Protein 4ZPM (pdb70)

Foldseek 3Di:
DAEWEAEAFDDWPAFTAQQCVVVVHDLVQADPPQKFKDAPRHGDPCQWDADSVRRTIIGHDGGDCCVRPFADPWGKMWMWGFTPPPTDIDIYIYTHDYDLPWAWEDPDQEAEAEDELPDDFFDKDDDDGTFTRTYDQSTWDDKAKDDDPFWGWDWADDDDPDIGIIIGGHDGDDVLVPFKDKMKMKTWGRHVVIHIYIHIYIYGYHWDLPWAKEWPDQEAEFEDELADDFFAFGDFTDIFASTDDQSTAKFKDWDPVADPVVCQQWDAHGRRGTITGRDGGDCVVDQKGKTKMKIWGRDPPIHIYIHIYIYGYDYDD/DAEWEAEAFDDWPAFTFAPCVVVVNDLVQADPPQKFKDFPNHGDPCQWDADSVRRTITGHDHGDQCVQPFADQWGKIWMWGFTPPPTDIDIYIYTHDWDLPWAWEFPDQEAEAEDELPDDFFDKDFDGGTWTRTYDQSTWDDKDKDDDPFWDWDWDDPVITIIIGGHDGDDVLVPFKDKMKMWTWGRDVVIHIYIHIYIYGYDFDLPWAKEWPDQEAEFEAEQADDWFAFRDFTDIFTSTDDQSTAKFKDWDPPDDPVVCQQWDAHGRRGTITGRDGGDCVVPQKDKTKMKIWGSDPPIHIYIHIYIYGYDYDD

Radius of gyration: 47.09 Å; Cα contacts (8 Å, |Δi|>4): 1514; chains: 2; bounding box: 49×166×87 Å

CATH classification: 2.60.40.60 (+2 more: 2.60.40.60, 2.60.40.60)

GO terms:
  GO:0036515 serotonergic neuron axon guidance (P, IMP)

InterPro domains:
  IPR002126 Cadherin-like [PF00028] (152-247)
  IPR002126 Cadherin-like [PF00028] (261-354)
  IPR002126 Cadherin-like [PF00028] (373-458)
  IPR002126 Cadherin-like [PF00028] (473-568)
  IPR002126 Cadherin-like [PF00028] (594-679)
  IPR002126 Cadherin-like [PR00205] (87-106)
  IPR002126 Cadherin-like [PR00205] (256-285)
  IPR002126 Cadherin-like [PR00205] (433-445)
  IPR002126 Cadherin-like [PR00205] (447-466)
  IPR002126 Cadherin-like [PR00205] (466-479)
  IPR002126 Cadherin-like [PR00205] (526-552)
  IPR002126 Cadherin-like [PR00205] (560-577)
  IPR002126 Cadherin-like [PS50268] (39-147)
  IPR002126 Cadherin-like [PS50268] (148-256)
  IPR002126 Cadherin-like [PS50268] (257-364)
  IPR002126 Cadherin-like [PS50268] (373-468)
  IPR002126 Cadherin-like [PS50268] (469-578)
  IPR002126 Cadherin-like [PS50268] (593-690)
  IPR002126 Cadherin-like [SM00112] (30-145)
  IPR002126 Cadherin-like [SM00112] (169-254)

Sequence (631 aa):
QLRYSVPEEQSPGALVGNVARALGLELRRLGPGCLRINHLGAPSPRYLELDLTNGALFVNERIDREALCEQRPRCLLSLEVLAHNPVAVSAIEVEILDINDNSPRFPRPDYQLQVSESVAPGARFHIESAQDPDVGANSVQTYELSPSEHFELDLKPLQENSKVLELVLRKGLDREQTALHYLVLTAVDGGIPARSGTAQIAVRVLDTNDNSPAFDQSTYRVQLREDAPPGTLVVKLNASDPDEGSNGELRYSLSSYTSDRERQLFSIDVTTGEVRVSGTLDYEESSSYQIYVQATDRGPVPMAGHCKVLVDIIDVNQLRYSVPEEQSPGALVGNVARALGLELRRLGPGCLRINHLGAPSPRYLELDLTNGALFVNERIDREALCEQRPRCLLSLEVLAHNPVAVSAIEVEILDINDNSPRFPRPDYQLQVSESVAPGARFHIESAQDPDVGANSVQTYELSPSEHFELDLKPLSKVLELVLRKGLDREQTALHYLVLTAVDGGIPARSGTAQIAVRVLDTNDNSPAFDQSTYRVQLREDAPPGTLVVKLNASDPDEGSNGELRYSLSSYTSDRERQLFSIDVTTGEVRVSGTLDYEESSSYQIYVQATDRGPVPMAGHCKVLVDIIDVN

Secondary structure (DSSP, 8-state):
-EEEEEETTPPTT-EEEEHHHHHT--GGG--TT-EEEEETTEE---SEEEETTTTEEEE-S---HHHHHTT-S--EEEEEEEETTTTEEEEEEEEEE-------B-S-SEEEEEEETTPPTT-EEE-PPPB-SS-GGGSEEEEEE---SSEEEEEEE-SSS-EEEEEEE-S---TTT-SEEEEEEEEEESSSS--EEEEEEEEEEE-------EES-SEEEEEEETTPPTT-EEEE--EE--S-GGGG--EEEE-TTS-HHHHHHEEE-TTT-EEEE-S---TTT-SEEEEEEEEE--SSS--EEEEEEEEEEEP--/-EEEEEETTPPTT-EEEEHHHHHT--GGG--TT-EEEEETTEE---SEEE-TTT-EEEE-S---HHHHHTT-S--EEEEEEEETTTTEEEEEEEEEE-------B-S-SEEEEEEETTPPTT-EEE-PPPB--S-GGGSEEEEEE---SSEEEEEEE--EEEEEEE-S---TTT-SEEEEEEEEEESSSS--EEEEEEEEEEE-------EES-SEEEEEEETTPPTT-EEEE--EE--S-GGGG--EEEE-TTS-HHHHHHEEE-TTT-EEEE-S---TTT-SEEEEEEEEE--SSS--EEEEEEEEEEEP--

Organism: Mus musculus (NCBI:txid10090)

Structure (mmCIF, N/CA/C/O backbone):
data_4ZPM
#
_entry.id   4ZPM
#
_cell.length_a   24.990
_cell.length_b   97.130
_cell.length_c   147.680
_cell.angle_alpha   90.00
_cell.angle_beta   94.18
_cell.angle_gamma   90.00
#
_symmetry.space_group_name_H-M   'P 1 21 1'
#
loop_
_entity.id
_entity.type
_entity.pdbx_description
1 polymer 'Protein Pcdhac2'
2 non-polymer alpha-D-mannopyranose
3 non-polymer 2-acetamido-2-deoxy-beta-D-glucopyranose
4 non-polymer 'CALCIUM ION'
5 water water
#
loop_
_atom_site.group_PDB
_atom_site.id
_atom_site.type_symbol
_atom_site.label_atom_id
_atom_site.label_alt_id
_atom_site.label_comp_id
_atom_site.label_asym_id
_atom_site.label_entity_id
_atom_site.label_seq_id
_atom_site.pdbx_PDB_ins_code
_atom_site.Cartn_x
_atom_site.Cartn_y
_atom_site.Cartn_z
_atom_site.occupancy
_atom_site.B_iso_or_equiv
_atom_site.auth_seq_id
_atom_site.auth_comp_id
_atom_site.auth_asym_id
_atom_site.auth_atom_id
_atom_site.pdbx_PDB_model_num
ATOM 1 N N . GLN A 1 1 ? 61.748 -19.978 73.459 1.00 108.83 1 GLN A N 1
ATOM 2 C CA . GLN A 1 1 ? 60.842 -20.943 72.849 1.00 101.17 1 GLN A CA 1
ATOM 3 C C . GLN A 1 1 ? 61.497 -21.612 71.644 1.00 98.90 1 GLN A C 1
ATOM 4 O O . GLN A 1 1 ? 62.654 -21.335 71.315 1.00 104.11 1 GLN A O 1
ATOM 10 N N . LEU A 1 2 ? 60.741 -22.470 70.968 1.00 83.34 2 LEU A N 1
ATOM 11 C CA . LEU A 1 2 ? 61.164 -22.963 69.668 1.00 72.66 2 LEU A CA 1
ATOM 12 C C . LEU A 1 2 ? 60.642 -22.000 68.617 1.00 68.64 2 LEU A C 1
ATOM 13 O O . LEU A 1 2 ? 59.475 -21.609 68.638 1.00 72.36 2 LEU A O 1
ATOM 18 N N . ARG A 1 3 ? 61.525 -21.612 67.704 1.00 63.55 3 ARG A N 1
ATOM 19 C CA . ARG A 1 3 ? 61.181 -20.647 66.664 1.00 61.96 3 ARG A CA 1
ATOM 20 C C . ARG A 1 3 ? 61.520 -21.041 65.230 1.00 56.50 3 ARG A C 1
ATOM 21 O O . ARG A 1 3 ? 62.611 -21.525 64.928 1.00 56.73 3 ARG A O 1
ATOM 29 N N . TYR A 1 4 ? 60.546 -20.809 64.355 1.00 50.20 4 TYR A N 1
ATOM 30 C CA . TYR A 1 4 ? 60.680 -21.038 62.924 1.00 47.35 4 TYR A CA 1
ATOM 31 C C . TYR A 1 4 ? 60.253 -19.801 62.140 1.00 46.46 4 TYR A C 1
ATOM 32 O O . TYR A 1 4 ? 59.421 -19.015 62.597 1.00 42.29 4 TYR A O 1
ATOM 41 N N . SER A 1 5 ? 60.829 -19.637 60.955 1.00 50.33 5 SER A N 1
ATOM 42 C CA . SER A 1 5 ? 60.425 -18.562 60.060 1.00 48.35 5 SER A CA 1
ATOM 43 C C . SER A 1 5 ? 59.866 -19.134 58.766 1.00 47.20 5 SER A C 1
ATOM 44 O O . SER A 1 5 ? 60.558 -19.840 58.034 1.00 51.70 5 SER A O 1
ATOM 47 N N . VAL A 1 6 ? 58.604 -18.822 58.498 1.00 46.31 6 VAL A N 1
ATOM 48 C CA . VAL A 1 6 ? 57.933 -19.281 57.290 1.00 50.66 6 VAL A CA 1
ATOM 49 C C . VAL A 1 6 ? 57.530 -18.099 56.419 1.00 49.85 6 VAL A C 1
ATOM 50 O O . VAL A 1 6 ? 56.842 -17.191 56.884 1.00 41.53 6 VAL A O 1
ATOM 54 N N . PRO A 1 7 ? 57.969 -18.102 55.153 1.00 53.87 7 PRO A N 1
ATOM 55 C CA . PRO A 1 7 ? 57.512 -17.072 54.218 1.00 48.32 7 PRO A CA 1
ATOM 56 C C . PRO A 1 7 ? 56.030 -17.247 53.908 1.00 46.95 7 PRO A C 1
ATOM 57 O O . PRO A 1 7 ? 55.553 -18.375 53.805 1.00 52.61 7 PRO A O 1
ATOM 61 N N . GLU A 1 8 ? 55.311 -16.139 53.771 1.00 47.90 8 GLU A N 1
ATOM 62 C CA . GLU A 1 8 ? 53.882 -16.185 53.488 1.00 41.56 8 GLU A CA 1
ATOM 63 C C . GLU A 1 8 ? 53.594 -16.767 52.102 1.00 42.50 8 GLU A C 1
ATOM 64 O O . GLU A 1 8 ? 54.486 -16.856 51.256 1.00 44.82 8 GLU A O 1
ATOM 70 N N . GLU A 1 9 ? 52.346 -17.177 51.896 1.00 38.43 9 GLU A N 1
ATOM 71 C CA . GLU A 1 9 ? 51.823 -17.545 50.578 1.00 51.13 9 GLU A CA 1
ATOM 72 C C . GLU A 1 9 ? 52.459 -18.786 49.947 1.00 42.56 9 GLU A C 1
ATOM 73 O O . GLU A 1 9 ? 52.345 -18.994 48.740 1.00 50.88 9 GLU A O 1
ATOM 79 N N . GLN A 1 10 ? 53.112 -19.618 50.748 1.00 44.36 10 GLN A N 1
ATOM 80 C CA . GLN A 1 10 ? 53.577 -20.908 50.243 1.00 50.75 10 GLN A CA 1
ATOM 81 C C . GLN A 1 10 ? 52.411 -21.866 50.070 1.00 45.29 10 GLN A C 1
ATOM 82 O O . GLN A 1 10 ? 51.478 -21.869 50.873 1.00 44.32 10 GLN A O 1
ATOM 88 N N . SER A 1 11 ? 52.465 -22.683 49.026 1.00 49.04 11 SER A N 1
ATOM 89 C CA . SER A 1 11 ? 51.421 -23.672 48.821 1.00 56.67 11 SER A CA 1
ATOM 90 C C . SER A 1 11 ? 51.525 -24.719 49.922 1.00 57.79 11 SER A C 1
ATOM 91 O O . SER A 1 11 ? 52.617 -24.975 50.434 1.00 56.40 11 SER A O 1
ATOM 94 N N . PRO A 1 12 ? 50.386 -25.318 50.298 1.00 62.53 12 PRO A N 1
ATOM 95 C CA . PRO A 1 12 ? 50.341 -26.360 51.331 1.00 58.11 12 PRO A CA 1
ATOM 96 C C . PRO A 1 12 ? 51.286 -27.524 51.040 1.00 57.51 12 PRO A C 1
ATOM 97 O O . PRO A 1 12 ? 51.487 -27.872 49.878 1.00 56.85 12 PRO A O 1
ATOM 101 N N . GLY A 1 13 ? 51.866 -28.101 52.088 1.00 57.17 13 GLY A N 1
ATOM 102 C CA . GLY A 1 13 ? 52.803 -29.204 51.944 1.00 61.53 13 GLY A CA 1
ATOM 103 C C . GLY A 1 13 ? 54.251 -28.789 52.123 1.00 62.16 13 GLY A C 1
ATOM 104 O O . GLY A 1 13 ? 55.142 -29.634 52.217 1.00 65.58 13 GLY A O 1
ATOM 105 N N . ALA A 1 14 ? 54.481 -27.481 52.164 1.00 57.30 14 ALA A N 1
ATOM 106 C CA . ALA A 1 14 ? 55.808 -26.921 52.394 1.00 55.72 14 ALA A CA 1
ATOM 107 C C . ALA A 1 14 ? 56.278 -27.177 53.823 1.00 55.63 14 ALA A C 1
ATOM 108 O O . ALA A 1 14 ? 55.503 -27.044 54.765 1.00 53.90 14 ALA A O 1
ATOM 110 N N . LEU A 1 15 ? 57.552 -27.524 53.985 1.00 59.47 15 LEU A N 1
ATOM 111 C CA . LEU A 1 15 ? 58.079 -27.914 55.290 1.00 60.23 15 LEU A CA 1
ATOM 112 C C . LEU A 1 15 ? 58.492 -26.703 56.114 1.00 60.58 15 LEU A C 1
ATOM 113 O O . LEU A 1 15 ? 59.216 -25.829 55.641 1.00 62.20 15 LEU A O 1
ATOM 118 N N . VAL A 1 16 ? 58.014 -26.664 57.354 1.00 59.46 16 VAL A N 1
ATOM 119 C CA . VAL A 1 16 ? 58.372 -25.613 58.297 1.00 53.26 16 VAL A CA 1
ATOM 120 C C . VAL A 1 16 ? 59.568 -26.038 59.138 1.00 57.46 16 VAL A C 1
ATOM 121 O O . VAL A 1 16 ? 60.579 -25.341 59.197 1.00 59.37 16 VAL A O 1
ATOM 125 N N . GLY A 1 17 ? 59.446 -27.190 59.788 1.00 57.10 17 GLY A N 1
ATOM 126 C CA . GLY A 1 17 ? 60.495 -27.685 60.658 1.00 64.47 17 GLY A CA 1
ATOM 127 C C . GLY A 1 17 ? 60.247 -29.110 61.106 1.00 67.58 17 GLY A C 1
ATOM 128 O O . GLY A 1 17 ? 59.164 -29.657 60.900 1.00 69.33 17 GLY A O 1
ATOM 129 N N . ASN A 1 18 ? 61.248 -29.712 61.737 1.00 69.86 18 ASN A N 1
ATOM 130 C CA . ASN A 1 18 ? 61.048 -31.000 62.379 1.00 69.90 18 ASN A CA 1
ATOM 131 C C . ASN A 1 18 ? 60.798 -30.754 63.858 1.00 68.66 18 ASN A C 1
ATOM 132 O O . ASN A 1 18 ? 61.731 -30.566 64.637 1.00 74.51 18 ASN A O 1
ATOM 137 N N . VAL A 1 19 ? 59.523 -30.754 64.232 1.00 63.45 19 VAL A N 1
ATOM 138 C CA . VAL A 1 19 ? 59.111 -30.455 65.598 1.00 57.20 19 VAL A CA 1
ATOM 139 C C . VAL A 1 19 ? 59.495 -31.542 66.599 1.00 51.75 19 VAL A C 1
ATOM 140 O O . VAL A 1 19 ? 59.968 -31.242 67.696 1.00 49.77 19 VAL A O 1
ATOM 144 N N . ALA A 1 20 ? 59.309 -32.800 66.209 1.00 48.49 20 ALA A N 1
ATOM 145 C CA . ALA A 1 20 ? 59.570 -33.923 67.102 1.00 46.80 20 ALA A CA 1
ATOM 146 C C . ALA A 1 20 ? 61.034 -33.983 67.521 1.00 46.89 20 ALA A C 1
ATOM 147 O O . ALA A 1 20 ? 61.344 -34.144 68.700 1.00 48.56 20 ALA A O 1
ATOM 149 N N . ARG A 1 21 ? 61.932 -33.838 66.553 1.00 47.34 21 ARG A N 1
ATOM 150 C CA . ARG A 1 21 ? 63.362 -33.862 66.837 1.00 52.69 21 ARG A CA 1
ATOM 151 C C . ARG A 1 21 ? 63.784 -32.644 67.650 1.00 52.22 21 ARG A C 1
ATOM 152 O O . ARG A 1 21 ? 64.585 -32.755 68.577 1.00 57.69 21 ARG A O 1
ATOM 156 N N . ALA A 1 22 ? 63.231 -31.486 67.307 1.00 48.19 22 ALA A N 1
ATOM 157 C CA . ALA A 1 22 ? 63.587 -30.238 67.973 1.00 46.46 22 ALA A CA 1
ATOM 158 C C . ALA A 1 22 ? 63.182 -30.252 69.447 1.00 40.73 22 ALA A C 1
ATOM 159 O O . ALA A 1 22 ? 63.917 -29.762 70.302 1.00 46.00 22 ALA A O 1
ATOM 161 N N . LEU A 1 23 ? 62.014 -30.816 69.740 1.00 39.44 23 LEU A N 1
ATOM 162 C CA . LEU A 1 23 ? 61.491 -30.822 71.102 1.00 38.14 23 LEU A CA 1
ATOM 163 C C . LEU A 1 23 ? 61.814 -32.125 71.826 1.00 39.17 23 LEU A C 1
ATOM 164 O O . LEU A 1 23 ? 61.469 -32.298 72.995 1.00 38.55 23 LEU A O 1
ATOM 169 N N . GLY A 1 24 ? 62.486 -33.033 71.126 1.00 41.55 24 GLY A N 1
ATOM 170 C CA . GLY A 1 24 ? 62.820 -34.331 71.683 1.00 45.37 24 GLY A CA 1
ATOM 171 C C . GLY A 1 24 ? 61.589 -35.121 72.080 1.00 45.64 24 GLY A C 1
ATOM 172 O O . GLY A 1 24 ? 61.537 -35.701 73.164 1.00 45.51 24 GLY A O 1
ATOM 173 N N . LEU A 1 25 ? 60.589 -35.130 71.204 1.00 38.65 25 LEU A N 1
ATOM 174 C CA . LEU A 1 25 ? 59.351 -35.852 71.468 1.00 45.62 25 LEU A CA 1
ATOM 175 C C . LEU A 1 25 ? 59.238 -37.117 70.624 1.00 45.30 25 LEU A C 1
ATOM 176 O O . LEU A 1 25 ? 59.268 -37.056 69.396 1.00 46.58 25 LEU A O 1
ATOM 181 N N . GLU A 1 26 ? 59.100 -38.260 71.288 1.00 46.57 26 GLU A N 1
ATOM 182 C CA . GLU A 1 26 ? 58.826 -39.513 70.595 1.00 47.88 26 GLU A CA 1
ATOM 183 C C . GLU A 1 26 ? 57.453 -39.435 69.934 1.00 46.79 26 GLU A C 1
ATOM 184 O O . GLU A 1 26 ? 56.505 -38.908 70.522 1.00 45.16 26 GLU A O 1
ATOM 190 N N . LEU A 1 27 ? 57.348 -39.966 68.719 1.00 47.61 27 LEU A N 1
ATOM 191 C CA . LEU A 1 27 ? 56.115 -39.876 67.941 1.00 49.33 27 LEU A CA 1
ATOM 192 C C . LEU A 1 27 ? 54.929 -40.528 68.648 1.00 50.04 27 LEU A C 1
ATOM 193 O O . LEU A 1 27 ? 53.784 -40.118 68.461 1.00 52.47 27 LEU A O 1
ATOM 198 N N . ARG A 1 28 ? 55.206 -41.540 69.462 1.00 53.43 28 ARG A N 1
ATOM 199 C CA . ARG A 1 28 ? 54.164 -42.217 70.225 1.00 56.55 28 ARG A CA 1
ATOM 200 C C . ARG A 1 28 ? 53.500 -41.268 71.221 1.00 54.95 28 ARG A C 1
ATOM 201 O O . ARG A 1 28 ? 52.352 -41.470 71.617 1.00 56.63 28 ARG A O 1
ATOM 209 N N . ARG A 1 29 ? 54.234 -40.239 71.631 1.00 49.98 29 ARG A N 1
ATOM 210 C CA . ARG A 1 29 ? 53.714 -39.246 72.563 1.00 47.90 29 ARG A CA 1
ATOM 211 C C . ARG A 1 29 ? 52.822 -38.222 71.864 1.00 50.18 29 ARG A C 1
ATOM 212 O O . ARG A 1 29 ? 52.123 -37.446 72.519 1.00 50.84 29 ARG A O 1
ATOM 220 N N . LEU A 1 30 ? 52.855 -38.217 70.535 1.00 50.57 30 LEU A N 1
ATOM 221 C CA . LEU A 1 30 ? 52.003 -37.326 69.756 1.00 51.84 30 LEU A CA 1
ATOM 222 C C . LEU A 1 30 ? 50.812 -38.082 69.179 1.00 62.89 30 LEU A C 1
ATOM 223 O O . LEU A 1 30 ? 50.920 -39.254 68.818 1.00 72.41 30 LEU A O 1
ATOM 228 N N . GLY A 1 31 ? 49.674 -37.403 69.095 1.00 62.16 31 GLY A N 1
ATOM 229 C CA . GLY A 1 31 ? 48.452 -38.017 68.611 1.00 61.02 31 GLY A CA 1
ATOM 230 C C . GLY A 1 31 ? 47.530 -36.978 68.012 1.00 58.87 31 GLY A C 1
ATOM 231 O O . GLY A 1 31 ? 47.886 -35.805 67.939 1.00 56.61 31 GLY A O 1
ATOM 232 N N . PRO A 1 32 ? 46.335 -37.402 67.579 1.00 59.31 32 PRO A N 1
ATOM 233 C CA . PRO A 1 32 ? 45.342 -36.473 67.027 1.00 63.97 32 PRO A CA 1
ATOM 234 C C . PRO A 1 32 ? 44.950 -35.383 68.024 1.00 65.38 32 PRO A C 1
ATOM 235 O O . PRO A 1 32 ? 44.629 -35.688 69.172 1.00 70.31 32 PRO A O 1
ATOM 239 N N . GLY A 1 33 ? 44.980 -34.129 67.584 1.00 62.10 33 GLY A N 1
ATOM 240 C CA . GLY A 1 33 ? 44.568 -33.016 68.421 1.00 62.74 33 GLY A CA 1
ATOM 241 C C . GLY A 1 33 ? 45.678 -32.444 69.283 1.00 61.43 33 GLY A C 1
ATOM 242 O O . GLY A 1 33 ? 45.419 -31.665 70.201 1.00 70.70 33 GLY A O 1
ATOM 243 N N . CYS A 1 34 ? 46.916 -32.826 68.990 1.00 51.47 34 CYS A N 1
ATOM 244 C CA . CYS A 1 34 ? 48.053 -32.422 69.811 1.00 48.27 34 CYS A CA 1
ATOM 245 C C . CYS A 1 34 ? 48.614 -31.045 69.441 1.00 46.92 34 CYS A C 1
ATOM 246 O O . CYS A 1 34 ? 49.512 -30.536 70.116 1.00 39.39 34 CYS A O 1
ATOM 249 N N . LEU A 1 35 ? 48.099 -30.451 68.368 1.00 51.17 35 LEU A N 1
ATOM 250 C CA . LEU A 1 35 ? 48.570 -29.139 67.928 1.00 46.84 35 LEU A CA 1
ATOM 251 C C . LEU A 1 35 ? 47.530 -28.030 68.091 1.00 51.15 35 LEU A C 1
ATOM 252 O O . LEU A 1 35 ? 46.437 -28.099 67.527 1.00 49.75 35 LEU A O 1
ATOM 257 N N . ARG A 1 36 ? 47.882 -27.014 68.874 1.00 54.45 36 ARG A N 1
ATOM 258 C CA . ARG A 1 36 ? 47.030 -25.843 69.072 1.00 53.80 36 ARG A CA 1
ATOM 259 C C . ARG A 1 36 ? 47.641 -24.627 68.377 1.00 51.52 36 ARG A C 1
ATOM 260 O O . ARG A 1 36 ? 48.855 -24.434 68.411 1.00 48.97 36 ARG A O 1
ATOM 262 N N . ILE A 1 37 ? 46.799 -23.818 67.739 1.00 54.73 37 ILE A N 1
ATOM 263 C CA . ILE A 1 37 ? 47.265 -22.646 66.998 1.00 54.46 37 ILE A CA 1
ATOM 264 C C . ILE A 1 37 ? 46.608 -21.347 67.469 1.00 58.08 37 ILE A C 1
ATOM 265 O O . ILE A 1 37 ? 45.382 -21.244 67.514 1.00 57.93 37 ILE A O 1
ATOM 270 N N . ASN A 1 38 ? 47.428 -20.357 67.816 1.00 62.08 38 ASN A N 1
ATOM 271 C CA . ASN A 1 38 ? 46.920 -19.083 68.316 1.00 68.41 38 ASN A CA 1
ATOM 272 C C . ASN A 1 38 ? 47.509 -17.871 67.594 1.00 68.51 38 ASN A C 1
ATOM 273 O O . ASN A 1 38 ? 48.692 -17.850 67.253 1.00 65.28 38 ASN A O 1
ATOM 278 N N . HIS A 1 39 ? 46.669 -16.868 67.356 1.00 72.32 39 HIS A N 1
ATOM 279 C CA . HIS A 1 39 ? 47.125 -15.573 66.861 1.00 71.54 39 HIS A CA 1
ATOM 280 C C . HIS A 1 39 ? 46.534 -14.442 67.699 1.00 76.53 39 HIS A C 1
ATOM 281 O O . HIS A 1 39 ? 45.321 -14.389 67.910 1.00 79.05 39 HIS A O 1
ATOM 288 N N . LEU A 1 40 ? 47.400 -13.550 68.175 1.00 78.55 40 LEU A N 1
ATOM 289 C CA . LEU A 1 40 ? 46.997 -12.414 69.006 1.00 84.35 40 LEU A CA 1
ATOM 290 C C . LEU A 1 40 ? 46.247 -12.858 70.262 1.00 89.74 40 LEU A C 1
ATOM 291 O O . LEU A 1 40 ? 45.361 -12.156 70.749 1.00 96.81 40 LEU A O 1
ATOM 293 N N . GLY A 1 41 ? 46.612 -14.026 70.782 1.00 87.69 41 GLY A N 1
ATOM 294 C CA . GLY A 1 41 ? 46.024 -14.545 72.004 1.00 91.46 41 GLY A CA 1
ATOM 295 C C . GLY A 1 41 ? 44.678 -15.215 71.804 1.00 91.07 41 GLY A C 1
ATOM 296 O O . GLY A 1 41 ? 44.007 -15.579 72.769 1.00 93.48 41 GLY A O 1
ATOM 297 N N . ALA A 1 42 ? 44.286 -15.382 70.545 1.00 88.88 42 ALA A N 1
ATOM 298 C CA . ALA A 1 42 ? 43.018 -16.022 70.212 1.00 89.98 42 ALA A CA 1
ATOM 299 C C . ALA A 1 42 ? 43.264 -17.181 69.253 1.00 85.29 42 ALA A C 1
ATOM 300 O O . ALA A 1 42 ? 44.231 -17.156 68.492 1.00 79.75 42 ALA A O 1
ATOM 302 N N . PRO A 1 43 ? 42.392 -18.204 69.281 1.00 87.42 43 PRO A N 1
ATOM 303 C CA . PRO A 1 43 ? 42.602 -19.343 68.383 1.00 84.23 43 PRO A CA 1
ATOM 304 C C . PRO A 1 43 ? 42.418 -18.958 66.916 1.00 84.10 43 PRO A C 1
ATOM 305 O O . PRO A 1 43 ? 41.650 -18.048 66.605 1.00 88.32 43 PRO A O 1
ATOM 309 N N . SER A 1 44 ? 43.124 -19.653 66.031 1.00 78.88 44 SER A N 1
ATOM 310 C CA . SER A 1 44 ? 43.136 -19.314 64.613 1.00 75.08 44 SER A CA 1
ATOM 311 C C . SER A 1 44 ? 43.013 -20.574 63.748 1.00 73.35 44 SER A C 1
ATOM 312 O O . SER A 1 44 ? 43.215 -21.685 64.244 1.00 72.45 44 SER A O 1
ATOM 315 N N . PRO A 1 45 ? 42.663 -20.408 62.458 1.00 70.99 45 PRO A N 1
ATOM 316 C CA . PRO A 1 45 ? 42.568 -21.541 61.527 1.00 70.70 45 PRO A CA 1
ATOM 317 C C . PRO A 1 45 ? 43.848 -22.369 61.436 1.00 65.48 45 PRO A C 1
ATOM 318 O O . PRO A 1 45 ? 44.910 -21.908 61.852 1.00 62.53 45 PRO A O 1
ATOM 322 N N . ARG A 1 46 ? 43.741 -23.579 60.895 1.00 64.73 46 ARG A N 1
ATOM 323 C CA . ARG A 1 46 ? 44.893 -24.468 60.783 1.00 59.11 46 ARG A CA 1
ATOM 324 C C . ARG A 1 46 ? 45.834 -24.044 59.663 1.00 53.26 46 ARG A C 1
ATOM 325 O O . ARG A 1 46 ? 45.917 -24.708 58.629 1.00 57.16 46 ARG A O 1
ATOM 333 N N . TYR A 1 47 ? 46.538 -22.936 59.875 1.00 46.67 47 TYR A N 1
ATOM 334 C CA . TYR A 1 47 ? 47.527 -22.462 58.915 1.00 44.34 47 TYR A CA 1
ATOM 335 C C . TYR A 1 47 ? 48.632 -23.497 58.793 1.00 42.53 47 TYR A C 1
ATOM 336 O O . TYR A 1 47 ? 49.213 -23.688 57.726 1.00 44.44 47 TYR A O 1
ATOM 345 N N . LEU A 1 48 ? 48.907 -24.165 59.907 1.00 42.27 48 LEU A N 1
ATOM 346 C CA . LEU A 1 48 ? 49.923 -25.203 59.962 1.00 42.24 48 LEU A CA 1
ATOM 347 C C . LEU A 1 48 ? 49.313 -26.506 60.450 1.00 48.77 48 LEU A C 1
ATOM 348 O O . LEU A 1 48 ? 48.283 -26.511 61.122 1.00 52.28 48 LEU A O 1
ATOM 353 N N . GLU A 1 49 ? 49.950 -27.614 60.098 1.00 55.11 49 GLU A N 1
ATOM 354 C CA . GLU A 1 49 ? 49.511 -28.925 60.544 1.00 58.66 49 GLU A CA 1
ATOM 355 C C . GLU A 1 49 ? 50.734 -29.757 60.893 1.00 57.86 49 GLU A C 1
ATOM 356 O O . GLU A 1 49 ? 51.825 -29.515 60.376 1.00 56.58 49 GLU A O 1
ATOM 362 N N . LEU A 1 50 ? 50.555 -30.728 61.780 1.00 59.39 50 LEU A N 1
ATOM 363 C CA . LEU A 1 50 ? 51.668 -31.561 62.212 1.00 60.13 50 LEU A CA 1
ATOM 364 C C . LEU A 1 50 ? 51.478 -32.994 61.729 1.00 59.71 50 LEU A C 1
ATOM 365 O O . LEU A 1 50 ? 50.418 -33.590 61.925 1.00 60.89 50 LEU A O 1
ATOM 370 N N . ASP A 1 51 ? 52.508 -33.543 61.093 1.00 57.97 51 ASP A N 1
ATOM 371 C CA . ASP A 1 51 ? 52.429 -34.896 60.558 1.00 62.06 51 ASP A CA 1
ATOM 372 C C . ASP A 1 51 ? 52.898 -35.907 61.597 1.00 59.30 51 ASP A C 1
ATOM 373 O O . ASP A 1 51 ? 54.068 -35.929 61.971 1.00 59.76 51 ASP A O 1
ATOM 378 N N . LEU A 1 52 ? 51.976 -36.749 62.048 1.00 57.91 52 LEU A N 1
ATOM 379 C CA . LEU A 1 52 ? 52.243 -37.691 63.132 1.00 58.50 52 LEU A CA 1
ATOM 380 C C . LEU A 1 52 ? 53.160 -38.843 62.729 1.00 59.94 52 LEU A C 1
ATOM 381 O O . LEU A 1 52 ? 53.677 -39.557 63.587 1.00 65.02 52 LEU A O 1
ATOM 386 N N . THR A 1 53 ? 53.358 -39.028 61.428 1.00 61.97 53 THR A N 1
ATOM 387 C CA . THR A 1 53 ? 54.162 -40.141 60.932 1.00 67.58 53 THR A CA 1
ATOM 388 C C . THR A 1 53 ? 55.664 -39.851 60.947 1.00 70.49 53 THR A C 1
ATOM 389 O O . THR A 1 53 ? 56.471 -40.760 61.138 1.00 80.35 53 THR A O 1
ATOM 393 N N . ASN A 1 54 ? 56.043 -38.595 60.739 1.00 66.86 54 ASN A N 1
ATOM 394 C CA . ASN A 1 54 ? 57.457 -38.232 60.749 1.00 68.34 54 ASN A CA 1
ATOM 395 C C . ASN A 1 54 ? 57.774 -37.040 61.654 1.00 63.75 54 ASN A C 1
ATOM 396 O O . ASN A 1 54 ? 58.921 -36.600 61.734 1.00 65.59 54 ASN A O 1
ATOM 401 N N . GLY A 1 55 ? 56.755 -36.529 62.336 1.00 60.23 55 GLY A N 1
ATOM 402 C CA . GLY A 1 55 ? 56.927 -35.423 63.261 1.00 58.82 55 GLY A CA 1
ATOM 403 C C . GLY A 1 55 ? 57.313 -34.121 62.586 1.00 63.25 55 GLY A C 1
ATOM 404 O O . GLY A 1 55 ? 58.070 -33.327 63.142 1.00 67.60 55 GLY A O 1
ATOM 405 N N . ALA A 1 56 ? 56.789 -33.900 61.385 1.00 63.49 56 ALA A N 1
ATOM 406 C CA . ALA A 1 56 ? 57.108 -32.700 60.617 1.00 65.48 56 ALA A CA 1
ATOM 407 C C . ALA A 1 56 ? 56.004 -31.651 60.701 1.00 61.69 56 ALA A C 1
ATOM 408 O O . ALA A 1 56 ? 54.818 -31.969 60.602 1.00 66.15 56 ALA A O 1
ATOM 410 N N . LEU A 1 57 ? 56.405 -30.398 60.888 1.00 52.75 57 LEU A N 1
ATOM 411 C CA . LEU A 1 57 ? 55.477 -29.276 60.841 1.00 51.99 57 LEU A CA 1
ATOM 412 C C . LEU A 1 57 ? 55.484 -28.692 59.434 1.00 50.24 57 LEU A C 1
ATOM 413 O O . LEU A 1 57 ? 56.542 -28.364 58.897 1.00 49.25 57 LEU A O 1
ATOM 418 N N . PHE A 1 58 ? 54.308 -28.581 58.826 1.00 48.85 58 PHE A N 1
ATOM 419 C CA . PHE A 1 58 ? 54.228 -28.107 57.450 1.00 51.92 58 PHE A CA 1
ATOM 420 C C . PHE A 1 58 ? 53.096 -27.102 57.252 1.00 48.61 58 PHE A C 1
ATOM 421 O O . PHE A 1 58 ? 52.242 -26.930 58.123 1.00 44.23 58 PHE A O 1
ATOM 429 N N . VAL A 1 59 ? 53.111 -26.430 56.104 1.00 47.27 59 VAL A N 1
ATOM 430 C CA . VAL A 1 59 ? 52.075 -25.468 55.749 1.00 45.32 59 VAL A CA 1
ATOM 431 C C . VAL A 1 59 ? 50.822 -26.198 55.285 1.00 52.06 59 VAL A C 1
ATOM 432 O O . VAL A 1 59 ? 50.879 -27.027 54.376 1.00 57.22 59 VAL A O 1
ATOM 436 N N . ASN A 1 60 ? 49.692 -25.904 55.919 1.00 53.43 60 ASN A N 1
ATOM 437 C CA . ASN A 1 60 ? 48.456 -26.618 55.622 1.00 54.72 60 ASN A CA 1
ATOM 438 C C . ASN A 1 60 ? 47.451 -25.771 54.844 1.00 55.39 60 ASN A C 1
ATOM 439 O O . ASN A 1 60 ? 46.603 -26.301 54.130 1.00 59.99 60 ASN A O 1
ATOM 444 N N . GLU A 1 61 ? 47.552 -24.453 54.990 1.00 55.16 61 GLU A N 1
ATOM 445 C CA . GLU A 1 61 ? 46.655 -23.519 54.311 1.00 55.53 61 GLU A CA 1
ATOM 446 C C . GLU A 1 61 ? 47.410 -22.288 53.827 1.00 55.45 61 GLU A C 1
ATOM 447 O O . GLU A 1 61 ? 48.529 -22.026 54.267 1.00 53.51 61 GLU A O 1
ATOM 453 N N . ARG A 1 62 ? 46.797 -21.535 52.919 1.00 55.88 62 ARG A N 1
ATOM 454 C CA . ARG A 1 62 ? 47.390 -20.288 52.458 1.00 54.81 62 ARG A CA 1
ATOM 455 C C . ARG A 1 62 ? 47.541 -19.316 53.623 1.00 51.36 62 ARG A C 1
ATOM 456 O O . ARG A 1 62 ? 46.573 -19.005 54.317 1.00 52.62 62 ARG A O 1
ATOM 464 N N . ILE A 1 63 ? 48.765 -18.845 53.831 1.00 45.36 63 ILE A N 1
ATOM 465 C CA . ILE A 1 63 ? 49.058 -17.894 54.894 1.00 40.33 63 ILE A CA 1
ATOM 466 C C . ILE A 1 63 ? 49.354 -16.516 54.296 1.00 41.33 63 ILE A C 1
ATOM 467 O O . ILE A 1 63 ? 50.424 -16.307 53.727 1.00 41.47 63 ILE A O 1
ATOM 472 N N . ASP A 1 64 ? 48.407 -15.588 54.417 1.00 41.88 64 ASP A N 1
ATOM 473 C CA . ASP A 1 64 ? 48.579 -14.224 53.902 1.00 42.22 64 ASP A CA 1
ATOM 474 C C . ASP A 1 64 ? 48.930 -13.252 55.023 1.00 44.29 64 ASP A C 1
ATOM 475 O O . ASP A 1 64 ? 48.074 -12.889 55.830 1.00 47.23 64 ASP A O 1
ATOM 480 N N . ARG A 1 65 ? 50.191 -12.828 55.062 1.00 45.44 65 ARG A N 1
ATOM 481 C CA . ARG A 1 65 ? 50.671 -11.942 56.119 1.00 48.24 65 ARG A CA 1
ATOM 482 C C . ARG A 1 65 ? 49.928 -10.608 56.141 1.00 40.35 65 ARG A C 1
ATOM 483 O O . ARG A 1 65 ? 49.699 -10.038 57.207 1.00 41.65 65 ARG A O 1
ATOM 491 N N . GLU A 1 66 ? 49.542 -10.121 54.966 1.00 41.22 66 GLU A N 1
ATOM 492 C CA . GLU A 1 66 ? 48.822 -8.856 54.874 1.00 53.82 66 GLU A CA 1
ATOM 493 C C . GLU A 1 66 ? 47.475 -8.919 55.591 1.00 53.55 66 GLU A C 1
ATOM 494 O O . GLU A 1 66 ? 47.101 -7.989 56.304 1.00 47.34 66 GLU A O 1
ATOM 500 N N . ALA A 1 67 ? 46.753 -10.019 55.411 1.00 51.68 67 ALA A N 1
ATOM 501 C CA . ALA A 1 67 ? 45.468 -10.197 56.076 1.00 51.11 67 ALA A CA 1
ATOM 502 C C . ALA A 1 67 ? 45.650 -10.409 57.575 1.00 54.77 67 ALA A C 1
ATOM 503 O O . ALA A 1 67 ? 44.865 -9.915 58.384 1.00 59.98 67 ALA A O 1
ATOM 505 N N . LEU A 1 68 ? 46.691 -11.152 57.931 1.00 54.73 68 LEU A N 1
ATOM 506 C CA . LEU A 1 68 ? 46.976 -11.496 59.320 1.00 55.25 68 LEU A CA 1
ATOM 507 C C . LEU A 1 68 ? 47.488 -10.322 60.152 1.00 58.99 68 LEU A C 1
ATOM 508 O O . LEU A 1 68 ? 46.923 -10.003 61.197 1.00 63.14 68 LEU A O 1
ATOM 513 N N . CYS A 1 69 ? 48.558 -9.686 59.687 1.00 56.39 69 CYS A N 1
ATOM 514 C CA . CYS A 1 69 ? 49.278 -8.712 60.502 1.00 54.71 69 CYS A CA 1
ATOM 515 C C . CYS A 1 69 ? 49.200 -7.277 59.976 1.00 60.85 69 CYS A C 1
ATOM 516 O O . CYS A 1 69 ? 49.690 -6.353 60.626 1.00 63.82 69 CYS A O 1
ATOM 519 N N . GLU A 1 70 ? 48.593 -7.101 58.805 1.00 60.72 70 GLU A N 1
ATOM 520 C CA . GLU A 1 70 ? 48.487 -5.796 58.152 1.00 64.37 70 GLU A CA 1
ATOM 521 C C . GLU A 1 70 ? 49.837 -5.095 58.056 1.00 63.07 70 GLU A C 1
ATOM 522 O O . GLU A 1 70 ? 50.749 -5.578 57.389 1.00 57.52 70 GLU A O 1
ATOM 528 N N . GLN A 1 71 ? 49.958 -3.958 58.734 1.00 68.33 71 GLN A N 1
ATOM 529 C CA . GLN A 1 71 ? 51.166 -3.144 58.657 1.00 67.91 71 GLN A CA 1
ATOM 530 C C . GLN A 1 71 ? 52.121 -3.354 59.826 1.00 65.25 71 GLN A C 1
ATOM 531 O O . GLN A 1 71 ? 53.193 -2.748 59.865 1.00 65.09 71 GLN A O 1
ATOM 537 N N . ARG A 1 72 ? 51.740 -4.195 60.781 1.00 64.84 72 ARG A N 1
ATOM 538 C CA . ARG A 1 72 ? 52.636 -4.502 61.890 1.00 72.99 72 ARG A CA 1
ATOM 539 C C . ARG A 1 72 ? 53.908 -5.180 61.388 1.00 69.64 72 ARG A C 1
ATOM 540 O O . ARG A 1 72 ? 53.850 -6.075 60.547 1.00 69.33 72 ARG A O 1
ATOM 548 N N . PRO A 1 73 ? 55.064 -4.743 61.910 1.00 71.16 73 PRO A N 1
ATOM 549 C CA . PRO A 1 73 ? 56.395 -5.204 61.495 1.00 70.45 73 PRO A CA 1
ATOM 550 C C . PRO A 1 73 ? 56.648 -6.691 61.744 1.00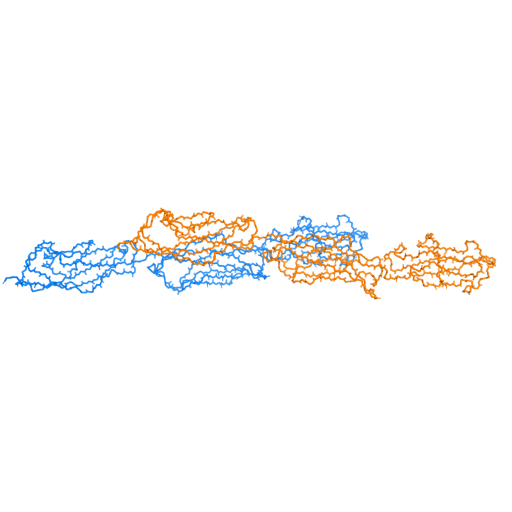 65.69 73 PRO A C 1
ATOM 551 O O . PRO A 1 73 ? 57.366 -7.313 60.960 1.00 64.86 73 PRO A O 1
ATOM 555 N N . ARG A 1 74 ? 56.082 -7.254 62.806 1.00 62.81 74 ARG A N 1
ATOM 556 C CA . ARG A 1 74 ? 56.291 -8.671 63.093 1.00 60.49 74 ARG A CA 1
ATOM 557 C C . ARG A 1 74 ? 54.992 -9.469 63.003 1.00 60.36 74 ARG A C 1
ATOM 558 O O . ARG A 1 74 ? 53.946 -9.028 63.478 1.00 64.24 74 ARG A O 1
ATOM 560 N N . CYS A 1 75 ? 55.068 -10.637 62.372 1.00 56.19 75 CYS A N 1
ATOM 561 C CA . CYS A 1 75 ? 53.916 -11.525 62.239 1.00 55.79 75 CYS A CA 1
ATOM 562 C C . CYS A 1 75 ? 54.216 -12.898 62.834 1.00 54.75 75 CYS A C 1
ATOM 563 O O . CYS A 1 75 ? 55.009 -13.660 62.283 1.00 53.82 75 CYS A O 1
ATOM 566 N N . LEU A 1 76 ? 53.580 -13.211 63.958 1.00 56.75 76 LEU A N 1
ATOM 567 C CA . LEU A 1 76 ? 53.927 -14.410 64.712 1.00 57.09 76 LEU A CA 1
ATOM 568 C C . LEU A 1 76 ? 52.726 -15.305 65.003 1.00 51.50 76 LEU A C 1
ATOM 569 O O . LEU A 1 76 ? 51.683 -14.840 65.459 1.00 51.36 76 LEU A O 1
ATOM 574 N N . LEU A 1 77 ? 52.881 -16.596 64.730 1.00 50.75 77 LEU A N 1
ATOM 575 C CA . LEU A 1 77 ? 51.884 -17.581 65.124 1.00 47.72 77 LEU A CA 1
ATOM 576 C C . LEU A 1 77 ? 52.362 -18.296 66.379 1.00 45.47 77 LEU A C 1
ATOM 577 O O . LEU A 1 77 ? 53.521 -18.702 66.461 1.00 44.34 77 LEU A O 1
ATOM 582 N N . SER A 1 78 ? 51.478 -18.427 67.363 1.00 44.68 78 SER A N 1
ATOM 583 C CA . SER A 1 78 ? 51.814 -19.137 68.592 1.00 47.12 78 SER A CA 1
ATOM 584 C C . SER A 1 78 ? 51.239 -20.547 68.585 1.00 49.10 78 SER A C 1
ATOM 585 O O . SER A 1 78 ? 50.025 -20.737 68.506 1.00 53.86 78 SER A O 1
ATOM 588 N N . LEU A 1 79 ? 52.127 -21.530 68.670 1.00 45.17 79 LEU A N 1
ATOM 589 C CA . LEU A 1 79 ? 51.734 -22.930 68.643 1.00 44.86 79 LEU A CA 1
ATOM 590 C C . LEU A 1 79 ? 51.953 -23.605 69.986 1.00 46.13 79 LEU A C 1
ATOM 591 O O . LEU A 1 79 ? 52.910 -23.302 70.695 1.00 49.20 79 LEU A O 1
ATOM 596 N N . GLU A 1 80 ? 51.051 -24.513 70.338 1.00 47.83 80 GLU A N 1
ATOM 597 C CA . GLU A 1 80 ? 51.276 -25.396 71.475 1.00 47.43 80 GLU A CA 1
ATOM 598 C C . GLU A 1 80 ? 51.279 -26.844 71.006 1.00 41.12 80 GLU A C 1
ATOM 599 O O . GLU A 1 80 ? 50.322 -27.312 70.388 1.00 37.97 80 GLU A O 1
ATOM 605 N N . VAL A 1 81 ? 52.369 -27.546 71.295 1.00 43.71 81 VAL A N 1
ATOM 606 C CA . VAL A 1 81 ? 52.464 -28.969 71.000 1.00 46.40 81 VAL A CA 1
ATOM 607 C C . VAL A 1 81 ? 52.232 -29.761 72.274 1.00 47.35 81 VAL A C 1
ATOM 608 O O . VAL A 1 81 ? 52.926 -29.573 73.274 1.00 42.48 81 VAL A O 1
ATOM 612 N N . LEU A 1 82 ? 51.243 -30.645 72.226 1.00 51.64 82 LEU A N 1
ATOM 613 C CA . LEU A 1 82 ? 50.816 -31.386 73.399 1.00 52.04 82 LEU A CA 1
ATOM 614 C C . LEU A 1 82 ? 51.240 -32.840 73.318 1.00 49.96 82 LEU A C 1
ATOM 615 O O . LEU A 1 82 ? 50.831 -33.567 72.415 1.00 50.30 82 LEU A O 1
ATOM 620 N N . ALA A 1 83 ? 52.067 -33.258 74.267 1.00 50.29 83 ALA A N 1
ATOM 621 C CA . ALA A 1 83 ? 52.511 -34.639 74.325 1.00 51.49 83 ALA A CA 1
ATOM 622 C C . ALA A 1 83 ? 51.892 -35.319 75.534 1.00 55.49 83 ALA A C 1
ATOM 623 O O . ALA A 1 83 ? 51.483 -34.656 76.486 1.00 56.77 83 ALA A O 1
ATOM 625 N N . HIS A 1 84 ? 51.811 -36.642 75.490 1.00 58.99 84 HIS A N 1
ATOM 626 C CA . HIS A 1 84 ? 51.312 -37.405 76.623 1.00 60.46 84 HIS A CA 1
ATOM 627 C C . HIS A 1 84 ? 52.314 -38.496 76.971 1.00 55.91 84 HIS A C 1
ATOM 628 O O . HIS A 1 84 ? 53.250 -38.743 76.211 1.00 54.46 84 HIS A O 1
ATOM 635 N N . ASN A 1 85 ? 52.117 -39.130 78.123 1.00 56.62 85 ASN A N 1
ATOM 636 C CA . ASN A 1 85 ? 53.005 -40.187 78.607 1.00 55.60 85 ASN A CA 1
ATOM 637 C C . ASN A 1 85 ? 54.488 -39.806 78.628 1.00 50.73 85 ASN A C 1
ATOM 638 O O . ASN A 1 85 ? 55.285 -40.396 77.899 1.00 56.48 85 ASN A O 1
ATOM 643 N N . PRO A 1 86 ? 54.871 -38.821 79.459 1.00 46.16 86 PRO A N 1
ATOM 644 C CA . PRO A 1 86 ? 54.023 -38.021 80.344 1.00 47.31 86 PRO A CA 1
ATOM 645 C C . PRO A 1 86 ? 53.514 -36.762 79.654 1.00 49.02 86 PRO A C 1
ATOM 646 O O . PRO A 1 86 ? 53.981 -36.413 78.568 1.00 45.64 86 PRO A O 1
ATOM 650 N N . VAL A 1 87 ? 52.567 -36.086 80.291 1.00 50.16 87 VAL A N 1
ATOM 651 C CA . VAL A 1 87 ? 52.014 -34.854 79.752 1.00 48.86 87 VAL A CA 1
ATOM 652 C C . VAL A 1 87 ? 53.055 -33.738 79.703 1.00 51.83 87 VAL A C 1
ATOM 653 O O . VAL A 1 87 ? 53.723 -33.451 80.698 1.00 52.25 87 VAL A O 1
ATOM 657 N N . ALA A 1 88 ? 53.188 -33.116 78.536 1.00 48.08 88 ALA A N 1
ATOM 658 C CA . ALA A 1 88 ? 54.086 -31.984 78.369 1.00 47.21 88 ALA A CA 1
ATOM 659 C C . ALA A 1 88 ? 53.508 -30.997 77.364 1.00 48.90 88 ALA A C 1
ATOM 660 O O . ALA A 1 88 ? 52.859 -31.389 76.394 1.00 46.78 88 ALA A O 1
ATOM 662 N N . VAL A 1 89 ? 53.743 -29.712 77.598 1.00 52.68 89 VAL A N 1
ATOM 663 C CA . VAL A 1 89 ? 53.273 -28.685 76.678 1.00 46.53 89 VAL A CA 1
ATOM 664 C C . VAL A 1 89 ? 54.467 -27.874 76.207 1.00 45.07 89 VAL A C 1
ATOM 665 O O . VAL A 1 89 ? 55.147 -27.222 77.001 1.00 47.20 89 VAL A O 1
ATOM 669 N N . SER A 1 90 ? 54.711 -27.913 74.904 1.00 46.98 90 SER A N 1
ATOM 670 C CA . SER A 1 90 ? 55.819 -27.185 74.312 1.00 49.69 90 SER A CA 1
ATOM 671 C C . SER A 1 90 ? 55.308 -26.057 73.428 1.00 50.03 90 SER A C 1
ATOM 672 O O . SER A 1 90 ? 54.484 -26.275 72.541 1.00 48.00 90 SER A O 1
ATOM 675 N N . ALA A 1 91 ? 55.795 -24.848 73.678 1.00 52.62 91 ALA A N 1
ATOM 676 C CA . ALA A 1 91 ? 55.381 -23.698 72.891 1.00 52.45 91 ALA A CA 1
ATOM 677 C C . ALA A 1 91 ? 56.308 -23.494 71.702 1.00 56.19 91 ALA A C 1
ATOM 678 O O . ALA A 1 91 ? 57.531 -23.517 71.839 1.00 61.11 91 ALA A O 1
ATOM 680 N N . ILE A 1 92 ? 55.713 -23.319 70.528 1.00 55.55 92 ILE A N 1
ATOM 681 C CA . ILE A 1 92 ? 56.466 -23.006 69.324 1.00 57.33 92 ILE A CA 1
ATOM 682 C C . ILE A 1 92 ? 56.025 -21.648 68.802 1.00 62.38 92 ILE A C 1
ATOM 683 O O . ILE A 1 92 ? 54.841 -21.310 68.846 1.00 63.71 92 ILE A O 1
ATOM 688 N N . GLU A 1 93 ? 56.974 -20.871 68.299 1.00 62.69 93 GLU A N 1
ATOM 689 C CA . GLU A 1 93 ? 56.642 -19.614 67.652 1.00 59.13 93 GLU A CA 1
ATOM 690 C C . GLU A 1 93 ? 57.042 -19.655 66.189 1.00 51.58 93 GLU A C 1
ATOM 691 O O . GLU A 1 93 ? 58.178 -19.982 65.848 1.00 52.28 93 GLU A O 1
ATOM 697 N N . VAL A 1 94 ? 56.094 -19.319 65.327 1.00 45.82 94 VAL A N 1
ATOM 698 C CA . VAL A 1 94 ? 56.325 -19.355 63.895 1.00 46.62 94 VAL A CA 1
ATOM 699 C C . VAL A 1 94 ? 56.170 -17.951 63.333 1.00 48.79 94 VAL A C 1
ATOM 700 O O . VAL A 1 94 ? 55.087 -17.365 63.372 1.00 48.19 94 VAL A O 1
ATOM 704 N N . GLU A 1 95 ? 57.269 -17.408 62.825 1.00 47.29 95 GLU A N 1
ATOM 705 C CA . GLU A 1 95 ? 57.249 -16.074 62.253 1.00 53.95 95 GLU A CA 1
ATOM 706 C C . GLU A 1 95 ? 56.890 -16.150 60.781 1.00 49.15 95 GLU A C 1
ATOM 707 O O . GLU A 1 95 ? 57.462 -16.941 60.028 1.00 43.80 95 GLU A O 1
ATOM 713 N N . ILE A 1 96 ? 55.930 -15.327 60.378 1.00 44.41 96 ILE A N 1
ATOM 714 C CA . ILE A 1 96 ? 55.533 -15.264 58.984 1.00 44.38 96 ILE A CA 1
ATOM 715 C C . ILE A 1 96 ? 56.295 -14.147 58.286 1.00 44.91 96 ILE A C 1
ATOM 716 O O . ILE A 1 96 ? 56.039 -12.965 58.515 1.00 48.52 96 ILE A O 1
ATOM 721 N N . LEU A 1 97 ? 57.242 -14.536 57.439 1.00 43.36 97 LEU A N 1
ATOM 722 C CA . LEU A 1 97 ? 58.063 -13.581 56.712 1.00 44.63 97 LEU A CA 1
ATOM 723 C C . LEU A 1 97 ? 57.252 -12.927 55.605 1.00 44.32 97 LEU A C 1
ATOM 724 O O . LEU A 1 97 ? 56.388 -13.558 54.995 1.00 46.27 97 LEU A O 1
ATOM 729 N N . ASP A 1 98 ? 57.523 -11.653 55.356 1.00 43.85 98 ASP A N 1
ATOM 730 C CA . ASP A 1 98 ? 56.827 -10.935 54.301 1.00 45.15 98 ASP A CA 1
ATOM 731 C C . ASP A 1 98 ? 57.529 -11.109 52.965 1.00 47.93 98 ASP A C 1
ATOM 732 O O . ASP A 1 98 ? 58.754 -11.038 52.886 1.00 55.37 98 ASP A O 1
ATOM 737 N N . ILE A 1 99 ? 56.749 -11.350 51.918 1.00 41.90 99 ILE A N 1
ATOM 738 C CA . ILE A 1 99 ? 57.278 -11.346 50.562 1.00 40.47 99 ILE A CA 1
ATOM 739 C C . ILE A 1 99 ? 56.706 -10.157 49.799 1.00 45.66 99 ILE A C 1
ATOM 740 O O . ILE A 1 99 ? 55.700 -9.569 50.206 1.00 38.48 99 ILE A O 1
ATOM 745 N N . ASN A 1 100 ? 57.357 -9.800 48.698 1.00 45.61 100 ASN A N 1
ATOM 746 C CA . ASN A 1 100 ? 56.934 -8.656 47.905 1.00 43.48 100 ASN A CA 1
ATOM 747 C C . ASN A 1 100 ? 55.849 -9.019 46.898 1.00 44.98 100 ASN A C 1
ATOM 748 O O . ASN A 1 100 ? 56.074 -8.970 45.689 1.00 48.78 100 ASN A O 1
ATOM 753 N N . ASP A 1 101 ? 54.673 -9.386 47.398 1.00 42.81 101 ASP A N 1
ATOM 754 C CA . ASP A 1 101 ? 53.586 -9.830 46.528 1.00 44.52 101 ASP A CA 1
ATOM 755 C C . ASP A 1 101 ? 52.528 -8.749 46.339 1.00 40.74 101 ASP A C 1
ATOM 756 O O . ASP A 1 101 ? 51.419 -9.024 45.886 1.00 42.05 101 ASP A O 1
ATOM 761 N N . ASN A 1 102 ? 52.879 -7.517 46.686 1.00 41.06 102 ASN A N 1
ATOM 762 C CA . ASN A 1 102 ? 51.998 -6.378 46.456 1.00 42.80 102 ASN A CA 1
ATOM 763 C C . ASN A 1 102 ? 52.746 -5.211 45.831 1.00 38.75 102 ASN A C 1
ATOM 764 O O . ASN A 1 102 ? 53.916 -4.984 46.133 1.00 37.12 102 ASN A O 1
ATOM 769 N N . SER A 1 103 ? 52.069 -4.481 44.952 1.00 37.94 103 SER A N 1
ATOM 770 C CA . SER A 1 103 ? 52.662 -3.317 44.306 1.00 35.26 103 SER A CA 1
ATOM 771 C C . SER A 1 103 ? 52.177 -2.022 44.951 1.00 39.20 103 SER A C 1
ATOM 772 O O . SER A 1 103 ? 51.066 -1.969 45.482 1.00 39.67 103 SER A O 1
ATOM 775 N N . PRO A 1 104 ? 53.018 -0.975 44.919 1.00 38.28 104 PRO A N 1
ATOM 776 C CA . PRO A 1 104 ? 52.618 0.365 45.360 1.00 38.27 104 PRO A CA 1
ATOM 777 C C . PRO A 1 104 ? 51.411 0.883 44.587 1.00 42.65 104 PRO A C 1
ATOM 778 O O . PRO A 1 104 ? 51.361 0.734 43.369 1.00 51.82 104 PRO A O 1
ATOM 782 N N . ARG A 1 105 ? 50.444 1.463 45.291 1.00 38.11 105 ARG A N 1
ATOM 783 C CA . ARG A 1 105 ? 49.220 1.937 44.654 1.00 41.76 105 ARG A CA 1
ATOM 784 C C . ARG A 1 105 ? 48.797 3.313 45.167 1.00 42.20 105 ARG A C 1
ATOM 785 O O . ARG A 1 105 ? 48.649 3.517 46.372 1.00 40.61 105 ARG A O 1
ATOM 787 N N . PHE A 1 106 ? 48.599 4.248 44.242 1.00 42.61 106 PHE A N 1
ATOM 788 C CA . PHE A 1 106 ? 48.066 5.568 44.575 1.00 39.86 106 PHE A CA 1
ATOM 789 C C . PHE A 1 106 ? 46.550 5.485 44.715 1.00 43.06 106 PHE A C 1
ATOM 790 O O . PHE A 1 106 ? 45.913 4.660 44.058 1.00 43.22 106 PHE A O 1
ATOM 798 N N . PRO A 1 107 ? 45.967 6.325 45.589 1.00 42.89 107 PRO A N 1
ATOM 799 C CA . PRO A 1 107 ? 44.512 6.336 45.788 1.00 46.69 107 PRO A CA 1
ATOM 800 C C . PRO A 1 107 ? 43.742 6.614 44.498 1.00 53.45 107 PRO A C 1
ATOM 801 O O . PRO A 1 107 ? 42.696 6.002 44.269 1.00 65.46 107 PRO A O 1
ATOM 805 N N . ARG A 1 108 ? 44.256 7.517 43.670 1.00 43.97 108 ARG A N 1
ATOM 806 C CA . ARG A 1 108 ? 43.660 7.782 42.363 1.00 48.75 108 ARG A CA 1
ATOM 807 C C . ARG A 1 108 ? 44.674 7.614 41.234 1.00 44.19 108 ARG A C 1
ATOM 808 O O . ARG A 1 108 ? 45.874 7.790 41.439 1.00 42.23 108 ARG A O 1
ATOM 816 N N . PRO A 1 109 ? 44.194 7.240 40.042 1.00 42.48 109 PRO A N 1
ATOM 817 C CA . PRO A 1 109 ? 45.043 7.211 38.848 1.00 48.05 109 PRO A CA 1
ATOM 818 C C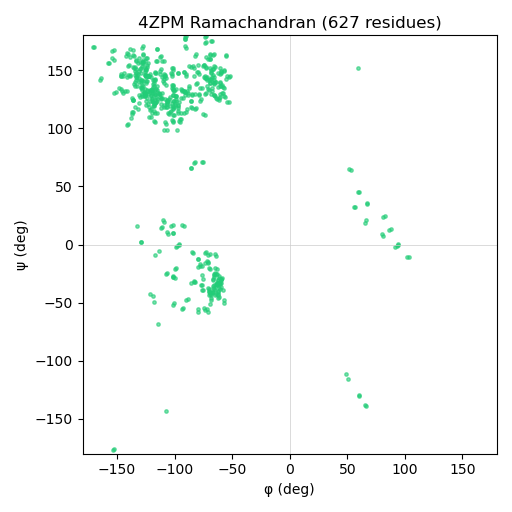 . PRO A 1 109 ? 45.320 8.609 38.270 1.00 45.25 109 PRO A C 1
ATOM 819 O O . PRO A 1 109 ? 46.418 8.841 37.766 1.00 44.81 109 PRO A O 1
ATOM 823 N N . ASP A 1 110 ? 44.354 9.523 38.346 1.00 45.31 110 ASP A N 1
ATOM 824 C CA . ASP A 1 110 ? 44.527 10.849 37.756 1.00 47.28 110 ASP A CA 1
ATOM 825 C C . ASP A 1 110 ? 44.428 11.981 38.779 1.00 43.87 110 ASP A C 1
ATOM 826 O O . ASP A 1 110 ? 43.441 12.095 39.508 1.00 45.03 110 ASP A O 1
ATOM 831 N N . TYR A 1 111 ? 45.463 12.817 38.813 1.00 39.65 111 TYR A N 1
ATOM 832 C CA . TYR A 1 111 ? 45.491 14.006 39.656 1.00 41.34 111 TYR A CA 1
ATOM 833 C C . TYR A 1 111 ? 45.619 15.257 38.791 1.00 44.58 111 TYR A C 1
ATOM 834 O O . TYR A 1 111 ? 46.329 15.256 37.784 1.00 41.83 111 TYR A O 1
ATOM 843 N N . GLN A 1 112 ? 44.928 16.321 39.182 1.00 47.22 112 GLN A N 1
ATOM 844 C CA . GLN A 1 112 ? 45.024 17.580 38.456 1.00 50.34 112 GLN A CA 1
ATOM 845 C C . GLN A 1 112 ? 45.543 18.693 39.371 1.00 49.67 112 GLN A C 1
ATOM 846 O O . GLN A 1 112 ? 45.061 18.862 40.491 1.00 50.40 112 GLN A O 1
ATOM 852 N N . LEU A 1 113 ? 46.525 19.449 38.886 1.00 44.38 113 LEU A N 1
ATOM 853 C CA . LEU A 1 113 ? 47.117 20.543 39.654 1.00 38.63 113 LEU A CA 1
ATOM 854 C C . LEU A 1 113 ? 46.999 21.851 38.882 1.00 41.38 113 LEU A C 1
ATOM 855 O O . LEU A 1 113 ? 47.364 21.923 37.710 1.00 43.38 113 LEU A O 1
ATOM 860 N N . GLN A 1 114 ? 46.487 22.883 39.542 1.00 41.63 114 GLN A N 1
ATOM 861 C CA . GLN A 1 114 ? 46.389 24.205 38.936 1.00 42.76 114 GLN A CA 1
ATOM 862 C C . GLN A 1 114 ? 47.468 25.131 39.485 1.00 44.53 114 GLN A C 1
ATOM 863 O O . GLN A 1 114 ? 47.532 25.368 40.687 1.00 49.67 114 GLN A O 1
ATOM 869 N N . VAL A 1 115 ? 48.338 25.625 38.611 1.00 37.02 115 VAL A N 1
ATOM 870 C CA . VAL A 1 115 ? 49.401 26.529 39.036 1.00 37.24 115 VAL A CA 1
ATOM 871 C C . VAL A 1 115 ? 49.391 27.814 38.210 1.00 43.56 115 VAL A C 1
ATOM 872 O O . VAL A 1 115 ? 49.402 27.773 36.978 1.00 44.06 115 VAL A O 1
ATOM 876 N N . SER A 1 116 ? 49.366 28.955 38.888 1.00 39.96 116 SER A N 1
ATOM 877 C CA . SER A 1 116 ? 49.369 30.228 38.187 1.00 43.06 116 SER A CA 1
ATOM 878 C C . SER A 1 116 ? 50.710 30.451 37.505 1.00 41.01 116 SER A C 1
ATOM 879 O O . SER A 1 116 ? 51.754 30.027 37.996 1.00 44.83 116 SER A O 1
ATOM 882 N N . GLU A 1 117 ? 50.667 31.129 36.367 1.00 38.79 117 GLU A N 1
ATOM 883 C CA . GLU A 1 117 ? 51.857 31.431 35.587 1.00 37.05 117 GLU A CA 1
ATOM 884 C C . GLU A 1 117 ? 52.806 32.380 36.323 1.00 37.24 117 GLU A C 1
ATOM 885 O O . GLU A 1 117 ? 54.008 32.393 36.067 1.00 37.31 117 GLU A O 1
ATOM 891 N N . SER A 1 118 ? 52.251 33.182 37.227 1.00 41.48 118 SER A N 1
ATOM 892 C CA . SER A 1 118 ? 53.034 34.156 37.983 1.00 45.67 118 SER A CA 1
ATOM 893 C C . SER A 1 118 ? 53.825 33.514 39.119 1.00 42.85 118 SER A C 1
ATOM 894 O O . SER A 1 118 ? 54.765 34.114 39.639 1.00 45.96 118 SER A O 1
ATOM 897 N N . VAL A 1 119 ? 53.427 32.308 39.516 1.00 35.56 119 VAL A N 1
ATOM 898 C CA . VAL A 1 119 ? 54.082 31.614 40.623 1.00 37.18 119 VAL A CA 1
ATOM 899 C C . VAL A 1 119 ? 55.575 31.447 40.361 1.00 39.82 119 VAL A C 1
ATOM 900 O O . VAL A 1 119 ? 55.984 30.942 39.316 1.00 44.01 119 VAL A O 1
ATOM 904 N N . ALA A 1 120 ? 56.383 31.874 41.325 1.00 39.70 120 ALA A N 1
ATOM 905 C CA . ALA A 1 120 ? 57.828 31.913 41.158 1.00 42.24 120 ALA A CA 1
ATOM 906 C C . ALA A 1 120 ? 58.448 30.569 41.513 1.00 43.83 120 ALA A C 1
ATOM 907 O O . ALA A 1 120 ? 57.887 29.824 42.314 1.00 47.55 120 ALA A O 1
ATOM 909 N N . PRO A 1 121 ? 59.611 30.258 40.916 1.00 44.90 121 PRO A N 1
ATOM 910 C CA . PRO A 1 121 ? 60.317 28.999 41.173 1.00 46.86 121 PRO A CA 1
ATOM 911 C C . PRO A 1 121 ? 60.649 28.794 42.647 1.00 49.90 121 PRO A C 1
ATOM 912 O O . PRO A 1 121 ? 60.854 29.762 43.380 1.00 50.99 121 PRO A O 1
ATOM 916 N N . GLY A 1 122 ? 60.706 27.534 43.067 1.00 50.41 122 GLY A N 1
ATOM 917 C CA . GLY A 1 122 ? 60.968 27.201 44.453 1.00 50.92 122 GLY A CA 1
ATOM 918 C C . GLY A 1 122 ? 59.688 27.030 45.243 1.00 49.92 122 GLY A C 1
ATOM 919 O O . GLY A 1 122 ? 59.719 26.716 46.433 1.00 51.48 122 GLY A O 1
ATOM 920 N N . ALA A 1 123 ? 58.556 27.236 44.579 1.00 47.20 123 ALA A N 1
ATOM 921 C CA . ALA A 1 123 ? 57.261 26.992 45.201 1.00 39.43 123 ALA A CA 1
ATOM 922 C C . ALA A 1 123 ? 57.047 25.487 45.328 1.00 33.19 123 ALA A C 1
ATOM 923 O O . ALA A 1 123 ? 57.582 24.717 44.533 1.00 33.70 123 ALA A O 1
ATOM 925 N N . ARG A 1 124 ? 56.260 25.069 46.317 1.00 31.68 124 ARG A N 1
ATOM 926 C CA . ARG A 1 124 ? 56.101 23.642 46.606 1.00 30.84 124 ARG A CA 1
ATOM 927 C C . ARG A 1 124 ? 54.642 23.219 46.648 1.00 28.69 124 ARG A C 1
ATOM 928 O O . ARG A 1 124 ? 53.782 23.944 47.148 1.00 28.28 124 ARG A O 1
ATOM 936 N N . PHE A 1 125 ? 54.373 22.032 46.115 1.00 29.90 125 PHE A N 1
ATOM 937 C CA . PHE A 1 125 ? 53.008 21.543 45.989 1.00 25.19 125 PHE A CA 1
ATOM 938 C C . PHE A 1 125 ? 52.809 20.177 46.618 1.00 30.05 125 PHE A C 1
ATOM 939 O O . PHE A 1 125 ? 53.610 19.261 46.427 1.00 33.64 125 PHE A O 1
ATOM 947 N N . HIS A 1 126 ? 51.729 20.053 47.375 1.00 33.44 126 HIS A N 1
ATOM 948 C CA . HIS A 1 126 ? 51.361 18.783 47.975 1.00 37.61 126 HIS A CA 1
ATOM 949 C C . HIS A 1 126 ? 50.981 17.740 46.937 1.00 37.11 126 HIS A C 1
ATOM 950 O O . HIS A 1 126 ? 50.155 17.989 46.060 1.00 33.77 126 HIS A O 1
ATOM 957 N N . ILE A 1 127 ? 51.605 16.572 47.038 1.00 37.46 127 ILE A N 1
ATOM 958 C CA . ILE A 1 127 ? 51.220 15.435 46.220 1.00 42.59 127 ILE A CA 1
ATOM 959 C C . ILE A 1 127 ? 51.019 14.213 47.116 1.00 39.23 127 ILE A C 1
ATOM 960 O O . ILE A 1 127 ? 51.822 13.942 48.010 1.00 34.30 127 ILE A O 1
ATOM 965 N N . GLU A 1 128 ? 49.936 13.485 46.875 1.00 41.23 128 GLU A N 1
ATOM 966 C CA . GLU A 1 128 ? 49.553 12.375 47.741 1.00 46.30 128 GLU A CA 1
ATOM 967 C C . GLU A 1 128 ? 50.491 11.182 47.578 1.00 39.58 128 GLU A C 1
ATOM 968 O O . GLU A 1 128 ? 50.852 10.819 46.458 1.00 40.30 128 GLU A O 1
ATOM 974 N N . SER A 1 129 ? 50.887 10.582 48.697 1.00 38.79 129 SER A N 1
ATOM 975 C CA . SER A 1 129 ? 51.799 9.439 48.671 1.00 43.69 129 SER A CA 1
ATOM 976 C C . SER A 1 129 ? 51.103 8.155 48.231 1.00 41.22 129 SER A C 1
ATOM 977 O O . SER A 1 129 ? 49.893 8.008 48.387 1.00 41.33 129 SER A O 1
ATOM 980 N N . ALA A 1 130 ? 51.877 7.234 47.666 1.00 42.43 130 ALA A N 1
ATOM 981 C CA . ALA A 1 130 ? 51.359 5.919 47.308 1.00 43.81 130 ALA A CA 1
ATOM 982 C C . ALA A 1 130 ? 51.362 5.010 48.531 1.00 39.62 130 ALA A C 1
ATOM 983 O O . ALA A 1 130 ? 52.052 5.283 49.510 1.00 39.06 130 ALA A O 1
ATOM 985 N N . GLN A 1 131 ? 50.597 3.926 48.470 1.00 40.47 131 GLN A N 1
ATOM 986 C CA . GLN A 1 131 ? 50.543 2.978 49.577 1.00 41.00 131 GLN A CA 1
ATOM 987 C C . GLN A 1 131 ? 50.941 1.578 49.120 1.00 35.73 131 GLN A C 1
ATOM 988 O O . GLN A 1 131 ? 50.643 1.180 47.998 1.00 36.42 131 GLN A O 1
ATOM 994 N N . ASP A 1 132 ? 51.614 0.841 49.998 1.00 35.36 132 ASP A N 1
ATOM 995 C CA . ASP A 1 132 ? 52.022 -0.538 49.722 1.00 37.61 132 ASP A CA 1
ATOM 996 C C . ASP A 1 132 ? 51.775 -1.410 50.946 1.00 37.71 132 ASP A C 1
ATOM 997 O O . ASP A 1 132 ? 52.434 -1.246 51.973 1.00 32.55 132 ASP A O 1
ATOM 1002 N N . PRO A 1 133 ? 50.814 -2.340 50.841 1.00 36.72 133 PRO A N 1
ATOM 1003 C CA . PRO A 1 133 ? 50.408 -3.158 51.991 1.00 40.20 133 PRO A CA 1
ATOM 1004 C C . PRO A 1 133 ? 51.519 -4.075 52.517 1.00 43.70 133 PRO A C 1
ATOM 1005 O O . PRO A 1 133 ? 51.346 -4.659 53.587 1.00 50.20 133 PRO A O 1
ATOM 1009 N N . ASP A 1 134 ? 52.631 -4.198 51.795 1.00 36.36 134 ASP A N 1
ATOM 1010 C CA . ASP A 1 134 ? 53.771 -4.957 52.303 1.00 39.01 134 ASP A CA 1
ATOM 1011 C C . ASP A 1 134 ? 54.471 -4.159 53.398 1.00 41.83 134 ASP A C 1
ATOM 1012 O O . ASP A 1 134 ? 54.066 -3.044 53.712 1.00 34.37 134 ASP A O 1
ATOM 1017 N N . VAL A 1 135 ? 55.516 -4.739 53.980 1.00 42.80 135 VAL A N 1
ATOM 1018 C CA . VAL A 1 135 ? 56.215 -4.122 55.104 1.00 41.99 135 VAL A CA 1
ATOM 1019 C C . VAL A 1 135 ? 57.721 -4.115 54.868 1.00 41.23 135 VAL A C 1
ATOM 1020 O O . VAL A 1 135 ? 58.228 -4.851 54.021 1.00 36.02 135 VAL A O 1
ATOM 1024 N N . GLY A 1 136 ? 58.426 -3.249 55.589 1.00 39.67 136 GLY A N 1
ATOM 1025 C CA . GLY A 1 136 ? 59.872 -3.193 55.496 1.00 42.02 136 GLY A CA 1
ATOM 1026 C C . GLY A 1 136 ? 60.328 -2.748 54.123 1.00 45.46 136 GLY A C 1
ATOM 1027 O O . GLY A 1 136 ? 59.749 -1.834 53.533 1.00 43.82 136 GLY A O 1
ATOM 1028 N N . ALA A 1 137 ? 61.363 -3.406 53.610 1.00 47.68 137 ALA A N 1
ATOM 1029 C CA . ALA A 1 137 ? 61.913 -3.079 52.299 1.00 44.86 137 ALA A CA 1
ATOM 1030 C C . ALA A 1 137 ? 60.889 -3.281 51.182 1.00 43.49 137 ALA A C 1
ATOM 1031 O O . ALA A 1 137 ? 60.947 -2.615 50.152 1.00 37.89 137 ALA A O 1
ATOM 1033 N N . ASN A 1 138 ? 59.956 -4.203 51.389 1.00 43.42 138 ASN A N 1
ATOM 1034 C CA . ASN A 1 138 ? 58.951 -4.508 50.379 1.00 38.83 138 ASN A CA 1
ATOM 1035 C C . ASN A 1 138 ? 57.910 -3.399 50.197 1.00 38.03 138 ASN A C 1
ATOM 1036 O O . ASN A 1 138 ? 57.102 -3.447 49.269 1.00 35.09 138 ASN A O 1
ATOM 1041 N N . SER A 1 139 ? 57.925 -2.409 51.085 1.00 38.82 139 SER A N 1
ATOM 1042 C CA . SER A 1 139 ? 56.996 -1.286 50.984 1.00 39.15 139 SER A CA 1
ATOM 1043 C C . SER A 1 139 ? 57.601 -0.155 50.154 1.00 34.99 139 SER A C 1
ATOM 1044 O O . SER A 1 139 ? 58.739 -0.257 49.697 1.00 35.35 139 SER A O 1
ATOM 1047 N N . VAL A 1 140 ? 56.844 0.922 49.968 1.00 35.17 140 VAL A N 1
ATOM 1048 C CA . VAL A 1 140 ? 57.301 2.047 49.150 1.00 35.86 140 VAL A CA 1
ATOM 1049 C C . VAL A 1 140 ? 58.576 2.688 49.688 1.00 34.09 140 VAL A C 1
ATOM 1050 O O . VAL A 1 140 ? 58.652 3.055 50.860 1.00 36.56 140 VAL A O 1
ATOM 1054 N N . GLN A 1 141 ? 59.575 2.814 48.819 1.00 33.37 141 GLN A N 1
ATOM 1055 C CA . GLN A 1 141 ? 60.871 3.355 49.209 1.00 40.04 141 GLN A CA 1
ATOM 1056 C C . GLN A 1 141 ? 61.256 4.596 48.414 1.00 43.50 141 GLN A C 1
ATOM 1057 O O . GLN A 1 141 ? 61.778 5.558 48.977 1.00 48.79 141 GLN A O 1
ATOM 1063 N N . THR A 1 142 ? 61.024 4.570 47.105 1.00 38.91 142 THR A N 1
ATOM 1064 C CA . THR A 1 142 ? 61.417 5.696 46.264 1.00 41.18 142 THR A CA 1
ATOM 1065 C C . THR A 1 142 ? 60.302 6.160 45.334 1.00 40.98 142 THR A C 1
ATOM 1066 O O . THR A 1 142 ? 59.389 5.407 45.001 1.00 44.33 142 THR A O 1
ATOM 1070 N N . TYR A 1 143 ? 60.392 7.420 44.930 1.00 37.08 143 TYR A N 1
ATOM 1071 C CA . TYR A 1 143 ? 59.499 7.990 43.935 1.00 32.41 143 TYR A CA 1
ATOM 1072 C C . TYR A 1 143 ? 60.333 8.577 42.807 1.00 34.08 143 TYR A C 1
ATOM 1073 O O . TYR A 1 143 ? 61.437 9.066 43.039 1.00 37.49 143 TYR A O 1
ATOM 1082 N N . GLU A 1 144 ? 59.836 8.496 41.582 1.00 38.93 144 GLU A N 1
ATOM 1083 C CA . GLU A 1 144 ? 60.488 9.188 40.480 1.00 48.28 144 GLU A CA 1
ATOM 1084 C C . GLU A 1 144 ? 59.446 9.919 39.638 1.00 49.01 144 GLU A C 1
ATOM 1085 O O . GLU A 1 144 ? 58.300 9.479 39.535 1.00 47.02 144 GLU A O 1
ATOM 1091 N N . LEU A 1 145 ? 59.846 11.033 39.035 1.00 50.20 145 LEU A N 1
ATOM 1092 C CA . LEU A 1 145 ? 58.924 11.832 38.238 1.00 49.54 145 LEU A CA 1
ATOM 1093 C C . LEU A 1 145 ? 59.319 11.794 36.770 1.00 53.17 145 LEU A C 1
ATOM 1094 O O . LEU A 1 145 ? 60.503 11.715 36.440 1.00 59.30 145 LEU A O 1
ATOM 1099 N N . SER A 1 146 ? 58.320 11.845 35.893 1.00 51.69 146 SER A N 1
ATOM 1100 C CA . SER A 1 146 ? 58.568 11.893 34.459 1.00 58.45 146 SER A CA 1
ATOM 1101 C C . SER A 1 146 ? 59.388 13.131 34.128 1.00 62.58 146 SER A C 1
ATOM 1102 O O . SER A 1 146 ? 59.280 14.148 34.815 1.00 65.33 146 SER A O 1
ATOM 1105 N N . PRO A 1 147 ? 60.218 13.046 33.077 1.00 64.35 147 PRO A N 1
ATOM 1106 C CA . PRO A 1 147 ? 61.121 14.144 32.717 1.00 66.09 147 PRO A CA 1
ATOM 1107 C C . PRO A 1 147 ? 60.403 15.476 32.531 1.00 60.58 147 PRO A C 1
ATOM 1108 O O . PRO A 1 147 ? 59.475 15.585 31.729 1.00 63.09 147 PRO A O 1
ATOM 1112 N N . SER A 1 148 ? 60.831 16.474 33.295 1.00 55.70 148 SER A N 1
ATOM 1113 C CA . SER A 1 148 ? 60.248 17.805 33.233 1.00 56.67 148 SER A CA 1
ATOM 1114 C C . SER A 1 148 ? 61.318 18.840 33.533 1.00 60.89 148 SER A C 1
ATOM 1115 O O . SER A 1 148 ? 62.101 18.679 34.471 1.00 66.62 148 SER A O 1
ATOM 1118 N N . GLU A 1 149 ? 61.357 19.899 32.734 1.00 57.02 149 GLU A N 1
ATOM 1119 C CA . GLU A 1 149 ? 62.288 20.990 32.976 1.00 58.82 149 GLU A CA 1
ATOM 1120 C C . GLU A 1 149 ? 61.776 21.884 34.092 1.00 56.64 149 GLU A C 1
ATOM 1121 O O . GLU A 1 149 ? 62.517 22.707 34.623 1.00 66.59 149 GLU A O 1
ATOM 1127 N N . HIS A 1 150 ? 60.488 21.766 34.397 1.00 48.94 150 HIS A N 1
ATOM 1128 C CA . HIS A 1 150 ? 59.841 22.692 35.321 1.00 49.72 150 HIS A CA 1
ATOM 1129 C C . HIS A 1 150 ? 59.640 22.148 36.730 1.00 53.64 150 HIS A C 1
ATOM 1130 O O . HIS A 1 150 ? 59.584 22.916 37.691 1.00 56.76 150 HIS A O 1
ATOM 1137 N N . PHE A 1 151 ? 59.520 20.831 36.854 1.00 53.65 151 PHE A N 1
ATOM 1138 C CA . PHE A 1 151 ? 59.187 20.224 38.136 1.00 47.08 151 PHE A CA 1
ATOM 1139 C C . PHE A 1 151 ? 60.198 19.160 38.552 1.00 48.31 151 PHE A C 1
ATOM 1140 O O . PHE A 1 151 ? 60.765 18.462 37.713 1.00 51.80 151 PHE A O 1
ATOM 1148 N N . GLU A 1 152 ? 60.427 19.060 39.856 1.00 44.38 152 GLU A N 1
ATOM 1149 C CA . GLU A 1 152 ? 61.256 18.007 40.422 1.00 43.53 152 GLU A CA 1
ATOM 1150 C C . GLU A 1 152 ? 60.615 17.559 41.724 1.00 41.44 152 GLU A C 1
ATOM 1151 O O . GLU A 1 152 ? 59.749 18.248 42.264 1.00 41.39 152 GLU A O 1
ATOM 1157 N N . LEU A 1 153 ? 61.040 16.406 42.222 1.00 37.05 153 LEU A N 1
ATOM 1158 C CA . LEU A 1 153 ? 60.502 15.858 43.457 1.00 38.64 153 LEU A CA 1
ATOM 1159 C C . LEU A 1 153 ? 61.456 16.097 44.611 1.00 29.61 153 LEU A C 1
ATOM 1160 O O . LEU A 1 153 ? 62.662 16.210 44.412 1.00 32.11 153 LEU A O 1
ATOM 1165 N N . ASP A 1 154 ? 60.908 16.187 45.817 1.00 31.65 154 ASP A N 1
ATOM 1166 C CA . ASP A 1 154 ? 61.727 16.160 47.020 1.00 38.32 154 ASP A CA 1
ATOM 1167 C C . ASP A 1 154 ? 61.229 15.046 47.925 1.00 39.61 154 ASP A C 1
ATOM 1168 O O . ASP A 1 154 ? 60.076 15.047 48.349 1.00 42.33 154 ASP A O 1
ATOM 1173 N N . LEU A 1 155 ? 62.110 14.095 48.215 1.00 42.21 155 LEU A N 1
ATOM 1174 C CA . LEU A 1 155 ? 61.760 12.956 49.052 1.00 38.12 155 LEU A CA 1
ATOM 1175 C C . LEU A 1 155 ? 62.611 12.945 50.314 1.00 38.61 155 LEU A C 1
ATOM 1176 O O . LEU A 1 155 ? 63.835 12.891 50.247 1.00 43.56 155 LEU A O 1
ATOM 1181 N N . LYS A 1 156 ? 61.951 13.011 51.463 1.00 39.01 156 LYS A N 1
ATOM 1182 C CA . LYS A 1 156 ? 62.636 13.089 52.748 1.00 39.89 156 LYS A CA 1
ATOM 1183 C C . LYS A 1 156 ? 62.136 12.035 53.725 1.00 39.49 156 LYS A C 1
ATOM 1184 O O . LYS A 1 156 ? 60.931 11.824 53.843 1.00 37.85 156 LYS A O 1
ATOM 1190 N N . PRO A 1 157 ? 63.058 11.355 54.422 1.00 47.95 157 PRO A N 1
ATOM 1191 C CA . PRO A 1 157 ? 62.584 10.409 55.435 1.00 49.04 157 PRO A CA 1
ATOM 1192 C C . PRO A 1 157 ? 61.882 11.176 56.552 1.00 54.44 157 PRO A C 1
ATOM 1193 O O . PRO A 1 157 ? 62.354 12.242 56.956 1.00 57.89 157 PRO A O 1
ATOM 1197 N N . LEU A 1 158 ? 60.770 10.642 57.041 1.00 55.76 158 LEU A N 1
ATOM 1198 C CA . LEU A 1 158 ? 59.970 11.331 58.048 1.00 58.94 158 LEU A CA 1
ATOM 1199 C C . LEU A 1 158 ? 59.965 10.571 59.368 1.00 67.89 158 LEU A C 1
ATOM 1200 O O . LEU A 1 158 ? 60.534 11.025 60.359 1.00 75.10 158 LEU A O 1
ATOM 1205 N N . GLN A 1 159 ? 59.324 9.411 59.374 1.00 72.19 159 GLN A N 1
ATOM 1206 C CA . GLN A 1 159 ? 59.259 8.588 60.570 1.00 87.59 159 GLN A CA 1
ATOM 1207 C C . GLN A 1 159 ? 60.159 7.375 60.403 1.00 94.53 159 GLN A C 1
ATOM 1208 O O . GLN A 1 159 ? 61.235 7.466 59.811 1.00 101.81 159 GLN A O 1
ATOM 1214 N N . GLU A 1 160 ? 59.714 6.240 60.925 1.00 96.18 160 GLU A N 1
ATOM 1215 C CA . GLU A 1 160 ? 60.439 4.996 60.745 1.00 97.12 160 GLU A CA 1
ATOM 1216 C C . GLU A 1 160 ? 60.363 4.525 59.294 1.00 93.07 160 GLU A C 1
ATOM 1217 O O . GLU A 1 160 ? 61.388 4.240 58.679 1.00 93.22 160 GLU A O 1
ATOM 1219 N N . ASN A 1 161 ? 59.153 4.466 58.743 1.00 94.19 161 ASN A N 1
ATOM 1220 C CA . ASN A 1 161 ? 58.943 3.816 57.449 1.00 92.34 161 ASN A CA 1
ATOM 1221 C C . ASN A 1 161 ? 58.099 4.606 56.441 1.00 93.32 161 ASN A C 1
ATOM 1222 O O . ASN A 1 161 ? 57.622 4.048 55.450 1.00 95.10 161 ASN A O 1
ATOM 1224 N N . SER A 1 162 ? 57.919 5.899 56.691 1.00 88.70 162 SER A N 1
ATOM 1225 C CA . SER A 1 162 ? 57.176 6.771 55.778 1.00 81.85 162 SER A CA 1
ATOM 1226 C C . SER A 1 162 ? 57.959 8.044 55.452 1.00 70.19 162 SER A C 1
ATOM 1227 O O . SER A 1 162 ? 58.830 8.469 56.213 1.00 69.31 162 SER A O 1
ATOM 1230 N N . LYS A 1 163 ? 57.634 8.654 54.319 1.00 60.35 163 LYS A N 1
ATOM 1231 C CA . LYS A 1 163 ? 58.438 9.735 53.769 1.00 56.17 163 LYS A CA 1
ATOM 1232 C C . LYS A 1 163 ? 57.572 10.906 53.343 1.00 53.75 163 LYS A C 1
ATOM 1233 O O . LYS A 1 163 ? 56.375 10.755 53.108 1.00 55.42 163 LYS A O 1
ATOM 1239 N N . VAL A 1 164 ? 58.176 12.082 53.255 1.00 51.03 164 VAL A N 1
ATOM 1240 C CA . VAL A 1 164 ? 57.434 13.242 52.809 1.00 44.59 164 VAL A CA 1
ATOM 1241 C C . VAL A 1 164 ? 57.785 13.503 51.357 1.00 37.52 164 VAL A C 1
ATOM 1242 O O . VAL A 1 164 ? 58.952 13.567 50.978 1.00 31.97 164 VAL A O 1
ATOM 1246 N N . LEU A 1 165 ? 56.746 13.629 50.546 1.00 34.98 165 LEU A N 1
ATOM 1247 C CA . LEU A 1 165 ? 56.902 13.807 49.119 1.00 37.84 165 LEU A CA 1
ATOM 1248 C C . LEU A 1 165 ? 56.407 15.200 48.767 1.00 35.15 165 LEU A C 1
ATOM 1249 O O . LEU A 1 165 ? 55.312 15.588 49.164 1.00 34.39 165 LEU A O 1
ATOM 1254 N N . GLU A 1 166 ? 57.218 15.961 48.044 1.00 36.01 166 GLU A N 1
ATOM 1255 C CA . GLU A 1 166 ? 56.833 17.318 47.682 1.00 36.09 166 GLU A CA 1
ATOM 1256 C C . GLU A 1 166 ? 57.134 17.588 46.214 1.00 35.08 166 GLU A C 1
ATOM 1257 O O . GLU A 1 166 ? 58.185 17.195 45.709 1.00 32.31 166 GLU A O 1
ATOM 1263 N N . LEU A 1 167 ? 56.212 18.257 45.530 1.00 36.95 167 LEU A N 1
ATOM 1264 C CA . LEU A 1 167 ? 56.448 18.658 44.152 1.00 34.74 167 LEU A CA 1
ATOM 1265 C C . LEU A 1 167 ? 57.030 20.062 44.149 1.00 34.35 167 LEU A C 1
ATOM 1266 O O . LEU A 1 167 ? 56.453 20.974 44.736 1.00 42.54 167 LEU A O 1
ATOM 1271 N N . VAL A 1 168 ? 58.170 20.237 43.492 1.00 33.38 168 VAL A N 1
ATOM 1272 C CA . VAL A 1 168 ? 58.875 21.510 43.538 1.00 37.41 168 VAL A CA 1
ATOM 1273 C C . VAL A 1 168 ? 58.959 22.149 42.156 1.00 41.39 168 VAL A C 1
ATOM 1274 O O . VAL A 1 168 ? 59.357 21.498 41.185 1.00 34.89 168 VAL A O 1
ATOM 1278 N N . LEU A 1 169 ? 58.576 23.421 42.074 1.00 40.73 169 LEU A N 1
ATOM 1279 C CA . LEU A 1 169 ? 58.710 24.175 40.834 1.00 38.64 169 LEU A CA 1
ATOM 1280 C C . LEU A 1 169 ? 60.127 24.696 40.718 1.00 40.36 169 LEU A C 1
ATOM 1281 O O . LEU A 1 169 ? 60.579 25.495 41.535 1.00 49.13 169 LEU A O 1
ATOM 1286 N N . ARG A 1 170 ? 60.830 24.240 39.697 1.00 39.26 170 ARG A N 1
ATOM 1287 C CA . ARG A 1 170 ? 62.228 24.584 39.530 1.00 44.65 170 ARG A CA 1
ATOM 1288 C C . ARG A 1 170 ? 62.462 25.672 38.493 1.00 51.72 170 ARG A C 1
ATOM 1289 O O . ARG A 1 170 ? 63.446 26.406 38.568 1.00 56.82 170 ARG A O 1
ATOM 1297 N N . LYS A 1 171 ? 61.557 25.767 37.524 1.00 50.18 171 LYS A N 1
ATOM 1298 C CA . LYS A 1 171 ? 61.707 26.714 36.428 1.00 54.37 171 LYS A CA 1
ATOM 1299 C C . LYS A 1 171 ? 60.354 27.349 36.144 1.00 47.44 171 LYS A C 1
ATOM 1300 O O . LYS A 1 171 ? 59.317 26.700 36.284 1.00 43.26 171 LYS A O 1
ATOM 1306 N N . GLY A 1 172 ? 60.368 28.622 35.764 1.00 49.40 172 GLY A N 1
ATOM 1307 C CA . GLY A 1 172 ? 59.140 29.383 35.612 1.00 48.27 172 GLY A CA 1
ATOM 1308 C C . GLY A 1 172 ? 58.190 28.810 34.577 1.00 45.81 172 GLY A C 1
ATOM 1309 O O . GLY A 1 172 ? 58.615 28.235 33.573 1.00 46.20 172 GLY A O 1
ATOM 1310 N N . LEU A 1 173 ? 56.894 28.957 34.829 1.00 44.56 173 LEU A N 1
ATOM 1311 C CA . LEU A 1 173 ? 55.872 28.478 33.904 1.00 46.62 173 LEU A CA 1
ATOM 1312 C C . LEU A 1 173 ? 55.480 29.583 32.929 1.00 50.13 173 LEU A C 1
ATOM 1313 O O . LEU A 1 173 ? 55.531 30.766 33.264 1.00 57.19 173 LEU A O 1
ATOM 1318 N N . ASP A 1 174 ? 55.111 29.193 31.715 1.00 47.23 174 ASP A N 1
ATOM 1319 C CA . ASP A 1 174 ? 54.662 30.145 30.707 1.00 40.62 174 ASP A CA 1
ATOM 1320 C C . ASP A 1 174 ? 53.507 29.548 29.914 1.00 39.81 174 ASP A C 1
ATOM 1321 O O . ASP A 1 174 ? 53.718 28.718 29.033 1.00 44.35 174 ASP A O 1
ATOM 1326 N N . ARG A 1 175 ? 52.290 29.984 30.227 1.00 43.72 175 ARG A N 1
ATOM 1327 C CA . ARG A 1 175 ? 51.089 29.433 29.606 1.00 44.16 175 ARG A CA 1
ATOM 1328 C C . ARG A 1 175 ? 51.076 29.647 28.092 1.00 50.65 175 ARG A C 1
ATOM 1329 O O . ARG A 1 175 ? 50.550 28.819 27.342 1.00 50.84 175 ARG A O 1
ATOM 1337 N N . GLU A 1 176 ? 51.651 30.761 27.648 1.00 48.55 176 GLU A N 1
ATOM 1338 C CA . GLU A 1 176 ? 51.722 31.068 26.224 1.00 52.56 176 GLU A CA 1
ATOM 1339 C C . GLU A 1 176 ? 52.626 30.080 25.500 1.00 56.80 176 GLU A C 1
ATOM 1340 O O . GLU A 1 176 ? 52.426 29.787 24.323 1.00 56.63 176 GLU A O 1
ATOM 1346 N N . GLN A 1 177 ? 53.623 29.574 26.218 1.00 61.87 177 GLN A N 1
ATOM 1347 C CA . GLN A 1 177 ? 54.480 28.508 25.714 1.00 62.85 177 GLN A CA 1
ATOM 1348 C C . GLN A 1 177 ? 53.785 27.154 25.847 1.00 55.73 177 GLN A C 1
ATOM 1349 O O . GLN A 1 177 ? 53.621 26.431 24.866 1.00 55.35 177 GLN A O 1
ATOM 1355 N N . THR A 1 178 ? 53.374 26.823 27.067 1.00 52.44 178 THR A N 1
ATOM 1356 C CA . THR A 1 178 ? 52.658 25.580 27.338 1.00 51.66 178 THR A CA 1
ATOM 1357 C C . THR A 1 178 ? 51.611 25.783 28.420 1.00 46.60 178 THR A C 1
ATOM 1358 O O . THR A 1 178 ? 51.909 26.316 29.488 1.00 47.90 178 THR A O 1
ATOM 1362 N N . ALA A 1 179 ? 50.391 25.329 28.153 1.00 44.64 179 ALA A N 1
ATOM 1363 C CA . ALA A 1 179 ? 49.283 25.553 29.070 1.00 43.57 179 ALA A CA 1
ATOM 1364 C C . ALA A 1 179 ? 49.021 24.326 29.936 1.00 45.35 179 ALA A C 1
ATOM 1365 O O . ALA A 1 179 ? 48.429 24.427 31.011 1.00 49.22 179 ALA A O 1
ATOM 1367 N N . LEU A 1 180 ? 49.474 23.168 29.470 1.00 45.10 180 LEU A N 1
ATOM 1368 C CA . LEU A 1 180 ? 49.267 21.929 30.204 1.00 42.03 180 LEU A CA 1
ATOM 1369 C C . LEU A 1 180 ? 50.525 21.070 30.232 1.00 47.80 180 LEU A C 1
ATOM 1370 O O . LEU A 1 180 ? 51.079 20.725 29.188 1.00 51.87 180 LEU A O 1
ATOM 1375 N N . HIS A 1 181 ? 50.964 20.721 31.435 1.00 45.96 181 HIS A N 1
ATOM 1376 C CA . HIS A 1 181 ? 52.123 19.857 31.599 1.00 47.17 181 HIS A CA 1
ATOM 1377 C C . HIS A 1 181 ? 51.646 18.486 32.050 1.00 45.72 181 HIS A C 1
ATOM 1378 O O . HIS A 1 181 ? 50.950 18.361 33.059 1.00 40.84 181 HIS A O 1
ATOM 1385 N N . TYR A 1 182 ? 52.027 17.461 31.300 1.00 44.46 182 TYR A N 1
ATOM 1386 C CA . TYR A 1 182 ? 51.644 16.099 31.630 1.00 47.06 182 TYR A CA 1
ATOM 1387 C C . TYR A 1 182 ? 52.773 15.415 32.391 1.00 43.17 182 TYR A C 1
ATOM 1388 O O . TYR A 1 182 ? 53.880 15.259 31.874 1.00 41.33 182 TYR A O 1
ATOM 1397 N N . LEU A 1 183 ? 52.486 15.002 33.619 1.00 37.39 183 LEU A N 1
ATOM 1398 C CA . LEU A 1 183 ? 53.493 14.365 34.453 1.00 40.16 183 LEU A CA 1
ATOM 1399 C C . LEU A 1 183 ? 53.033 12.996 34.940 1.00 40.53 183 LEU A C 1
ATOM 1400 O O . LEU A 1 183 ? 51.876 12.817 35.320 1.00 37.13 183 LEU A O 1
ATOM 1405 N N . VAL A 1 184 ? 53.952 12.036 34.935 1.00 42.45 184 VAL A N 1
ATOM 1406 C CA . VAL A 1 184 ? 53.685 10.717 35.493 1.00 40.16 184 VAL A CA 1
ATOM 1407 C C . VAL A 1 184 ? 54.527 10.500 36.744 1.00 36.01 184 VAL A C 1
ATOM 1408 O O . VAL A 1 184 ? 55.745 10.657 36.716 1.00 38.22 184 VAL A O 1
ATOM 1412 N N . LEU A 1 185 ? 53.870 10.148 37.843 1.00 35.99 185 LEU A N 1
ATOM 1413 C CA . LEU A 1 185 ? 54.561 9.934 39.107 1.00 36.17 185 LEU A CA 1
ATOM 1414 C C . LEU A 1 185 ? 54.657 8.436 39.380 1.00 36.49 185 LEU A C 1
ATOM 1415 O O . LEU A 1 185 ? 53.647 7.733 39.380 1.00 36.11 185 LEU A O 1
ATOM 1420 N N . THR A 1 186 ? 55.871 7.947 39.604 1.00 40.33 186 THR A N 1
ATOM 1421 C CA . THR A 1 186 ? 56.085 6.514 39.798 1.00 41.21 186 THR A CA 1
ATOM 1422 C C . THR A 1 186 ? 56.616 6.183 41.189 1.00 36.78 186 THR A C 1
ATOM 1423 O O . THR A 1 186 ? 57.672 6.669 41.595 1.00 35.20 186 THR A O 1
ATOM 1427 N N . ALA A 1 187 ? 55.884 5.334 41.904 1.00 28.62 187 ALA A N 1
ATOM 1428 C CA . ALA A 1 187 ? 56.300 4.867 43.221 1.00 28.07 187 ALA A CA 1
ATOM 1429 C C . ALA A 1 187 ? 56.897 3.462 43.131 1.00 35.44 187 ALA A C 1
ATOM 1430 O O . ALA A 1 187 ? 56.336 2.582 42.477 1.00 34.65 187 ALA A O 1
ATOM 1432 N N . VAL A 1 188 ? 58.041 3.266 43.782 1.00 29.64 188 VAL A N 1
ATOM 1433 C CA . VAL A 1 188 ? 58.790 2.014 43.691 1.00 34.70 188 VAL A CA 1
ATOM 1434 C C . VAL A 1 188 ? 59.116 1.435 45.070 1.00 40.14 188 VAL A C 1
ATOM 1435 O O . VAL A 1 188 ? 59.510 2.173 45.972 1.00 41.91 188 VAL A O 1
ATOM 1439 N N . ASP A 1 189 ? 58.948 0.122 45.242 1.00 43.14 189 ASP A N 1
ATOM 1440 C CA . ASP A 1 189 ? 59.332 -0.516 46.503 1.00 37.28 189 ASP A CA 1
ATOM 1441 C C . ASP A 1 189 ? 60.773 -1.011 46.431 1.00 36.68 189 ASP A C 1
ATOM 1442 O O . ASP A 1 189 ? 61.424 -0.895 45.393 1.00 43.54 189 ASP A O 1
ATOM 1447 N N . GLY A 1 190 ? 61.268 -1.561 47.534 1.00 38.74 190 GLY A N 1
ATOM 1448 C CA . GLY A 1 190 ? 62.652 -1.995 47.614 1.00 41.70 190 GLY A CA 1
ATOM 1449 C C . GLY A 1 190 ? 62.840 -3.492 47.449 1.00 51.24 190 GLY A C 1
ATOM 1450 O O . GLY A 1 190 ? 63.926 -4.022 47.690 1.00 56.48 190 GLY A O 1
ATOM 1451 N N . GLY A 1 191 ? 61.777 -4.180 47.049 1.00 51.21 191 GLY A N 1
ATOM 1452 C CA . GLY A 1 191 ? 61.862 -5.599 46.762 1.00 53.48 191 GLY A CA 1
ATOM 1453 C C . GLY A 1 191 ? 62.683 -5.857 45.513 1.00 56.07 191 GLY A C 1
ATOM 1454 O O . GLY A 1 191 ? 62.874 -4.959 44.696 1.00 57.78 191 GLY A O 1
ATOM 1455 N N . ILE A 1 192 ? 63.188 -7.077 45.374 1.00 58.15 192 ILE A N 1
ATOM 1456 C CA . ILE A 1 192 ? 63.918 -7.465 44.175 1.00 60.57 192 ILE A CA 1
ATOM 1457 C C . ILE A 1 192 ? 63.236 -8.653 43.505 1.00 63.86 192 ILE A C 1
ATOM 1458 O O . ILE A 1 192 ? 63.157 -9.731 44.091 1.00 69.44 192 ILE A O 1
ATOM 1460 N N . PRO A 1 193 ? 62.731 -8.460 42.274 1.00 64.67 193 PRO A N 1
ATOM 1461 C CA . PRO A 1 193 ? 62.740 -7.199 41.518 1.00 61.16 193 PRO A CA 1
ATOM 1462 C C . PRO A 1 193 ? 61.722 -6.189 42.043 1.00 58.10 193 PRO A C 1
ATOM 1463 O O . PRO A 1 193 ? 60.719 -6.575 42.642 1.00 57.27 193 PRO A O 1
ATOM 1467 N N . ALA A 1 194 ? 61.988 -4.908 41.812 1.00 58.51 194 ALA A N 1
ATOM 1468 C CA . ALA A 1 194 ? 61.144 -3.842 42.334 1.00 51.97 194 ALA A CA 1
ATOM 1469 C C . ALA A 1 194 ? 59.791 -3.785 41.640 1.00 47.48 194 ALA A C 1
ATOM 1470 O O . ALA A 1 194 ? 59.693 -3.985 40.430 1.00 48.19 194 ALA A O 1
ATOM 1472 N N . ARG A 1 195 ? 58.750 -3.506 42.418 1.00 44.43 195 ARG A N 1
ATOM 1473 C CA . ARG A 1 195 ? 57.404 -3.377 41.880 1.00 41.55 195 ARG A CA 1
ATOM 1474 C C . ARG A 1 195 ? 56.979 -1.913 41.910 1.00 41.32 195 ARG A C 1
ATOM 1475 O O . ARG A 1 195 ? 57.353 -1.164 42.816 1.00 38.12 195 ARG A O 1
ATOM 1483 N N . SER A 1 196 ? 56.200 -1.509 40.914 1.00 43.50 196 SER A N 1
ATOM 1484 C CA . SER A 1 196 ? 55.892 -0.100 40.723 1.00 42.22 196 SER A CA 1
ATOM 1485 C C . SER A 1 196 ? 54.401 0.193 40.696 1.00 42.64 196 SER A C 1
ATOM 1486 O O . SER A 1 196 ? 53.577 -0.694 40.459 1.00 40.05 196 SER A O 1
ATOM 1489 N N . GLY A 1 197 ? 54.076 1.460 40.931 1.00 38.40 197 GLY A N 1
ATOM 1490 C CA . GLY A 1 197 ? 52.729 1.971 40.780 1.00 34.49 197 GLY A CA 1
ATOM 1491 C C . GLY A 1 197 ? 52.830 3.396 40.273 1.00 40.13 197 GLY A C 1
ATOM 1492 O O . GLY A 1 197 ? 53.759 4.121 40.624 1.00 40.16 197 GLY A O 1
ATOM 1493 N N . THR A 1 198 ? 51.884 3.801 39.438 1.00 43.63 198 THR A N 1
ATOM 1494 C CA . THR A 1 198 ? 51.951 5.117 38.826 1.00 48.96 198 THR A CA 1
ATOM 1495 C C . THR A 1 198 ? 50.680 5.927 39.011 1.00 48.43 198 THR A C 1
ATOM 1496 O O . THR A 1 198 ? 49.599 5.383 39.228 1.00 50.17 198 THR A O 1
ATOM 1500 N N . ALA A 1 199 ? 50.828 7.240 38.908 1.00 42.41 199 ALA A N 1
ATOM 1501 C CA . ALA A 1 199 ? 49.692 8.141 38.918 1.00 42.72 199 ALA A CA 1
ATOM 1502 C C . ALA A 1 199 ? 49.955 9.257 37.924 1.00 44.09 199 ALA A C 1
ATOM 1503 O O . ALA A 1 199 ? 51.089 9.710 37.768 1.00 45.03 199 ALA A O 1
ATOM 1505 N N . GLN A 1 200 ? 48.903 9.708 37.256 1.00 45.11 200 GLN A N 1
ATOM 1506 C CA . GLN A 1 200 ? 49.047 10.764 36.270 1.00 44.18 200 GLN A CA 1
ATOM 1507 C C . GLN A 1 200 ? 48.779 12.109 36.932 1.00 37.60 200 GLN A C 1
ATOM 1508 O O . GLN A 1 200 ? 47.798 12.258 37.661 1.00 35.91 200 GLN A O 1
ATOM 1514 N N . ILE A 1 201 ? 49.661 13.077 36.701 1.00 34.91 201 ILE A N 1
ATOM 1515 C CA . ILE A 1 201 ? 49.427 14.439 37.175 1.00 36.12 201 ILE A CA 1
ATOM 1516 C C . ILE A 1 201 ? 49.352 15.428 36.016 1.00 39.25 201 ILE A C 1
ATOM 1517 O O . ILE A 1 201 ? 50.286 15.551 35.224 1.00 43.16 201 ILE A O 1
ATOM 1522 N N . ALA A 1 202 ? 48.235 16.136 35.924 1.00 36.05 202 ALA A N 1
ATOM 1523 C CA . ALA A 1 202 ? 48.075 17.160 34.905 1.00 35.61 202 ALA A CA 1
ATOM 1524 C C . ALA A 1 202 ? 48.244 18.538 35.530 1.00 34.60 202 ALA A C 1
ATOM 1525 O O . ALA A 1 202 ? 47.450 18.947 36.375 1.00 35.73 202 ALA A O 1
ATOM 1527 N N . VAL A 1 203 ? 49.289 19.246 35.120 1.00 32.60 203 VAL A N 1
ATOM 1528 C CA . VAL A 1 203 ? 49.563 20.567 35.665 1.00 32.76 203 VAL A CA 1
ATOM 1529 C C . VAL A 1 203 ? 49.075 21.639 34.701 1.00 36.09 203 VAL A C 1
ATOM 1530 O O . VAL A 1 203 ? 49.620 21.805 33.608 1.00 39.50 203 VAL A O 1
ATOM 1534 N N . ARG A 1 204 ? 48.041 22.360 35.114 1.00 36.37 204 ARG A N 1
ATOM 1535 C CA . ARG A 1 204 ? 47.443 23.389 34.276 1.00 39.40 204 ARG A CA 1
ATOM 1536 C C . ARG A 1 204 ? 47.960 24.767 34.664 1.00 37.18 204 ARG A C 1
ATOM 1537 O O . ARG A 1 204 ? 47.878 25.167 35.825 1.00 34.10 204 ARG A O 1
ATOM 1545 N N . VAL A 1 205 ? 48.506 25.481 33.687 1.00 36.25 205 VAL A N 1
ATOM 1546 C CA . VAL A 1 205 ? 49.085 26.795 33.928 1.00 34.90 205 VAL A CA 1
ATOM 1547 C C . VAL A 1 205 ? 48.029 27.873 33.692 1.00 39.41 205 VAL A C 1
ATOM 1548 O O . VAL A 1 205 ? 47.568 28.064 32.570 1.00 43.77 205 VAL A O 1
ATOM 1552 N N . LEU A 1 206 ? 47.639 28.567 34.755 1.00 38.37 206 LEU A N 1
ATOM 1553 C CA . LEU A 1 206 ? 46.615 29.599 34.654 1.00 40.50 206 LEU A CA 1
ATOM 1554 C C . LEU A 1 206 ? 47.216 30.873 34.079 1.00 37.31 206 LEU A C 1
ATOM 1555 O O . LEU A 1 206 ? 48.378 31.182 34.331 1.00 38.95 206 LEU A O 1
ATOM 1560 N N . ASP A 1 207 ? 46.420 31.612 33.314 1.00 47.03 207 ASP A N 1
ATOM 1561 C CA . ASP A 1 207 ? 46.912 32.803 32.628 1.00 47.41 207 ASP A CA 1
ATOM 1562 C C . ASP A 1 207 ? 47.046 33.998 33.564 1.00 44.11 207 ASP A C 1
ATOM 1563 O O . ASP A 1 207 ? 46.158 34.272 34.370 1.00 42.37 207 ASP A O 1
ATOM 1568 N N . THR A 1 208 ? 48.168 34.699 33.458 1.00 45.86 208 THR A N 1
ATOM 1569 C CA . THR A 1 208 ? 48.299 36.020 34.059 1.00 47.10 208 THR A CA 1
ATOM 1570 C C . THR A 1 208 ? 48.480 37.035 32.937 1.00 49.74 208 THR A C 1
ATOM 1571 O O . THR A 1 208 ? 48.889 36.681 31.831 1.00 49.36 208 THR A O 1
ATOM 1575 N N . ASN A 1 209 ? 48.171 38.294 33.216 1.00 50.39 209 ASN A N 1
ATOM 1576 C CA . ASN A 1 209 ? 48.335 39.341 32.221 1.00 47.67 209 ASN A CA 1
ATOM 1577 C C . ASN A 1 209 ? 49.781 39.821 32.187 1.00 49.79 209 ASN A C 1
ATOM 1578 O O . ASN A 1 209 ? 50.083 40.937 32.610 1.00 58.44 209 ASN A O 1
ATOM 1583 N N . ASP A 1 210 ? 50.673 38.975 31.679 1.00 42.29 210 ASP A N 1
ATOM 1584 C CA . ASP A 1 210 ? 52.102 39.265 31.717 1.00 41.81 210 ASP A CA 1
ATOM 1585 C C . ASP A 1 210 ? 52.657 39.663 30.353 1.00 42.63 210 ASP A C 1
ATOM 1586 O O . ASP A 1 210 ? 53.868 39.788 30.181 1.00 48.04 210 ASP A O 1
ATOM 1591 N N . ASN A 1 211 ? 51.763 39.875 29.393 1.00 41.37 211 ASN A N 1
ATOM 1592 C CA . ASN A 1 211 ? 52.152 40.357 28.073 1.00 47.37 211 ASN A CA 1
ATOM 1593 C C . ASN A 1 211 ? 51.417 41.646 27.729 1.00 46.70 211 ASN A C 1
ATOM 1594 O O . ASN A 1 211 ? 50.199 41.741 27.890 1.00 43.60 211 ASN A O 1
ATOM 1599 N N . SER A 1 212 ? 52.162 42.639 27.258 1.00 46.47 212 SER A N 1
ATOM 1600 C CA . SER A 1 212 ? 51.562 43.891 26.824 1.00 47.88 212 SER A CA 1
ATOM 1601 C C . SER A 1 212 ? 51.369 43.869 25.312 1.00 48.18 212 SER A C 1
ATOM 1602 O O . SER A 1 212 ? 52.157 43.249 24.597 1.00 50.51 212 SER A O 1
ATOM 1605 N N . PRO A 1 213 ? 50.308 44.533 24.823 1.00 46.73 213 PRO A N 1
ATOM 1606 C CA . PRO A 1 213 ? 50.006 44.632 23.390 1.00 44.95 213 PRO A CA 1
ATOM 1607 C C . PRO A 1 213 ? 51.205 45.118 22.587 1.00 47.06 213 PRO A C 1
ATOM 1608 O O . PRO A 1 213 ? 51.985 45.925 23.087 1.00 51.41 213 PRO A O 1
ATOM 1612 N N . ALA A 1 214 ? 51.359 44.620 21.365 1.00 48.11 214 ALA A N 1
ATOM 1613 C CA . ALA A 1 214 ? 52.491 45.013 20.534 1.00 51.61 214 ALA A CA 1
ATOM 1614 C C . ALA A 1 214 ? 52.100 45.169 19.069 1.00 51.68 214 ALA A C 1
ATOM 1615 O O . ALA A 1 214 ? 51.427 44.311 18.497 1.00 52.16 214 ALA A O 1
ATOM 1617 N N . PHE A 1 215 ? 52.521 46.278 18.470 1.00 54.75 215 PHE A N 1
ATOM 1618 C CA . PHE A 1 215 ? 52.298 46.516 17.051 1.00 57.05 215 PHE A CA 1
ATOM 1619 C C . PHE A 1 215 ? 53.384 45.827 16.236 1.00 61.78 215 PHE A C 1
ATOM 1620 O O . PHE A 1 215 ? 54.491 45.612 16.728 1.00 65.04 215 PHE A O 1
ATOM 1628 N N . ASP A 1 216 ? 53.064 45.476 14.994 1.00 64.49 216 ASP A N 1
ATOM 1629 C CA . ASP A 1 216 ? 54.030 44.820 14.121 1.00 68.42 216 ASP A CA 1
ATOM 1630 C C . ASP A 1 216 ? 55.238 45.718 13.866 1.00 71.24 216 ASP A C 1
ATOM 1631 O O . ASP A 1 216 ? 56.362 45.238 13.728 1.00 74.28 216 ASP A O 1
ATOM 1633 N N . GLN A 1 217 ? 54.998 47.023 13.800 1.00 70.55 217 GLN A N 1
ATOM 1634 C CA . GLN A 1 217 ? 56.079 47.986 13.626 1.00 71.84 217 GLN A CA 1
ATOM 1635 C C . GLN A 1 217 ? 55.973 49.119 14.643 1.00 69.18 217 GLN A C 1
ATOM 1636 O O . GLN A 1 217 ? 54.877 49.474 15.076 1.00 67.63 217 GLN A O 1
ATOM 1642 N N . SER A 1 218 ? 57.116 49.674 15.030 1.00 70.16 218 SER A N 1
ATOM 1643 C CA . SER A 1 218 ? 57.150 50.813 15.942 1.00 72.83 218 SER A CA 1
ATOM 1644 C C . SER A 1 218 ? 56.635 52.090 15.290 1.00 75.92 218 SER A C 1
ATOM 1645 O O . SER A 1 218 ? 55.929 52.876 15.920 1.00 76.84 218 SER A O 1
ATOM 1648 N N . THR A 1 219 ? 57.003 52.301 14.030 1.00 76.30 219 THR A N 1
ATOM 1649 C CA . THR A 1 219 ? 56.622 53.519 13.326 1.00 74.77 219 THR A CA 1
ATOM 1650 C C . THR A 1 219 ? 56.032 53.207 11.952 1.00 67.31 219 THR A C 1
ATOM 1651 O O . THR A 1 219 ? 56.503 52.317 11.243 1.00 62.24 219 THR A O 1
ATOM 1655 N N . TYR A 1 220 ? 54.982 53.940 11.594 1.00 66.47 220 TYR A N 1
ATOM 1656 C CA . TYR A 1 220 ? 54.337 53.801 10.297 1.00 68.56 220 TYR A CA 1
ATOM 1657 C C . TYR A 1 220 ? 54.421 55.113 9.524 1.00 66.34 220 TYR A C 1
ATOM 1658 O O . TYR A 1 220 ? 54.189 56.185 10.083 1.00 65.26 220 TYR A O 1
ATOM 1667 N N . ARG A 1 221 ? 54.755 55.031 8.241 1.00 60.35 221 ARG A N 1
ATOM 1668 C CA . ARG A 1 221 ? 54.833 56.225 7.413 1.00 59.43 221 ARG A CA 1
ATOM 1669 C C . ARG A 1 221 ? 53.779 56.131 6.318 1.00 59.57 221 ARG A C 1
ATOM 1670 O O . ARG A 1 221 ? 53.711 55.138 5.598 1.00 59.58 221 ARG A O 1
ATOM 1678 N N . VAL A 1 222 ? 52.954 57.167 6.199 1.00 56.22 222 VAL A N 1
ATOM 1679 C CA . VAL A 1 222 ? 51.851 57.168 5.242 1.00 56.67 222 VAL A CA 1
ATOM 1680 C C . VAL A 1 222 ? 51.767 58.485 4.472 1.00 60.50 222 VAL A C 1
ATOM 1681 O O . VAL A 1 222 ? 51.891 59.557 5.058 1.00 59.59 222 VAL A O 1
ATOM 1685 N N . GLN A 1 223 ? 51.553 58.403 3.163 1.00 67.92 223 GLN A N 1
ATOM 1686 C CA . GLN A 1 223 ? 51.320 59.595 2.356 1.00 69.95 223 GLN A CA 1
ATOM 1687 C C . GLN A 1 223 ? 49.828 59.825 2.140 1.00 69.17 223 GLN A C 1
ATOM 1688 O O . GLN A 1 223 ? 49.122 58.971 1.599 1.00 72.01 223 GLN A O 1
ATOM 1694 N N . LEU A 1 224 ? 49.349 60.977 2.592 1.00 66.72 224 LEU A N 1
ATOM 1695 C CA . LEU A 1 224 ? 47.939 61.306 2.494 1.00 63.47 224 LEU A CA 1
ATOM 1696 C C . LEU A 1 224 ? 47.759 62.577 1.677 1.00 61.39 224 LEU A C 1
ATOM 1697 O O . LEU A 1 224 ? 48.399 63.590 1.946 1.00 63.19 224 LEU A O 1
ATOM 1702 N N . ARG A 1 225 ? 46.890 62.520 0.675 1.00 61.48 225 ARG A N 1
ATOM 1703 C CA . ARG A 1 225 ? 46.606 63.693 -0.136 1.00 64.39 225 ARG A CA 1
ATOM 1704 C C . ARG A 1 225 ? 45.767 64.655 0.689 1.00 65.75 225 ARG A C 1
ATOM 1705 O O . ARG A 1 225 ? 44.926 64.225 1.475 1.00 67.47 225 ARG A O 1
ATOM 1713 N N . GLU A 1 226 ? 45.996 65.952 0.523 1.00 68.49 226 GLU A N 1
ATOM 1714 C CA . GLU A 1 226 ? 45.277 66.939 1.319 1.00 69.87 226 GLU A CA 1
ATOM 1715 C C . GLU A 1 226 ? 43.787 66.938 0.985 1.00 71.61 226 GLU A C 1
ATOM 1716 O O . GLU A 1 226 ? 42.958 67.280 1.829 1.00 75.41 226 GLU A O 1
ATOM 1722 N N . ASP A 1 227 ? 43.447 66.528 -0.235 1.00 68.73 227 ASP A N 1
ATOM 1723 C CA . ASP A 1 227 ? 42.055 66.524 -0.674 1.00 70.83 227 ASP A CA 1
ATOM 1724 C C . ASP A 1 227 ? 41.372 65.182 -0.411 1.00 69.64 227 ASP A C 1
ATOM 1725 O O . ASP A 1 227 ? 40.321 64.889 -0.982 1.00 70.48 227 ASP A O 1
ATOM 1730 N N . ALA A 1 228 ? 41.982 64.366 0.444 1.00 66.38 228 ALA A N 1
ATOM 1731 C CA . ALA A 1 228 ? 41.393 63.092 0.838 1.00 65.19 228 ALA A CA 1
ATOM 1732 C C . ALA A 1 228 ? 40.095 63.350 1.596 1.00 69.61 228 ALA A C 1
ATOM 1733 O O . ALA A 1 228 ? 40.084 64.107 2.568 1.00 71.47 228 ALA A O 1
ATOM 1735 N N . PRO A 1 229 ? 38.993 62.727 1.150 1.00 69.61 229 PRO A N 1
ATOM 1736 C CA . PRO A 1 229 ? 37.690 62.933 1.790 1.00 73.45 229 PRO A CA 1
ATOM 1737 C C . PRO A 1 229 ? 37.670 62.408 3.219 1.00 74.83 229 PRO A C 1
ATOM 1738 O O . PRO A 1 229 ? 38.434 61.500 3.537 1.00 74.84 229 PRO A O 1
ATOM 1742 N N . PRO A 1 230 ? 36.817 62.984 4.078 1.00 74.97 230 PRO A N 1
ATOM 1743 C CA . PRO A 1 230 ? 36.661 62.453 5.435 1.00 69.46 230 PRO A CA 1
ATOM 1744 C C . PRO A 1 230 ? 36.175 61.006 5.404 1.00 69.59 230 PRO A C 1
ATOM 1745 O O . PRO A 1 230 ? 35.312 60.667 4.593 1.00 68.82 230 PRO A O 1
ATOM 1749 N N . GLY A 1 231 ? 36.728 60.169 6.277 1.00 67.21 231 GLY A N 1
ATOM 1750 C CA . GLY A 1 231 ? 36.400 58.756 6.290 1.00 67.12 231 GLY A CA 1
ATOM 1751 C C . GLY A 1 231 ? 37.378 57.937 5.467 1.00 69.07 231 GLY A C 1
ATOM 1752 O O . GLY A 1 231 ? 37.244 56.717 5.366 1.00 69.92 231 GLY A O 1
ATOM 1753 N N . THR A 1 232 ? 38.360 58.612 4.873 1.00 69.85 232 THR A N 1
ATOM 1754 C CA . THR A 1 232 ? 39.396 57.945 4.086 1.00 68.51 232 THR A CA 1
ATOM 1755 C C . THR A 1 232 ? 40.340 57.156 4.985 1.00 67.09 232 THR A C 1
ATOM 1756 O O . THR A 1 232 ? 40.802 57.664 6.008 1.00 66.67 232 THR A O 1
ATOM 1760 N N . LEU A 1 233 ? 40.636 55.921 4.596 1.00 65.61 233 LEU A N 1
ATOM 1761 C CA . LEU A 1 233 ? 41.489 55.060 5.403 1.00 60.22 233 LEU A CA 1
ATOM 1762 C C . LEU A 1 233 ? 42.946 55.499 5.313 1.00 60.08 233 LEU A C 1
ATOM 1763 O O . LEU A 1 233 ? 43.581 55.384 4.265 1.00 63.70 233 LEU A O 1
ATOM 1768 N N . VAL A 1 234 ? 43.463 56.012 6.423 1.00 56.68 234 VAL A N 1
ATOM 1769 C CA . VAL A 1 234 ? 44.858 56.421 6.510 1.00 56.04 234 VAL A CA 1
ATOM 1770 C C . VAL A 1 234 ? 45.772 55.208 6.612 1.00 58.09 234 VAL A C 1
ATOM 1771 O O . VAL A 1 234 ? 46.697 55.049 5.815 1.00 62.52 234 VAL A O 1
ATOM 1775 N N . VAL A 1 235 ? 45.501 54.354 7.597 1.00 54.66 235 VAL A N 1
ATOM 1776 C CA . VAL A 1 235 ? 46.303 53.158 7.826 1.00 53.73 235 VAL A CA 1
ATOM 1777 C C . VAL A 1 235 ? 45.579 52.159 8.736 1.00 53.49 235 VAL A C 1
ATOM 1778 O O . VAL A 1 235 ? 44.858 52.543 9.657 1.00 51.75 235 VAL A O 1
ATOM 1782 N N . LYS A 1 236 ? 45.758 50.874 8.448 1.00 54.92 236 LYS A N 1
ATOM 1783 C CA . LYS A 1 236 ? 45.240 49.811 9.297 1.00 57.13 236 LYS A CA 1
ATOM 1784 C C . LYS A 1 236 ? 46.326 49.308 10.238 1.00 56.76 236 LYS A C 1
ATOM 1785 O O . LYS A 1 236 ? 47.312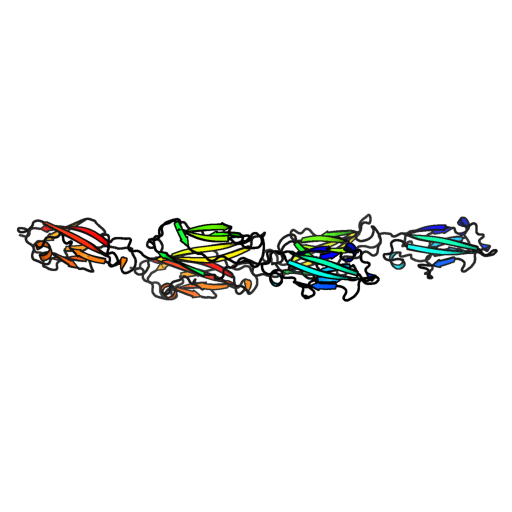 48.719 9.799 1.00 59.67 236 LYS A O 1
ATOM 1791 N N . LEU A 1 237 ? 46.143 49.539 11.533 1.00 54.97 237 LEU A N 1
ATOM 1792 C CA . LEU A 1 237 ? 47.135 49.127 12.519 1.00 52.52 237 LEU A CA 1
ATOM 1793 C C . LEU A 1 237 ? 46.785 47.762 13.091 1.00 49.84 237 LEU A C 1
ATOM 1794 O O . LEU A 1 237 ? 45.638 47.508 13.452 1.00 44.60 237 LEU A O 1
ATOM 1799 N N . ASN A 1 238 ? 47.781 46.886 13.170 1.00 56.10 238 ASN A N 1
ATOM 1800 C CA . ASN A 1 238 ? 47.584 45.553 13.722 1.00 64.04 238 ASN A CA 1
ATOM 1801 C C . ASN A 1 238 ? 48.390 45.345 14.999 1.00 58.92 238 ASN A C 1
ATOM 1802 O O . ASN A 1 238 ? 49.621 45.323 14.968 1.00 59.65 238 ASN A O 1
ATOM 1807 N N . ALA A 1 239 ? 47.689 45.202 16.121 1.00 54.60 239 ALA A N 1
ATOM 1808 C CA . ALA A 1 239 ? 48.327 44.876 17.392 1.00 51.87 239 ALA A CA 1
ATOM 1809 C C . ALA A 1 239 ? 47.912 43.479 17.848 1.00 54.00 239 ALA A C 1
ATOM 1810 O O . ALA A 1 239 ? 46.803 43.029 17.556 1.00 54.01 239 ALA A O 1
ATOM 1812 N N . SER A 1 240 ? 48.801 42.796 18.562 1.00 53.72 240 SER A N 1
ATOM 1813 C CA . SER A 1 240 ? 48.525 41.440 19.029 1.00 53.90 240 SER A CA 1
ATOM 1814 C C . SER A 1 240 ? 48.901 41.237 20.497 1.00 53.04 240 SER A C 1
ATOM 1815 O O . SER A 1 240 ? 49.866 41.822 20.988 1.00 41.71 240 SER A O 1
ATOM 1818 N N . ASP A 1 241 ? 48.128 40.404 21.190 1.00 50.28 241 ASP A N 1
ATOM 1819 C CA . ASP A 1 241 ? 48.399 40.070 22.585 1.00 48.74 241 ASP A CA 1
ATOM 1820 C C . ASP A 1 241 ? 48.215 38.570 22.824 1.00 44.49 241 ASP A C 1
ATOM 1821 O O . ASP A 1 241 ? 47.099 38.056 22.738 1.00 41.22 241 ASP A O 1
ATOM 1826 N N . PRO A 1 242 ? 49.314 37.864 23.136 1.00 43.09 242 PRO A N 1
ATOM 1827 C CA . PRO A 1 242 ? 49.310 36.399 23.247 1.00 43.59 242 PRO A CA 1
ATOM 1828 C C . PRO A 1 242 ? 48.615 35.853 24.498 1.00 48.75 242 PRO A C 1
ATOM 1829 O O . PRO A 1 242 ? 48.450 34.636 24.604 1.00 52.53 242 PRO A O 1
ATOM 1833 N N . ASP A 1 243 ? 48.222 36.720 25.427 1.00 40.25 243 ASP A N 1
ATOM 1834 C CA . ASP A 1 243 ? 47.556 36.265 26.646 1.00 39.61 243 ASP A CA 1
ATOM 1835 C C . ASP A 1 243 ? 46.164 35.712 26.352 1.00 43.02 243 ASP A C 1
ATOM 1836 O O . ASP A 1 243 ? 45.688 35.780 25.223 1.00 45.89 243 ASP A O 1
ATOM 1841 N N . GLU A 1 244 ? 45.513 35.175 27.379 1.00 44.96 244 GLU A N 1
ATOM 1842 C CA . GLU A 1 244 ? 44.266 34.439 27.194 1.00 48.18 244 GLU A CA 1
ATOM 1843 C C . GLU A 1 244 ? 43.027 35.250 27.552 1.00 48.86 244 GLU A C 1
ATOM 1844 O O . GLU A 1 244 ? 42.998 35.947 28.566 1.00 48.57 244 GLU A O 1
ATOM 1850 N N . GLY A 1 245 ? 42.004 35.146 26.708 1.00 48.28 245 GLY A N 1
ATOM 1851 C CA . GLY A 1 245 ? 40.726 35.781 26.965 1.00 49.29 245 GLY A CA 1
ATOM 1852 C C . GLY A 1 245 ? 40.808 37.288 27.086 1.00 48.46 245 GLY A C 1
ATOM 1853 O O . GLY A 1 245 ? 41.383 37.964 26.233 1.00 45.96 245 GLY A O 1
ATOM 1854 N N . SER A 1 246 ? 40.231 37.806 28.164 1.00 50.98 246 SER A N 1
ATOM 1855 C CA . SER A 1 246 ? 40.172 39.241 28.410 1.00 46.80 246 SER A CA 1
ATOM 1856 C C . SER A 1 246 ? 41.561 39.867 28.479 1.00 40.85 246 SER A C 1
ATOM 1857 O O . SER A 1 246 ? 41.734 41.040 28.156 1.00 42.57 246 SER A O 1
ATOM 1860 N N . ASN A 1 247 ? 42.545 39.082 28.906 1.00 42.09 247 ASN A N 1
ATOM 1861 C CA . ASN A 1 247 ? 43.923 39.557 29.016 1.00 40.11 247 ASN A CA 1
ATOM 1862 C C . ASN A 1 247 ? 44.599 39.791 27.667 1.00 40.42 247 ASN A C 1
ATOM 1863 O O . ASN A 1 247 ? 45.613 40.488 27.587 1.00 38.48 247 ASN A O 1
ATOM 1868 N N . GLY A 1 248 ? 44.061 39.181 26.616 1.00 39.06 248 GLY A N 1
ATOM 1869 C CA . GLY A 1 248 ? 44.615 39.347 25.284 1.00 39.18 248 GLY A CA 1
ATOM 1870 C C . GLY A 1 248 ? 43.704 40.128 24.352 1.00 46.68 248 GLY A C 1
ATOM 1871 O O . GLY A 1 248 ? 43.918 40.156 23.140 1.00 46.06 248 GLY A O 1
ATOM 1872 N N . GLU A 1 249 ? 42.700 40.786 24.921 1.00 46.52 249 GLU A N 1
ATOM 1873 C CA . GLU A 1 249 ? 41.721 41.512 24.123 1.00 55.61 249 GLU A CA 1
ATOM 1874 C C . GLU A 1 249 ? 42.078 42.989 24.091 1.00 54.95 249 GLU A C 1
ATOM 1875 O O . GLU A 1 249 ? 42.292 43.614 25.133 1.00 56.60 249 GLU A O 1
ATOM 1881 N N . LEU A 1 250 ? 42.143 43.538 22.883 1.00 54.69 250 LEU A N 1
ATOM 1882 C CA . LEU A 1 250 ? 42.691 44.873 22.672 1.00 52.62 250 LEU A CA 1
ATOM 1883 C C . LEU A 1 250 ? 41.643 45.920 22.309 1.00 48.99 250 LEU A C 1
ATOM 1884 O O . LEU A 1 250 ? 40.664 45.629 21.628 1.00 47.50 250 LEU A O 1
ATOM 1889 N N . ARG A 1 251 ? 41.860 47.137 22.793 1.00 51.85 251 ARG A N 1
ATOM 1890 C CA . ARG A 1 251 ? 41.109 48.304 22.357 1.00 49.80 251 ARG A CA 1
ATOM 1891 C C . ARG A 1 251 ? 42.089 49.378 21.899 1.00 49.59 251 ARG A C 1
ATOM 1892 O O . ARG A 1 251 ? 43.035 49.707 22.611 1.00 48.33 251 ARG A O 1
ATOM 1900 N N . TYR A 1 252 ? 41.867 49.911 20.703 1.00 49.15 252 TYR A N 1
ATOM 1901 C CA . TYR A 1 252 ? 42.754 50.922 20.139 1.00 49.06 252 TYR A CA 1
ATOM 1902 C C . TYR A 1 252 ? 42.286 52.320 20.526 1.00 49.15 252 TYR A C 1
ATOM 1903 O O . TYR A 1 252 ? 41.088 52.574 20.613 1.00 49.66 252 TYR A O 1
ATOM 1912 N N . SER A 1 253 ? 43.235 53.225 20.744 1.00 47.05 253 SER A N 1
ATOM 1913 C CA . SER A 1 253 ? 42.910 54.603 21.086 1.00 53.44 253 SER A CA 1
ATOM 1914 C C . SER A 1 253 ? 44.069 55.534 20.758 1.00 56.79 253 SER A C 1
ATOM 1915 O O . SER A 1 253 ? 45.221 55.104 20.689 1.00 58.54 253 SER A O 1
ATOM 1918 N N . LEU A 1 254 ? 43.759 56.810 20.557 1.00 59.51 254 LEU A N 1
ATOM 1919 C CA . LEU A 1 254 ? 44.787 57.817 20.348 1.00 60.41 254 LEU A CA 1
ATOM 1920 C C . LEU A 1 254 ? 45.363 58.253 21.688 1.00 64.05 254 LEU A C 1
ATOM 1921 O O . LEU A 1 254 ? 44.623 58.440 22.652 1.00 56.85 254 LEU A O 1
ATOM 1926 N N . SER A 1 255 ? 46.683 58.404 21.746 1.00 67.27 255 SER A N 1
ATOM 1927 C CA . SER A 1 255 ? 47.356 58.819 22.972 1.00 74.32 255 SER A CA 1
ATOM 1928 C C . SER A 1 255 ? 46.908 60.214 23.396 1.00 79.45 255 SER A C 1
ATOM 1929 O O . SER A 1 255 ? 46.596 61.055 22.554 1.00 81.81 255 SER A O 1
ATOM 1932 N N . SER A 1 256 ? 46.875 60.451 24.703 1.00 82.33 256 SER A N 1
ATOM 1933 C CA . SER A 1 256 ? 46.458 61.741 25.244 1.00 85.01 256 SER A CA 1
ATOM 1934 C C . SER A 1 256 ? 47.417 62.868 24.865 1.00 92.51 256 SER A C 1
ATOM 1935 O O . SER A 1 256 ? 47.050 64.044 24.898 1.00 96.82 256 SER A O 1
ATOM 1938 N N . TYR A 1 257 ? 48.643 62.504 24.499 1.00 93.23 257 TYR A N 1
ATOM 1939 C CA . TYR A 1 257 ? 49.661 63.486 24.140 1.00 95.42 257 TYR A CA 1
ATOM 1940 C C . TYR A 1 257 ? 49.356 64.146 22.798 1.00 92.14 257 TYR A C 1
ATOM 1941 O O . TYR A 1 257 ? 49.941 65.172 22.456 1.00 92.73 257 TYR A O 1
ATOM 1943 N N . THR A 1 258 ? 48.444 63.545 22.041 1.00 89.41 258 THR A N 1
ATOM 1944 C CA . THR A 1 258 ? 48.039 64.081 20.747 1.00 90.60 258 THR A CA 1
ATOM 1945 C C . THR A 1 258 ? 47.334 65.420 20.932 1.00 91.18 258 THR A C 1
ATOM 1946 O O . THR A 1 258 ? 46.569 65.599 21.880 1.00 90.85 258 THR A O 1
ATOM 1950 N N . SER A 1 259 ? 47.595 66.360 20.029 1.00 92.76 259 SER A N 1
ATOM 1951 C CA . SER A 1 259 ? 47.031 67.699 20.151 1.00 95.69 259 SER A CA 1
ATOM 1952 C C . SER A 1 259 ? 45.530 67.686 19.878 1.00 95.73 259 SER A C 1
ATOM 1953 O O . SER A 1 259 ? 45.010 66.759 19.255 1.00 91.41 259 SER A O 1
ATOM 1956 N N . ASP A 1 260 ? 44.844 68.719 20.356 1.00 101.17 260 ASP A N 1
ATOM 1957 C CA . ASP A 1 260 ? 43.401 68.846 20.184 1.00 101.18 260 ASP A CA 1
ATOM 1958 C C . ASP A 1 260 ? 43.016 68.915 18.710 1.00 100.82 260 ASP A C 1
ATOM 1959 O O . ASP A 1 260 ? 41.993 68.368 18.298 1.00 99.38 260 ASP A O 1
ATOM 1961 N N . ARG A 1 261 ? 43.846 69.592 17.924 1.00 99.88 261 ARG A N 1
ATOM 1962 C CA . ARG A 1 261 ? 43.597 69.756 16.497 1.00 93.17 261 ARG A CA 1
ATOM 1963 C C . ARG A 1 261 ? 43.629 68.421 15.754 1.00 89.96 261 ARG A C 1
ATOM 1964 O O . ARG A 1 261 ? 42.787 68.164 14.894 1.00 89.15 261 ARG A O 1
ATOM 1967 N N . GLU A 1 262 ? 44.598 67.575 16.091 1.00 87.16 262 GLU A N 1
ATOM 1968 C CA . GLU A 1 262 ? 44.749 66.283 15.428 1.00 81.50 262 GLU A CA 1
ATOM 1969 C C . GLU A 1 262 ? 43.576 65.352 15.711 1.00 80.50 262 GLU A C 1
ATOM 1970 O O . GLU A 1 262 ? 43.176 64.570 14.849 1.00 76.16 262 GLU A O 1
ATOM 1976 N N . ARG A 1 263 ? 43.031 65.435 16.921 1.00 85.57 263 ARG A N 1
ATOM 1977 C CA . ARG A 1 263 ? 41.857 64.648 17.282 1.00 87.22 263 ARG A CA 1
ATOM 1978 C C . ARG A 1 263 ? 40.666 65.050 16.416 1.00 90.58 263 ARG A C 1
ATOM 1979 O O . ARG A 1 263 ? 39.824 64.221 16.074 1.00 88.89 263 ARG A O 1
ATOM 1981 N N . GLN A 1 264 ? 40.603 66.332 16.070 1.00 95.04 264 GLN A N 1
ATOM 1982 C CA . GLN A 1 264 ? 39.580 66.834 15.160 1.00 94.25 264 GLN A CA 1
ATOM 1983 C C . GLN A 1 264 ? 39.814 66.324 13.738 1.00 88.41 264 GLN A C 1
ATOM 1984 O O . GLN A 1 264 ? 38.870 65.974 13.031 1.00 88.12 264 GLN A O 1
ATOM 1986 N N . LEU A 1 265 ? 41.076 66.300 13.323 1.00 83.59 265 LEU A N 1
ATOM 1987 C CA . LEU A 1 265 ? 41.441 65.870 11.977 1.00 80.06 265 LEU A CA 1
ATOM 1988 C C . LEU A 1 265 ? 41.400 64.351 11.795 1.00 80.55 265 LEU A C 1
ATOM 1989 O O . LEU A 1 265 ? 40.980 63.859 10.748 1.00 81.49 265 LEU A O 1
ATOM 1991 N N . PHE A 1 266 ? 41.848 63.613 12.808 1.00 78.36 266 PHE A N 1
ATOM 1992 C CA . PHE A 1 266 ? 41.991 62.163 12.691 1.00 71.52 266 PHE A CA 1
ATOM 1993 C C . PHE A 1 266 ? 41.238 61.387 13.772 1.00 74.37 266 PHE A C 1
ATOM 1994 O O . PHE A 1 266 ? 41.128 61.837 14.913 1.00 75.14 266 PHE A O 1
ATOM 2002 N N . SER A 1 267 ? 40.722 60.218 13.398 1.00 76.17 267 SER A N 1
ATOM 2003 C CA . SER A 1 267 ? 40.051 59.326 14.341 1.00 77.28 267 SER A CA 1
ATOM 2004 C C . SER A 1 267 ? 40.501 57.878 14.148 1.00 73.29 267 SER A C 1
ATOM 2005 O O . SER A 1 267 ? 40.879 57.482 13.047 1.00 72.83 267 SER A O 1
ATOM 2008 N N . ILE A 1 268 ? 40.461 57.093 15.221 1.00 71.78 268 ILE A N 1
ATOM 2009 C CA . ILE A 1 268 ? 40.823 55.680 15.143 1.00 66.70 268 ILE A CA 1
ATOM 2010 C C . ILE A 1 268 ? 39.687 54.808 15.675 1.00 64.23 268 ILE A C 1
ATOM 2011 O O . ILE A 1 268 ? 38.982 55.182 16.614 1.00 66.90 268 ILE A O 1
ATOM 2016 N N . ASP A 1 269 ? 39.501 53.653 15.048 1.00 59.78 269 ASP A N 1
ATOM 2017 C CA . ASP A 1 269 ? 38.473 52.710 15.462 1.00 63.68 269 ASP A CA 1
ATOM 2018 C C . ASP A 1 269 ? 38.969 51.862 16.632 1.00 59.96 269 ASP A C 1
ATOM 2019 O O . ASP A 1 269 ? 40.059 51.290 16.587 1.00 57.72 269 ASP A O 1
ATOM 2024 N N . VAL A 1 270 ? 38.149 51.794 17.679 1.00 57.63 270 VAL A N 1
ATOM 2025 C CA . VAL A 1 270 ? 38.531 51.161 18.937 1.00 57.37 270 VAL A CA 1
ATOM 2026 C C . VAL A 1 270 ? 38.826 49.668 18.787 1.00 55.28 270 VAL A C 1
ATOM 2027 O O . VAL A 1 270 ? 39.775 49.158 19.379 1.00 55.52 270 VAL A O 1
ATOM 2031 N N . THR A 1 271 ? 38.018 48.972 17.994 1.00 55.85 271 THR A N 1
ATOM 2032 C CA . THR A 1 271 ? 38.190 47.533 17.827 1.00 56.13 271 THR A CA 1
ATOM 2033 C C . THR A 1 271 ? 39.134 47.162 16.678 1.00 58.46 271 THR A C 1
ATOM 2034 O O . THR A 1 271 ? 40.033 46.339 16.855 1.00 58.52 271 THR A O 1
ATOM 2038 N N . THR A 1 272 ? 38.936 47.765 15.507 1.00 58.02 272 THR A N 1
ATOM 2039 C CA . THR A 1 272 ? 39.711 47.390 14.322 1.00 59.18 272 THR A CA 1
ATOM 2040 C C . THR A 1 272 ? 41.079 48.071 14.231 1.00 56.80 272 THR A C 1
ATOM 2041 O O . THR A 1 272 ? 42.022 47.505 13.676 1.00 50.66 272 THR A O 1
ATOM 2045 N N . GLY A 1 273 ? 41.185 49.288 14.752 1.00 60.45 273 GLY A N 1
ATOM 2046 C CA . GLY A 1 273 ? 42.444 50.009 14.709 1.00 44.61 273 GLY A CA 1
ATOM 2047 C C . GLY A 1 273 ? 42.670 50.712 13.385 1.00 49.49 273 GLY A C 1
ATOM 2048 O O . GLY A 1 273 ? 43.806 50.975 12.993 1.00 48.11 273 GLY A O 1
ATOM 2049 N N . GLU A 1 274 ? 41.581 51.012 12.687 1.00 51.83 274 GLU A N 1
ATOM 2050 C CA . GLU A 1 274 ? 41.668 51.743 11.431 1.00 52.68 274 GLU A CA 1
ATOM 2051 C C . GLU A 1 274 ? 41.719 53.239 11.692 1.00 47.57 274 GLU A C 1
ATOM 2052 O O . GLU A 1 274 ? 40.781 53.815 12.239 1.00 48.64 274 GLU A O 1
ATOM 2058 N N . VAL A 1 275 ? 42.824 53.863 11.303 1.00 48.63 275 VAL A N 1
ATOM 2059 C CA . VAL A 1 275 ? 42.953 55.309 11.397 1.00 50.03 275 VAL A CA 1
ATOM 2060 C C . VAL A 1 275 ? 42.352 55.937 10.150 1.00 52.43 275 VAL A C 1
ATOM 2061 O O . VAL A 1 275 ? 42.741 55.604 9.032 1.00 52.41 275 VAL A O 1
ATOM 2065 N N . ARG A 1 276 ? 41.388 56.830 10.342 1.00 53.43 276 ARG A N 1
ATOM 2066 C CA . ARG A 1 276 ? 40.719 57.467 9.217 1.00 56.34 276 ARG A CA 1
ATOM 2067 C C . ARG A 1 276 ? 40.738 58.983 9.333 1.00 53.58 276 ARG A C 1
ATOM 2068 O O . ARG A 1 276 ? 40.985 59.534 10.406 1.00 54.01 276 ARG A O 1
ATOM 2076 N N . VAL A 1 277 ? 40.474 59.647 8.214 1.00 59.12 277 VAL A N 1
ATOM 2077 C CA . VAL A 1 277 ? 40.399 61.100 8.174 1.00 61.23 277 VAL A CA 1
ATOM 2078 C C . VAL A 1 277 ? 39.051 61.570 8.713 1.00 65.15 277 VAL A C 1
ATOM 2079 O O . VAL A 1 277 ? 38.002 61.088 8.285 1.00 59.65 277 VAL A O 1
ATOM 2083 N N . SER A 1 278 ? 39.081 62.509 9.652 1.00 69.26 278 SER A N 1
ATOM 2084 C CA . SER A 1 278 ? 37.854 63.051 10.223 1.00 76.52 278 SER A CA 1
ATOM 2085 C C . SER A 1 278 ? 37.503 64.399 9.601 1.00 84.56 278 SER A C 1
ATOM 2086 O O . SER A 1 278 ? 36.376 64.609 9.156 1.00 91.72 278 SER A O 1
ATOM 2089 N N . GLY A 1 279 ? 38.472 65.307 9.571 1.00 84.41 279 GLY A N 1
ATOM 2090 C CA . GLY A 1 279 ? 38.242 66.647 9.061 1.00 84.52 279 GLY A CA 1
ATOM 2091 C C . GLY A 1 279 ? 39.055 66.931 7.812 1.00 82.36 279 GLY A C 1
ATOM 2092 O O . GLY A 1 279 ? 39.960 66.173 7.468 1.00 78.61 279 GLY A O 1
ATOM 2093 N N . THR A 1 280 ? 38.735 68.027 7.130 1.00 83.92 280 THR A N 1
ATOM 2094 C CA . THR A 1 280 ? 39.418 68.375 5.889 1.00 80.76 280 THR A CA 1
ATOM 2095 C C . THR A 1 280 ? 40.879 68.725 6.152 1.00 73.61 280 THR A C 1
ATOM 2096 O O . THR A 1 280 ? 41.213 69.289 7.194 1.00 70.08 280 THR A O 1
ATOM 2100 N N . LEU A 1 281 ? 41.744 68.388 5.200 1.00 76.08 281 LEU A N 1
ATOM 2101 C CA . LEU A 1 281 ? 43.179 68.581 5.369 1.00 80.05 281 LEU A CA 1
ATOM 2102 C C . LEU A 1 281 ? 43.703 69.728 4.512 1.00 81.39 281 LEU A C 1
ATOM 2103 O O . LEU A 1 281 ? 43.244 69.942 3.390 1.00 82.55 281 LEU A O 1
ATOM 2108 N N . ASP A 1 282 ? 44.665 70.465 5.054 1.00 81.30 282 ASP A N 1
ATOM 2109 C CA . ASP A 1 282 ? 45.258 71.593 4.349 1.00 79.98 282 ASP A CA 1
ATOM 2110 C C . ASP A 1 282 ? 46.780 71.559 4.459 1.00 77.29 282 ASP A C 1
ATOM 2111 O O . ASP A 1 282 ? 47.330 71.631 5.558 1.00 78.81 282 ASP A O 1
ATOM 2116 N N . TYR A 1 283 ? 47.453 71.442 3.318 1.00 75.45 283 TYR A N 1
ATOM 2117 C CA . TYR A 1 283 ? 48.912 71.407 3.286 1.00 77.45 283 TYR A CA 1
ATOM 2118 C C . TYR A 1 283 ? 49.501 72.716 3.809 1.00 82.72 283 TYR A C 1
ATOM 2119 O O . TYR A 1 283 ? 50.569 72.725 4.424 1.00 86.49 283 TYR A O 1
ATOM 2128 N N . GLU A 1 284 ? 48.794 73.816 3.567 1.00 80.67 284 GLU A N 1
ATOM 2129 C CA . GLU A 1 284 ? 49.194 75.122 4.080 1.00 85.82 284 GLU A CA 1
ATOM 2130 C C . GLU A 1 284 ? 49.084 75.168 5.603 1.00 91.15 284 GLU A C 1
ATOM 2131 O O . GLU A 1 284 ? 49.915 75.777 6.278 1.00 95.58 284 GLU A O 1
ATOM 2133 N N . GLU A 1 285 ? 48.047 74.526 6.134 1.00 88.91 285 GLU A N 1
ATOM 2134 C CA . GLU A 1 285 ? 47.831 74.466 7.576 1.00 92.59 285 GLU A CA 1
ATOM 2135 C C . GLU A 1 285 ? 48.899 73.625 8.267 1.00 94.60 285 GLU A C 1
ATOM 2136 O O . GLU A 1 285 ? 49.449 74.030 9.291 1.00 98.51 285 GLU A O 1
ATOM 2138 N N . SER A 1 286 ? 49.189 72.455 7.704 1.00 91.43 286 SER A N 1
ATOM 2139 C CA . SER A 1 286 ? 50.198 71.563 8.268 1.00 87.51 286 SER A CA 1
ATOM 2140 C C . SER A 1 286 ? 50.867 70.708 7.193 1.00 82.93 286 SER A C 1
ATOM 2141 O O . SER A 1 286 ? 50.197 70.088 6.367 1.00 78.28 286 SER A O 1
ATOM 2144 N N . SER A 1 287 ? 52.197 70.684 7.217 1.00 84.76 287 SER A N 1
ATOM 2145 C CA . SER A 1 287 ? 52.981 69.864 6.300 1.00 84.13 287 SER A CA 1
ATOM 2146 C C . SER A 1 287 ? 52.954 68.390 6.687 1.00 83.37 287 SER A C 1
ATOM 2147 O O . SER A 1 287 ? 53.071 67.509 5.834 1.00 81.09 287 SER A O 1
ATOM 2150 N N . SER A 1 288 ? 52.809 68.132 7.982 1.00 83.14 288 SER A N 1
ATOM 2151 C CA . SER A 1 288 ? 52.899 66.778 8.508 1.00 81.50 288 SER A CA 1
ATOM 2152 C C . SER A 1 288 ? 52.120 66.635 9.806 1.00 81.46 288 SER A C 1
ATOM 2153 O O . SER A 1 288 ? 51.821 67.624 10.475 1.00 85.30 288 SER A O 1
ATOM 2156 N N . TYR A 1 289 ? 51.793 65.396 10.155 1.00 76.96 289 TYR A N 1
ATOM 2157 C CA . TYR A 1 289 ? 51.153 65.109 11.430 1.00 74.11 289 TYR A CA 1
ATOM 2158 C C . TYR A 1 289 ? 51.848 63.950 12.128 1.00 73.78 289 TYR A C 1
ATOM 2159 O O . TYR A 1 289 ? 52.346 63.029 11.481 1.00 72.35 289 TYR A O 1
ATOM 2168 N N . GLN A 1 290 ? 51.880 64.011 13.455 1.00 76.68 290 GLN A N 1
ATOM 2169 C CA . GLN A 1 290 ? 52.421 62.932 14.269 1.00 75.71 290 GLN A CA 1
ATOM 2170 C C . GLN A 1 290 ? 51.337 62.367 15.175 1.00 73.80 290 GLN A C 1
ATOM 2171 O O . GLN A 1 290 ? 50.949 62.996 16.159 1.00 76.06 290 GLN A O 1
ATOM 2177 N N . ILE A 1 291 ? 50.852 61.177 14.845 1.00 69.74 291 ILE A N 1
ATOM 2178 C CA . ILE A 1 291 ? 49.771 60.568 15.605 1.00 65.00 291 ILE A CA 1
ATOM 2179 C C . ILE A 1 291 ? 50.278 59.424 16.469 1.00 64.32 291 ILE A C 1
ATOM 2180 O O . ILE A 1 291 ? 50.869 58.465 15.970 1.00 62.61 291 ILE A O 1
ATOM 2185 N N . TYR A 1 292 ? 50.029 59.527 17.770 1.00 64.14 292 TYR A N 1
ATOM 2186 C CA . TYR A 1 292 ? 50.486 58.514 18.709 1.00 61.95 292 TYR A CA 1
ATOM 2187 C C . TYR A 1 292 ? 49.338 57.578 19.043 1.00 56.58 292 TYR A C 1
ATOM 2188 O O . TYR A 1 292 ? 48.296 58.006 19.538 1.00 56.77 292 TYR A O 1
ATOM 2197 N N . VAL A 1 293 ? 49.541 56.294 18.778 1.00 54.53 293 VAL A N 1
ATOM 2198 C CA . VAL A 1 293 ? 48.492 55.304 18.961 1.00 53.05 293 VAL A CA 1
ATOM 2199 C C . VAL A 1 293 ? 48.902 54.270 20.000 1.00 54.24 293 VAL A C 1
ATOM 2200 O O . VAL A 1 293 ? 50.040 53.800 20.005 1.00 56.12 293 VAL A O 1
ATOM 2204 N N . GLN A 1 294 ? 47.974 53.923 20.884 1.00 54.01 294 GLN A N 1
ATOM 2205 C CA . GLN A 1 294 ? 48.232 52.885 21.869 1.00 57.26 294 GLN A CA 1
ATOM 2206 C C . GLN A 1 294 ? 47.165 51.793 21.833 1.00 50.95 294 GLN A C 1
ATOM 2207 O O . GLN A 1 294 ? 46.010 52.044 21.483 1.00 49.72 294 GLN A O 1
ATOM 2213 N N . ALA A 1 295 ? 47.570 50.576 22.178 1.00 45.97 295 ALA A N 1
ATOM 2214 C CA . ALA A 1 295 ? 46.643 49.457 22.277 1.00 50.52 295 ALA A CA 1
ATOM 2215 C C . ALA A 1 295 ? 46.670 48.928 23.702 1.00 51.25 295 ALA A C 1
ATOM 2216 O O . ALA A 1 295 ? 47.743 48.715 24.263 1.00 55.26 295 ALA A O 1
ATOM 2218 N N . THR A 1 296 ? 45.496 48.710 24.286 1.00 48.01 296 THR A N 1
ATOM 2219 C CA . THR A 1 296 ? 45.410 48.403 25.709 1.00 46.99 296 THR A CA 1
ATOM 2220 C C . THR A 1 296 ? 44.693 47.076 25.974 1.00 51.40 296 THR A C 1
ATOM 2221 O O . THR A 1 296 ? 43.764 46.709 25.255 1.00 54.49 296 THR A O 1
ATOM 2225 N N . ASP A 1 297 ? 45.141 46.367 27.009 1.00 48.04 297 ASP A N 1
ATOM 2226 C CA . ASP A 1 297 ? 44.505 45.134 27.466 1.00 48.96 297 ASP A CA 1
ATOM 2227 C C . ASP A 1 297 ? 43.149 45.384 28.101 1.00 50.11 297 ASP A C 1
ATOM 2228 O O . ASP A 1 297 ? 42.822 46.512 28.463 1.00 54.14 297 ASP A O 1
ATOM 2233 N N . ARG A 1 298 ? 42.367 44.316 28.236 1.00 50.18 298 ARG A N 1
ATOM 2234 C CA . ARG A 1 298 ? 41.161 44.342 29.051 1.00 53.71 298 ARG A CA 1
ATOM 2235 C C . ARG A 1 298 ? 41.361 43.513 30.319 1.00 54.21 298 ARG A C 1
ATOM 2236 O O . ARG A 1 298 ? 40.395 43.101 30.961 1.00 58.88 298 ARG A O 1
ATOM 2240 N N . GLY A 1 299 ? 42.619 43.270 30.673 1.00 50.36 299 GLY A N 1
ATOM 2241 C CA . GLY A 1 299 ? 42.941 42.538 31.884 1.00 50.20 299 GLY A CA 1
ATOM 2242 C C . GLY A 1 299 ? 42.712 43.359 33.141 1.00 54.20 299 GLY A C 1
ATOM 2243 O O . GLY A 1 299 ? 42.408 44.550 33.060 1.00 56.32 299 GLY A O 1
ATOM 2244 N N . PRO A 1 300 ? 42.857 42.723 34.315 1.00 52.64 300 PRO A N 1
ATOM 2245 C CA . PRO A 1 300 ? 42.667 43.359 35.623 1.00 53.16 300 PRO A CA 1
ATOM 2246 C C . PRO A 1 300 ? 43.581 44.564 35.782 1.00 53.43 300 PRO A C 1
ATOM 2247 O O . PRO A 1 300 ? 43.138 45.637 36.186 1.00 56.95 300 PRO A O 1
ATOM 2251 N N . VAL A 1 301 ? 44.852 44.373 35.451 1.00 50.08 301 VAL A N 1
ATOM 2252 C CA . VAL A 1 301 ? 45.786 45.477 35.312 1.00 50.16 301 VAL A CA 1
ATOM 2253 C C . VAL A 1 301 ? 46.072 45.682 33.833 1.00 49.05 301 VAL A C 1
ATOM 2254 O O . VAL A 1 301 ? 46.892 44.970 33.254 1.00 47.54 301 VAL A O 1
ATOM 2258 N N . PRO A 1 302 ? 45.385 46.652 33.211 1.00 52.10 302 PRO A N 1
ATOM 2259 C CA . PRO A 1 302 ? 45.517 46.844 31.766 1.00 49.76 302 PRO A CA 1
ATOM 2260 C C . PRO A 1 302 ? 46.953 47.151 31.365 1.00 51.86 302 PRO A C 1
ATOM 2261 O O . PRO A 1 302 ? 47.630 47.938 32.026 1.00 56.80 302 PRO A O 1
ATOM 2265 N N . MET A 1 303 ? 47.410 46.524 30.290 1.00 48.64 303 MET A N 1
ATOM 2266 C CA . MET A 1 303 ? 48.764 46.729 29.806 1.00 47.50 303 MET A CA 1
ATOM 2267 C C . MET A 1 303 ? 48.666 47.341 28.425 1.00 43.65 303 MET A C 1
ATOM 2268 O O . MET A 1 303 ? 47.711 47.077 27.696 1.00 42.58 303 MET A O 1
ATOM 2273 N N . ALA A 1 304 ? 49.639 48.169 28.065 1.00 44.99 304 ALA A N 1
ATOM 2274 C CA . ALA A 1 304 ? 49.537 48.927 26.828 1.00 54.30 304 ALA A CA 1
ATOM 2275 C C . ALA A 1 304 ? 50.765 48.775 25.944 1.00 50.52 304 ALA A C 1
ATOM 2276 O O . ALA A 1 304 ? 51.865 48.502 26.422 1.00 50.07 304 ALA A O 1
ATOM 2278 N N . GLY A 1 305 ? 50.556 48.954 24.646 1.00 44.91 305 GLY A N 1
ATOM 2279 C CA . GLY A 1 305 ? 51.633 48.984 23.678 1.00 45.73 305 GLY A CA 1
ATOM 2280 C C . GLY A 1 305 ? 51.483 50.262 22.882 1.00 63.62 305 GLY A C 1
ATOM 2281 O O . GLY A 1 305 ? 50.390 50.822 22.813 1.00 58.86 305 GLY A O 1
ATOM 2282 N N . HIS A 1 306 ? 52.569 50.736 22.284 1.00 65.61 306 HIS A N 1
ATOM 2283 C CA . HIS A 1 306 ? 52.533 52.031 21.621 1.00 63.21 306 HIS A CA 1
ATOM 2284 C C . HIS A 1 306 ? 53.225 52.020 20.266 1.00 61.65 306 HIS A C 1
ATOM 2285 O O . HIS A 1 306 ? 54.132 51.225 20.022 1.00 58.91 306 HIS A O 1
ATOM 2292 N N . CYS A 1 307 ? 52.777 52.909 19.386 1.00 65.76 307 CYS A N 1
ATOM 2293 C CA . CYS A 1 307 ? 53.429 53.122 18.101 1.00 69.22 307 CYS A CA 1
ATOM 2294 C C . CYS A 1 307 ? 53.139 54.535 17.605 1.00 70.75 307 CYS A C 1
ATOM 2295 O O . CYS A 1 307 ? 52.253 55.217 18.122 1.00 70.18 307 CYS A O 1
ATOM 2298 N N . LYS A 1 308 ? 53.890 54.969 16.599 1.00 71.07 308 LYS A N 1
ATOM 2299 C CA . LYS A 1 308 ? 53.750 56.319 16.069 1.00 67.64 308 LYS A CA 1
ATOM 2300 C C . LYS A 1 308 ? 53.375 56.275 14.594 1.00 63.28 308 LYS A C 1
ATOM 2301 O O . LYS A 1 308 ? 53.973 55.532 13.815 1.00 61.26 308 LYS A O 1
ATOM 2303 N N . VAL A 1 309 ? 52.375 57.063 14.218 1.00 60.93 309 VAL A N 1
ATOM 2304 C CA . VAL A 1 309 ? 51.998 57.180 12.818 1.00 62.34 309 VAL A CA 1
ATOM 2305 C C . VAL A 1 309 ? 52.441 58.529 12.272 1.00 65.04 309 VAL A C 1
ATOM 2306 O O . VAL A 1 309 ? 52.039 59.576 12.776 1.00 66.86 309 VAL A O 1
ATOM 2310 N N . LEU A 1 310 ? 53.278 58.496 11.241 1.00 66.32 310 LEU A N 1
ATOM 2311 C CA . LEU A 1 310 ? 53.773 59.717 10.621 1.00 70.84 310 LEU A CA 1
ATOM 2312 C C . LEU A 1 310 ? 53.064 59.950 9.293 1.00 67.44 310 LEU A C 1
ATOM 2313 O O . LEU A 1 310 ? 53.257 59.202 8.334 1.00 62.59 310 LEU A O 1
ATOM 2318 N N . VAL A 1 311 ? 52.247 60.996 9.243 1.00 68.60 311 VAL A N 1
ATOM 2319 C CA . VAL A 1 311 ? 51.439 61.283 8.066 1.00 68.88 311 VAL A CA 1
ATOM 2320 C C . VAL A 1 311 ? 52.041 62.399 7.220 1.00 74.97 311 VAL A C 1
ATOM 2321 O O . VAL A 1 311 ? 52.181 63.534 7.677 1.00 77.55 311 VAL A O 1
ATOM 2325 N N . ASP A 1 312 ? 52.398 62.063 5.985 1.00 77.40 312 ASP A N 1
ATOM 2326 C CA . ASP A 1 312 ? 52.930 63.042 5.048 1.00 79.46 312 ASP A CA 1
ATOM 2327 C C . ASP A 1 312 ? 51.829 63.595 4.154 1.00 75.49 312 ASP A C 1
ATOM 2328 O O . ASP A 1 312 ? 51.358 62.911 3.248 1.00 74.41 312 ASP A O 1
ATOM 2333 N N . ILE A 1 313 ? 51.413 64.829 4.415 1.00 73.49 313 ILE A N 1
ATOM 2334 C CA . ILE A 1 313 ? 50.393 65.461 3.592 1.00 70.41 313 ILE A CA 1
ATOM 2335 C C . ILE A 1 313 ? 50.988 65.848 2.245 1.00 70.80 313 ILE A C 1
ATOM 2336 O O . ILE A 1 313 ? 52.031 66.500 2.181 1.00 66.07 313 ILE A O 1
ATOM 2341 N N . ILE A 1 314 ? 50.315 65.453 1.171 1.00 67.24 314 ILE A N 1
ATOM 2342 C CA . ILE A 1 314 ? 50.782 65.766 -0.172 1.00 68.96 314 ILE A CA 1
ATOM 2343 C C . ILE A 1 314 ? 50.013 66.959 -0.721 1.00 71.22 314 ILE A C 1
ATOM 2344 O O . ILE A 1 314 ? 48.781 66.973 -0.711 1.00 63.88 314 ILE A O 1
ATOM 2349 N N . ASP A 1 315 ? 50.744 67.964 -1.192 1.00 73.98 315 ASP A N 1
ATOM 2350 C CA . ASP A 1 315 ? 50.120 69.172 -1.712 1.00 75.68 315 ASP A CA 1
ATOM 2351 C C . ASP A 1 315 ? 49.343 68.873 -2.990 1.00 77.04 315 ASP A C 1
ATOM 2352 O O . ASP A 1 315 ? 49.782 68.088 -3.830 1.00 67.38 315 ASP A O 1
ATOM 2357 N N . VAL A 1 316 ? 48.179 69.500 -3.118 1.00 78.64 316 VAL A N 1
ATOM 2358 C CA . VAL A 1 316 ? 47.333 69.341 -4.293 1.00 79.53 316 VAL A CA 1
ATOM 2359 C C . VAL A 1 316 ? 47.097 70.703 -4.939 1.00 85.11 316 VAL A C 1
ATOM 2360 O O . VAL A 1 316 ? 46.794 71.674 -4.245 1.00 87.51 316 VAL A O 1
ATOM 2364 N N . ASN A 1 317 ? 47.253 70.767 -6.260 1.00 87.79 317 ASN A N 1
ATOM 2365 C CA . ASN A 1 317 ? 47.076 72.003 -7.019 1.00 89.01 317 ASN A CA 1
ATOM 2366 C C . ASN A 1 317 ? 47.983 73.127 -6.528 1.00 88.59 317 ASN A C 1
ATOM 2367 O O . ASN A 1 317 ? 48.780 73.673 -7.292 1.00 88.16 317 ASN A O 1
ATOM 2369 N N . GLN B 1 1 ? 79.315 -69.527 69.790 1.00 97.45 1 GLN B N 1
ATOM 2370 C CA . GLN B 1 1 ? 78.272 -69.638 68.785 1.00 94.40 1 GLN B CA 1
ATOM 2371 C C . GLN B 1 1 ? 78.869 -70.011 67.439 1.00 87.78 1 GLN B C 1
ATOM 2372 O O . GLN B 1 1 ? 80.088 -70.030 67.275 1.00 96.56 1 GLN B O 1
ATOM 2378 N N . LEU B 1 2 ? 78.005 -70.304 66.477 1.00 66.77 2 LEU B N 1
ATOM 2379 C CA . LEU B 1 2 ? 78.392 -70.327 65.077 1.00 49.32 2 LEU B CA 1
ATOM 2380 C C . LEU B 1 2 ? 77.889 -69.045 64.435 1.00 36.07 2 LEU B C 1
ATOM 2381 O O . LEU B 1 2 ? 76.746 -68.657 64.660 1.00 29.15 2 LEU B O 1
ATOM 2386 N N . ARG B 1 3 ? 78.717 -68.374 63.647 1.00 33.61 3 ARG B N 1
ATOM 2387 C CA . ARG B 1 3 ? 78.230 -67.185 62.966 1.00 37.51 3 ARG B CA 1
ATOM 2388 C C . ARG B 1 3 ? 78.551 -67.327 61.493 1.00 37.63 3 ARG B C 1
ATOM 2389 O O . ARG B 1 3 ? 79.668 -67.686 61.123 1.00 40.96 3 ARG B O 1
ATOM 2397 N N . TYR B 1 4 ? 77.567 -67.050 60.651 1.00 33.46 4 TYR B N 1
ATOM 2398 C CA . TYR B 1 4 ? 77.785 -67.091 59.219 1.00 35.64 4 TYR B CA 1
ATOM 2399 C C . TYR B 1 4 ? 77.259 -65.809 58.597 1.00 33.94 4 TYR B C 1
ATOM 2400 O O . TYR B 1 4 ? 76.332 -65.197 59.120 1.00 31.13 4 TYR B O 1
ATOM 2409 N N . SER B 1 5 ? 77.862 -65.398 57.491 1.00 37.54 5 SER B N 1
ATOM 2410 C CA . SER B 1 5 ? 77.347 -64.275 56.723 1.00 37.91 5 SER B CA 1
ATOM 2411 C C . SER B 1 5 ? 76.991 -64.762 55.334 1.00 41.67 5 SER B C 1
ATOM 2412 O O . SER B 1 5 ? 77.841 -65.272 54.605 1.00 49.48 5 SER B O 1
ATOM 2415 N N . VAL B 1 6 ? 75.721 -64.625 54.984 1.00 39.90 6 VAL B N 1
ATOM 2416 C CA . VAL B 1 6 ? 75.251 -65.039 53.676 1.00 44.31 6 VAL B CA 1
ATOM 2417 C C . VAL B 1 6 ? 74.736 -63.834 52.914 1.00 48.21 6 VAL B C 1
ATOM 2418 O O . VAL B 1 6 ? 73.839 -63.140 53.385 1.00 50.76 6 VAL B O 1
ATOM 2422 N N . PRO B 1 7 ? 75.312 -63.569 51.735 1.00 46.31 7 PRO B N 1
ATOM 2423 C CA . PRO B 1 7 ? 74.745 -62.521 50.889 1.00 37.84 7 PRO B CA 1
ATOM 2424 C C . PRO B 1 7 ? 73.393 -62.969 50.353 1.00 42.43 7 PRO B C 1
ATOM 2425 O O . PRO B 1 7 ? 73.221 -64.148 50.044 1.00 45.63 7 PRO B O 1
ATOM 2429 N N . GLU B 1 8 ? 72.445 -62.046 50.258 1.00 42.75 8 GLU B N 1
ATOM 2430 C CA . GLU B 1 8 ? 71.110 -62.371 49.775 1.00 39.24 8 GLU B CA 1
ATOM 2431 C C . GLU B 1 8 ? 71.141 -62.783 48.305 1.00 38.89 8 GLU B C 1
ATOM 2432 O O . GLU B 1 8 ? 72.138 -62.566 47.609 1.00 41.10 8 GLU B O 1
ATOM 2438 N N . GLU B 1 9 ? 70.054 -63.405 47.857 1.00 37.72 9 GLU B N 1
ATOM 2439 C CA . GLU B 1 9 ? 69.811 -63.671 46.439 1.00 39.51 9 GLU B CA 1
ATOM 2440 C C . GLU B 1 9 ? 70.790 -64.657 45.810 1.00 39.86 9 GLU B C 1
ATOM 2441 O O . GLU B 1 9 ? 70.961 -64.681 44.592 1.00 37.53 9 GLU B O 1
ATOM 2447 N N . GLN B 1 10 ? 71.436 -65.468 46.639 1.00 39.38 10 GLN B N 1
ATOM 2448 C CA . GLN B 1 10 ? 72.222 -66.577 46.123 1.00 32.22 10 GLN B CA 1
ATOM 2449 C C . GLN B 1 10 ? 71.259 -67.648 45.628 1.00 32.45 10 GLN B C 1
ATOM 2450 O O . GLN B 1 10 ? 70.208 -67.867 46.231 1.00 33.06 10 GLN B O 1
ATOM 2456 N N . SER B 1 11 ? 71.610 -68.310 44.533 1.00 29.52 11 SER B N 1
ATOM 2457 C CA . SER B 1 11 ? 70.781 -69.389 44.012 1.00 37.92 11 SER B CA 1
ATOM 2458 C C . SER B 1 11 ? 70.839 -70.575 44.961 1.00 40.09 11 SER B C 1
ATOM 2459 O O . SER B 1 11 ? 71.834 -70.749 45.669 1.00 27.95 11 SER B O 1
ATOM 2462 N N . PRO B 1 12 ? 69.764 -71.382 44.998 1.00 41.05 12 PRO B N 1
ATOM 2463 C CA . PRO B 1 12 ? 69.737 -72.565 45.862 1.00 28.28 12 PRO B CA 1
ATOM 2464 C C . PRO B 1 12 ? 70.918 -73.489 45.590 1.00 33.41 12 PRO B C 1
ATOM 2465 O O . PRO B 1 12 ? 71.331 -73.642 44.441 1.00 36.63 12 PRO B O 1
ATOM 2469 N N . GLY B 1 13 ? 71.461 -74.087 46.643 1.00 27.35 13 GLY B N 1
ATOM 2470 C CA . GLY B 1 13 ? 72.609 -74.962 46.508 1.00 27.93 13 GLY B CA 1
ATOM 2471 C C . GLY B 1 13 ? 73.905 -74.284 46.906 1.00 34.56 13 GLY B C 1
ATOM 2472 O O . GLY B 1 13 ? 74.934 -74.944 47.050 1.00 35.22 13 GLY B O 1
ATOM 2473 N N . ALA B 1 14 ? 73.861 -72.968 47.099 1.00 26.92 14 ALA B N 1
ATOM 2474 C CA . ALA B 1 14 ? 75.054 -72.240 47.519 1.00 33.79 14 ALA B CA 1
ATOM 2475 C C . ALA B 1 14 ? 75.408 -72.664 48.930 1.00 31.12 14 ALA B C 1
ATOM 2476 O O . ALA B 1 14 ? 74.539 -72.755 49.798 1.00 36.05 14 ALA B O 1
ATOM 2478 N N . LEU B 1 15 ? 76.690 -72.919 49.155 1.00 31.04 15 LEU B N 1
ATOM 2479 C CA . LEU B 1 15 ? 77.131 -73.504 50.413 1.00 33.84 15 LEU B CA 1
ATOM 2480 C C . LEU B 1 15 ? 77.438 -72.448 51.475 1.00 32.14 15 LEU B C 1
ATOM 2481 O O . LEU B 1 15 ? 78.195 -71.501 51.234 1.00 28.24 15 LEU B O 1
ATOM 2486 N N . VAL B 1 16 ? 76.850 -72.626 52.654 1.00 29.88 16 VAL B N 1
ATOM 2487 C CA . VAL B 1 16 ? 77.102 -71.739 53.783 1.00 31.58 16 VAL B CA 1
ATOM 2488 C C . VAL B 1 16 ? 78.220 -72.284 54.669 1.00 31.71 16 VAL B C 1
ATOM 2489 O O . VAL B 1 16 ? 79.200 -71.591 54.939 1.00 36.70 16 VAL B O 1
ATOM 2493 N N . GLY B 1 17 ? 78.068 -73.521 55.133 1.00 31.34 17 GLY B N 1
ATOM 2494 C CA . GLY B 1 17 ? 79.056 -74.115 56.018 1.00 34.65 17 GLY B CA 1
ATOM 2495 C C . GLY B 1 17 ? 78.841 -75.591 56.283 1.00 35.24 17 GLY B C 1
ATOM 2496 O O . GLY B 1 17 ? 77.823 -76.156 55.897 1.00 43.97 17 GLY B O 1
ATOM 2497 N N . ASN B 1 18 ? 79.820 -76.226 56.917 1.00 36.33 18 ASN B N 1
ATOM 2498 C CA . ASN B 1 18 ? 79.661 -77.588 57.426 1.00 31.43 18 ASN B CA 1
ATOM 2499 C C . ASN B 1 18 ? 79.414 -77.640 58.937 1.00 31.36 18 ASN B C 1
ATOM 2500 O O . ASN B 1 18 ? 80.331 -77.426 59.727 1.00 28.42 18 ASN B O 1
ATOM 2505 N N . VAL B 1 19 ? 78.173 -77.904 59.333 1.00 31.62 19 VAL B N 1
ATOM 2506 C CA . VAL B 1 19 ? 77.803 -77.938 60.746 1.00 36.91 19 VAL B CA 1
ATOM 2507 C C . VAL B 1 19 ? 78.480 -79.099 61.483 1.00 41.70 19 VAL B C 1
ATOM 2508 O O . VAL B 1 19 ? 78.942 -78.941 62.616 1.00 43.55 19 VAL B O 1
ATOM 2512 N N . ALA B 1 20 ? 78.551 -80.256 60.834 1.00 43.14 20 ALA B N 1
ATOM 2513 C CA . ALA B 1 20 ? 79.143 -81.445 61.448 1.00 38.24 20 ALA B CA 1
ATOM 2514 C C . ALA B 1 20 ? 80.603 -81.200 61.795 1.00 36.70 20 ALA B C 1
ATOM 2515 O O . ALA B 1 20 ? 81.056 -81.545 62.885 1.00 38.57 20 ALA B O 1
ATOM 2517 N N . ARG B 1 21 ? 81.331 -80.605 60.856 1.00 32.05 21 ARG B N 1
ATOM 2518 C CA . ARG B 1 21 ? 82.736 -80.273 61.054 1.00 37.20 21 ARG B CA 1
ATOM 2519 C C . ARG B 1 21 ? 82.934 -79.168 62.096 1.00 34.47 21 ARG B C 1
ATOM 2520 O O . ARG B 1 21 ? 83.818 -79.256 62.944 1.00 38.75 21 ARG B O 1
ATOM 2528 N N . ALA B 1 22 ? 82.104 -78.133 62.033 1.00 34.40 22 ALA B N 1
ATOM 2529 C CA . ALA B 1 22 ? 82.235 -76.995 62.937 1.00 37.62 22 ALA B CA 1
ATOM 2530 C C . ALA B 1 22 ? 81.922 -77.352 64.390 1.00 38.51 22 ALA B C 1
ATOM 2531 O O . ALA B 1 22 ? 82.613 -76.908 65.304 1.00 41.97 22 ALA B O 1
ATOM 2533 N N . LEU B 1 23 ? 80.881 -78.154 64.597 1.00 37.25 23 LEU B N 1
ATOM 2534 C CA . LEU B 1 23 ? 80.425 -78.475 65.948 1.00 37.17 23 LEU B CA 1
ATOM 2535 C C . LEU B 1 23 ? 80.917 -79.814 66.497 1.00 39.81 23 LEU B C 1
ATOM 2536 O O . LEU B 1 23 ? 80.609 -80.169 67.635 1.00 44.10 23 LEU B O 1
ATOM 2541 N N . GLY B 1 24 ? 81.679 -80.553 65.697 1.00 36.77 24 GLY B N 1
ATOM 2542 C CA . GLY B 1 24 ? 82.159 -81.859 66.115 1.00 38.59 24 GLY B CA 1
ATOM 2543 C C . GLY B 1 24 ? 81.021 -82.811 66.442 1.00 36.08 24 GLY B C 1
ATOM 2544 O O . GLY B 1 24 ? 81.047 -83.500 67.460 1.00 40.64 24 GLY B O 1
ATOM 2545 N N . LEU B 1 25 ? 80.013 -82.838 65.578 1.00 32.70 25 LEU B N 1
ATOM 2546 C CA . LEU B 1 25 ? 78.859 -83.705 65.776 1.00 44.17 25 LEU B CA 1
ATOM 2547 C C . LEU B 1 25 ? 78.896 -84.897 64.830 1.00 40.08 25 LEU B C 1
ATOM 2548 O O . LEU B 1 25 ? 78.972 -84.730 63.613 1.00 34.20 25 LEU B O 1
ATOM 2553 N N . GLU B 1 26 ? 78.854 -86.100 65.391 1.00 45.46 26 GLU B N 1
ATOM 2554 C CA . GLU B 1 26 ? 78.730 -87.293 64.567 1.00 42.85 26 GLU B CA 1
ATOM 2555 C C . GLU B 1 26 ? 77.393 -87.249 63.850 1.00 36.09 26 GLU B C 1
ATOM 2556 O O . GLU B 1 26 ? 76.383 -86.853 64.431 1.00 37.21 26 GLU B O 1
ATOM 2562 N N . LEU B 1 27 ? 77.392 -87.654 62.586 1.00 36.93 27 LEU B N 1
ATOM 2563 C CA . LEU B 1 27 ? 76.192 -87.596 61.756 1.00 36.01 27 LEU B CA 1
ATOM 2564 C C . LEU B 1 27 ? 75.055 -88.420 62.353 1.00 33.18 27 LEU B C 1
ATOM 2565 O O . LEU B 1 27 ? 73.880 -88.089 62.176 1.00 32.84 27 LEU B O 1
ATOM 2570 N N . ARG B 1 28 ? 75.416 -89.484 63.066 1.00 31.97 28 ARG B N 1
ATOM 2571 C CA . ARG B 1 28 ? 74.446 -90.352 63.726 1.00 36.65 28 ARG B CA 1
ATOM 2572 C C . ARG B 1 28 ? 73.677 -89.601 64.808 1.00 38.31 28 ARG B C 1
ATOM 2573 O O . ARG B 1 28 ? 72.561 -89.979 65.163 1.00 42.73 28 ARG B O 1
ATOM 2575 N N . ARG B 1 29 ? 74.286 -88.549 65.346 1.00 37.21 29 ARG B N 1
ATOM 2576 C CA . ARG B 1 29 ? 73.631 -87.726 66.359 1.00 39.77 29 ARG B CA 1
ATOM 2577 C C . ARG B 1 29 ? 72.644 -86.734 65.745 1.00 36.68 29 ARG B C 1
ATOM 2578 O O . ARG B 1 29 ? 71.849 -86.119 66.452 1.00 38.47 29 ARG B O 1
ATOM 2586 N N . LEU B 1 30 ? 72.709 -86.577 64.428 1.00 35.18 30 LEU B N 1
ATOM 2587 C CA . LEU B 1 30 ? 71.780 -85.714 63.711 1.00 38.80 30 LEU B CA 1
ATOM 2588 C C . LEU B 1 30 ? 70.720 -86.556 63.017 1.00 48.59 30 LEU B C 1
ATOM 2589 O O . LEU B 1 30 ? 70.988 -87.675 62.584 1.00 57.76 30 LEU B O 1
ATOM 2594 N N . GLY B 1 31 ? 69.515 -86.013 62.920 1.00 49.15 31 GLY B N 1
ATOM 2595 C CA . GLY B 1 31 ? 68.398 -86.728 62.335 1.00 47.97 31 GLY B CA 1
ATOM 2596 C C . GLY B 1 31 ? 67.410 -85.746 61.743 1.00 47.35 31 GLY B C 1
ATOM 2597 O O . GLY B 1 31 ? 67.672 -84.545 61.722 1.00 44.17 31 GLY B O 1
ATOM 2598 N N . PRO B 1 32 ? 66.277 -86.252 61.238 1.00 48.20 32 PRO B N 1
ATOM 2599 C CA . PRO B 1 32 ? 65.225 -85.395 60.687 1.00 47.48 32 PRO B CA 1
ATOM 2600 C C . PRO B 1 32 ? 64.708 -84.394 61.715 1.00 47.18 32 PRO B C 1
ATOM 2601 O O . PRO B 1 32 ? 64.412 -84.780 62.844 1.00 49.34 32 PRO B O 1
ATOM 2605 N N . GLY B 1 33 ? 64.631 -83.123 61.337 1.00 45.50 33 GLY B N 1
ATOM 2606 C CA . GLY B 1 33 ? 64.069 -82.115 62.214 1.00 40.04 33 GLY B CA 1
ATOM 2607 C C . GLY B 1 33 ? 65.083 -81.531 63.177 1.00 39.46 33 GLY B C 1
ATOM 2608 O O . GLY B 1 33 ? 64.716 -80.846 64.129 1.00 41.86 33 GLY B O 1
ATOM 2609 N N . CYS B 1 34 ? 66.360 -81.804 62.940 1.00 35.92 34 CYS B N 1
ATOM 2610 C CA . CYS B 1 34 ? 67.398 -81.369 63.868 1.00 37.36 34 CYS B CA 1
ATOM 2611 C C . CYS B 1 34 ? 67.834 -79.931 63.605 1.00 35.05 34 CYS B C 1
ATOM 2612 O O . CYS B 1 34 ? 68.599 -79.359 64.379 1.00 34.77 34 CYS B O 1
ATOM 2615 N N . LEU B 1 35 ? 67.349 -79.351 62.512 1.00 35.53 35 LEU B N 1
ATOM 2616 C CA . LEU B 1 35 ? 67.675 -77.971 62.185 1.00 32.24 35 LEU B CA 1
ATOM 2617 C C . LEU B 1 35 ? 66.440 -77.100 62.319 1.00 32.32 35 LEU B C 1
ATOM 2618 O O . LEU B 1 35 ? 65.457 -77.277 61.595 1.00 34.42 35 LEU B O 1
ATOM 2623 N N . ARG B 1 36 ? 66.504 -76.137 63.229 1.00 30.20 36 ARG B N 1
ATOM 2624 C CA . ARG B 1 36 ? 65.401 -75.213 63.425 1.00 28.91 36 ARG B CA 1
ATOM 2625 C C . ARG B 1 36 ? 65.792 -73.855 62.881 1.00 30.93 36 ARG B C 1
ATOM 2626 O O . ARG B 1 36 ? 66.919 -73.399 63.080 1.00 24.63 36 ARG B O 1
ATOM 2634 N N . ILE B 1 37 ? 64.861 -73.220 62.179 1.00 30.55 37 ILE B N 1
ATOM 2635 C CA . ILE B 1 37 ? 65.106 -71.916 61.585 1.00 31.83 37 ILE B CA 1
ATOM 2636 C C . ILE B 1 37 ? 64.052 -70.927 62.057 1.00 35.19 37 ILE B C 1
ATOM 2637 O O . ILE B 1 37 ? 62.853 -71.143 61.871 1.00 32.71 37 ILE B O 1
ATOM 2642 N N . ASN B 1 38 ? 64.509 -69.834 62.657 1.00 35.69 38 ASN B N 1
ATOM 2643 C CA . ASN B 1 38 ? 63.611 -68.834 63.207 1.00 38.24 38 ASN B CA 1
ATOM 2644 C C . ASN B 1 38 ? 63.973 -67.425 62.764 1.00 40.08 38 ASN B C 1
ATOM 2645 O O . ASN B 1 38 ? 65.147 -67.092 62.607 1.00 37.21 38 ASN B O 1
ATOM 2650 N N . HIS B 1 39 ? 62.949 -66.614 62.531 1.00 46.51 39 HIS B N 1
ATOM 2651 C CA . HIS B 1 39 ? 63.134 -65.190 62.301 1.00 46.54 39 HIS B CA 1
ATOM 2652 C C . HIS B 1 39 ? 62.193 -64.410 63.209 1.00 48.25 39 HIS B C 1
ATOM 2653 O O . HIS B 1 39 ? 60.987 -64.661 63.219 1.00 46.91 39 HIS B O 1
ATOM 2660 N N . LEU B 1 40 ? 62.753 -63.475 63.973 1.00 39.90 40 LEU B N 1
ATOM 2661 C CA . LEU B 1 40 ? 61.988 -62.660 64.914 1.00 52.06 40 LEU B CA 1
ATOM 2662 C C . LEU B 1 40 ? 61.214 -63.519 65.914 1.00 55.05 40 LEU B C 1
ATOM 2663 O O . LEU B 1 40 ? 60.126 -63.149 66.352 1.00 59.55 40 LEU B O 1
ATOM 2665 N N . GLY B 1 41 ? 61.777 -64.673 66.265 1.00 57.44 41 GLY B N 1
ATOM 2666 C CA . GLY B 1 41 ? 61.166 -65.549 67.249 1.00 61.64 41 GLY B CA 1
ATOM 2667 C C . GLY B 1 41 ? 60.048 -66.391 66.669 1.00 65.20 41 GLY B C 1
ATOM 2668 O O . GLY B 1 41 ? 59.323 -67.069 67.396 1.00 75.28 41 GLY B O 1
ATOM 2669 N N . ALA B 1 42 ? 59.913 -66.352 65.349 1.00 67.52 42 ALA B N 1
ATOM 2670 C CA . ALA B 1 42 ? 58.858 -67.081 64.658 1.00 69.85 42 ALA B CA 1
ATOM 2671 C C . ALA B 1 42 ? 59.454 -68.003 63.602 1.00 67.46 42 ALA B C 1
ATOM 2672 O O . ALA B 1 42 ? 60.539 -67.735 63.088 1.00 63.52 42 ALA B O 1
ATOM 2674 N N . PRO B 1 43 ? 58.750 -69.100 63.278 1.00 71.27 43 PRO B N 1
ATOM 2675 C CA . PRO B 1 43 ? 59.287 -70.029 62.282 1.00 66.90 43 PRO B CA 1
ATOM 2676 C C . PRO B 1 43 ? 59.341 -69.382 60.910 1.00 65.78 43 PRO B C 1
ATOM 2677 O O . PRO B 1 43 ? 58.533 -68.504 60.611 1.00 71.44 43 PRO B O 1
ATOM 2681 N N . SER B 1 44 ? 60.285 -69.813 60.085 1.00 58.83 44 SER B N 1
ATOM 2682 C CA . SER B 1 44 ? 60.486 -69.187 58.789 1.00 57.77 44 SER B CA 1
ATOM 2683 C C . SER B 1 44 ? 60.666 -70.270 57.737 1.00 54.28 44 SER B C 1
ATOM 2684 O O . SER B 1 44 ? 60.934 -71.421 58.082 1.00 44.98 44 SER B O 1
ATOM 2687 N N . PRO B 1 45 ? 60.502 -69.914 56.450 1.00 54.24 45 PRO B N 1
ATOM 2688 C CA . PRO B 1 45 ? 60.705 -70.906 55.392 1.00 48.56 45 PRO B CA 1
ATOM 2689 C C . PRO B 1 45 ? 62.081 -71.555 55.464 1.00 49.26 45 PRO B C 1
ATOM 2690 O O . PRO B 1 45 ? 62.997 -71.021 56.096 1.00 48.48 45 PRO B O 1
ATOM 2694 N N . ARG B 1 46 ? 62.229 -72.699 54.811 1.00 48.23 46 ARG B N 1
ATOM 2695 C CA . ARG B 1 46 ? 63.486 -73.419 54.868 1.00 46.08 46 ARG B CA 1
ATOM 2696 C C . ARG B 1 46 ? 64.489 -72.717 53.965 1.00 44.97 46 ARG B C 1
ATOM 2697 O O . ARG B 1 46 ? 64.844 -73.235 52.908 1.00 50.12 46 ARG B O 1
ATOM 2705 N N . TYR B 1 47 ? 64.934 -71.533 54.380 1.00 41.53 47 TYR B N 1
ATOM 2706 C CA . TYR B 1 47 ? 65.917 -70.770 53.614 1.00 36.28 47 TYR B CA 1
ATOM 2707 C C . TYR B 1 47 ? 67.220 -71.535 53.524 1.00 34.17 47 TYR B C 1
ATOM 2708 O O . TYR B 1 47 ? 67.928 -71.487 52.515 1.00 33.96 47 TYR B O 1
ATOM 2717 N N . LEU B 1 48 ? 67.526 -72.245 54.600 1.00 33.51 48 LEU B N 1
ATOM 2718 C CA . LEU B 1 48 ? 68.732 -73.043 54.676 1.00 31.13 48 LEU B CA 1
ATOM 2719 C C . LEU B 1 48 ? 68.335 -74.473 54.989 1.00 36.59 48 LEU B C 1
ATOM 2720 O O . LEU B 1 48 ? 67.274 -74.721 55.559 1.00 34.54 48 LEU B O 1
ATOM 2725 N N . GLU B 1 49 ? 69.177 -75.421 54.605 1.00 38.40 49 GLU B N 1
ATOM 2726 C CA . GLU B 1 49 ? 68.894 -76.809 54.912 1.00 38.67 49 GLU B CA 1
ATOM 2727 C C . GLU B 1 49 ? 70.180 -77.517 55.302 1.00 28.52 49 GLU B C 1
ATOM 2728 O O . GLU B 1 49 ? 71.269 -77.108 54.907 1.00 29.40 49 GLU B O 1
ATOM 2734 N N . LEU B 1 50 ? 70.042 -78.570 56.095 1.00 26.82 50 LEU B N 1
ATOM 2735 C CA . LEU B 1 50 ? 71.183 -79.328 56.576 1.00 28.90 50 LEU B CA 1
ATOM 2736 C C . LEU B 1 50 ? 71.171 -80.731 55.975 1.00 32.26 50 LEU B C 1
ATOM 2737 O O . LEU B 1 50 ? 70.152 -81.424 56.016 1.00 31.07 50 LEU B O 1
ATOM 2742 N N . ASP B 1 51 ? 72.306 -81.144 55.418 1.00 36.54 51 ASP B N 1
ATOM 2743 C CA . ASP B 1 51 ? 72.428 -82.459 54.794 1.00 35.76 51 ASP B CA 1
ATOM 2744 C C . ASP B 1 51 ? 72.864 -83.481 55.839 1.00 34.03 51 ASP B C 1
ATOM 2745 O O . ASP B 1 51 ? 73.960 -83.396 56.392 1.00 28.74 51 ASP B O 1
ATOM 2750 N N . LEU B 1 52 ? 71.993 -84.451 56.093 1.00 34.15 52 LEU B N 1
ATOM 2751 C CA . LEU B 1 52 ? 72.215 -85.435 57.143 1.00 32.99 52 LEU B CA 1
ATOM 2752 C C . LEU B 1 52 ? 73.327 -86.429 56.793 1.00 35.08 52 LEU B C 1
ATOM 2753 O O . LEU B 1 52 ? 73.826 -87.136 57.666 1.00 35.63 52 LEU B O 1
ATOM 2758 N N . THR B 1 53 ? 73.699 -86.494 55.516 1.00 38.63 53 THR B N 1
ATOM 2759 C CA . THR B 1 53 ? 74.740 -87.421 55.063 1.00 38.87 53 THR B CA 1
ATOM 2760 C C . THR B 1 53 ? 76.163 -86.862 55.195 1.00 43.30 53 THR B C 1
ATOM 2761 O O . THR B 1 53 ? 77.103 -87.626 55.416 1.00 40.14 53 THR B O 1
ATOM 2765 N N . ASN B 1 54 ? 76.336 -85.548 55.031 1.00 40.94 54 ASN B N 1
ATOM 2766 C CA . ASN B 1 54 ? 77.671 -84.952 55.152 1.00 38.62 54 ASN B CA 1
ATOM 2767 C C . ASN B 1 54 ? 77.740 -83.740 56.084 1.00 33.16 54 ASN B C 1
ATOM 2768 O O . ASN B 1 54 ? 78.796 -83.134 56.240 1.00 32.70 54 ASN B O 1
ATOM 2773 N N . GLY B 1 55 ? 76.617 -83.389 56.700 1.00 36.08 55 GLY B N 1
ATOM 2774 C CA . GLY B 1 55 ? 76.582 -82.286 57.645 1.00 34.61 55 GLY B CA 1
ATOM 2775 C C . GLY B 1 55 ? 76.816 -80.913 57.041 1.00 37.35 55 GLY B C 1
ATOM 2776 O O . GLY B 1 55 ? 77.415 -80.048 57.679 1.00 46.23 55 GLY B O 1
ATOM 2777 N N . ALA B 1 56 ? 76.328 -80.695 55.825 1.00 30.94 56 ALA B N 1
ATOM 2778 C CA . ALA B 1 56 ? 76.550 -79.419 55.156 1.00 32.15 56 ALA B CA 1
ATOM 2779 C C . ALA B 1 56 ? 75.350 -78.493 55.292 1.00 28.81 56 ALA B C 1
ATOM 2780 O O . ALA B 1 56 ? 74.207 -78.906 55.110 1.00 30.63 56 ALA B O 1
ATOM 2782 N N . LEU B 1 57 ? 75.622 -77.238 55.631 1.00 27.68 57 LEU B N 1
ATOM 2783 C CA . LEU B 1 57 ? 74.594 -76.206 55.645 1.00 30.62 57 LEU B CA 1
ATOM 2784 C C . LEU B 1 57 ? 74.643 -75.439 54.327 1.00 28.96 57 LEU B C 1
ATOM 2785 O O . LEU B 1 57 ? 75.676 -74.875 53.968 1.00 31.06 57 LEU B O 1
ATOM 2790 N N . PHE B 1 58 ? 73.529 -75.418 53.605 1.00 26.08 58 PHE B N 1
ATOM 2791 C CA . PHE B 1 58 ? 73.497 -74.769 52.300 1.00 26.53 58 PHE B CA 1
ATOM 2792 C C . PHE B 1 58 ? 72.211 -73.978 52.086 1.00 26.87 58 PHE B C 1
ATOM 2793 O O . PHE B 1 58 ? 71.261 -74.099 52.855 1.00 27.19 58 PHE B O 1
ATOM 2801 N N . VAL B 1 59 ? 72.196 -73.158 51.041 1.00 31.99 59 VAL B N 1
ATOM 2802 C CA . VAL B 1 59 ? 71.012 -72.380 50.697 1.00 32.84 59 VAL B CA 1
ATOM 2803 C C . VAL B 1 59 ? 69.996 -73.263 49.985 1.00 34.65 59 VAL B C 1
ATOM 2804 O O . VAL B 1 59 ? 70.297 -73.868 48.955 1.00 34.48 59 VAL B O 1
ATOM 2808 N N . ASN B 1 60 ? 68.788 -73.319 50.533 1.00 36.39 60 ASN B N 1
ATOM 2809 C CA . ASN B 1 60 ? 67.748 -74.203 50.023 1.00 39.30 60 ASN B CA 1
ATOM 2810 C C . ASN B 1 60 ? 66.652 -73.462 49.276 1.00 46.80 60 ASN B C 1
ATOM 2811 O O . ASN B 1 60 ? 65.966 -74.033 48.428 1.00 53.65 60 ASN B O 1
ATOM 2816 N N . GLU B 1 61 ? 66.486 -72.187 49.598 1.00 44.35 61 GLU B N 1
ATOM 2817 C CA . GLU B 1 61 ? 65.455 -71.375 48.972 1.00 45.85 61 GLU B CA 1
ATOM 2818 C C . GLU B 1 61 ? 66.012 -69.997 48.675 1.00 49.83 61 GLU B C 1
ATOM 2819 O O . GLU B 1 61 ? 67.024 -69.599 49.249 1.00 53.50 61 GLU B O 1
ATOM 2825 N N . ARG B 1 62 ? 65.349 -69.269 47.783 1.00 49.96 62 ARG B N 1
ATOM 2826 C CA . ARG B 1 62 ? 65.755 -67.906 47.478 1.00 49.76 62 ARG B CA 1
ATOM 2827 C C . ARG B 1 62 ? 65.662 -67.053 48.729 1.00 42.79 62 ARG B C 1
ATOM 2828 O O . ARG B 1 62 ? 64.626 -67.019 49.389 1.00 47.96 62 ARG B O 1
ATOM 2836 N N . ILE B 1 63 ? 66.755 -66.383 49.070 1.00 40.91 63 ILE B N 1
ATOM 2837 C CA . ILE B 1 63 ? 66.760 -65.509 50.230 1.00 40.08 63 ILE B CA 1
ATOM 2838 C C . ILE B 1 63 ? 66.775 -64.047 49.793 1.00 36.48 63 ILE B C 1
ATOM 2839 O O . ILE B 1 63 ? 67.803 -63.522 49.366 1.00 37.78 63 ILE B O 1
ATOM 2844 N N . ASP B 1 64 ? 65.615 -63.406 49.898 1.00 37.71 64 ASP B N 1
ATOM 2845 C CA . ASP B 1 64 ? 65.462 -61.991 49.574 1.00 40.37 64 ASP B CA 1
ATOM 2846 C C . ASP B 1 64 ? 65.416 -61.181 50.862 1.00 33.61 64 ASP B C 1
ATOM 2847 O O . ASP B 1 64 ? 64.427 -61.224 51.590 1.00 42.45 64 ASP B O 1
ATOM 2852 N N . ARG B 1 65 ? 66.493 -60.455 51.143 1.00 33.15 65 ARG B N 1
ATOM 2853 C CA . ARG B 1 65 ? 66.596 -59.671 52.371 1.00 40.23 65 ARG B CA 1
ATOM 2854 C C . ARG B 1 65 ? 65.479 -58.634 52.456 1.00 41.23 65 ARG B C 1
ATOM 2855 O O . ARG B 1 65 ? 65.004 -58.306 53.544 1.00 41.22 65 ARG B O 1
ATOM 2863 N N . GLU B 1 66 ? 65.069 -58.123 51.299 1.00 43.92 66 GLU B N 1
ATOM 2864 C CA . GLU B 1 66 ? 63.999 -57.137 51.231 1.00 50.36 66 GLU B CA 1
ATOM 2865 C C . GLU B 1 66 ? 62.686 -57.722 51.748 1.00 50.78 66 GLU B C 1
ATOM 2866 O O . GLU B 1 66 ? 61.965 -57.075 52.502 1.00 44.76 66 GLU B O 1
ATOM 2872 N N . ALA B 1 67 ? 62.387 -58.955 51.355 1.00 47.26 67 ALA B N 1
ATOM 2873 C CA . ALA B 1 67 ? 61.183 -59.634 51.826 1.00 44.73 67 ALA B CA 1
ATOM 2874 C C . ALA B 1 67 ? 61.297 -60.015 53.304 1.00 48.65 67 ALA B C 1
ATOM 2875 O O . ALA B 1 67 ? 60.319 -59.943 54.049 1.00 54.68 67 ALA B O 1
ATOM 2877 N N . LEU B 1 68 ? 62.491 -60.429 53.723 1.00 46.48 68 LEU B N 1
ATOM 2878 C CA . LEU B 1 68 ? 62.718 -60.849 55.105 1.00 46.86 68 LEU B CA 1
ATOM 2879 C C . LEU B 1 68 ? 62.702 -59.713 56.123 1.00 48.62 68 LEU B C 1
ATOM 2880 O O . LEU B 1 68 ? 61.926 -59.743 57.079 1.00 51.51 68 LEU B O 1
ATOM 2885 N N . CYS B 1 69 ? 63.575 -58.728 55.934 1.00 48.28 69 CYS B N 1
ATOM 2886 C CA . CYS B 1 69 ? 63.785 -57.712 56.961 1.00 48.38 69 CYS B CA 1
ATOM 2887 C C . CYS B 1 69 ? 63.397 -56.310 56.514 1.00 45.62 69 CYS B C 1
ATOM 2888 O O . CYS B 1 69 ? 63.363 -55.390 57.329 1.00 47.00 69 CYS B O 1
ATOM 2891 N N . GLU B 1 70 ? 63.096 -56.157 55.227 1.00 46.96 70 GLU B N 1
ATOM 2892 C CA . GLU B 1 70 ? 62.754 -54.851 54.662 1.00 51.27 70 GLU B CA 1
ATOM 2893 C C . GLU B 1 70 ? 63.748 -53.746 55.035 1.00 52.23 70 GLU B C 1
ATOM 2894 O O . GLU B 1 70 ? 64.892 -53.760 54.580 1.00 49.83 70 GLU B O 1
ATOM 2900 N N . GLN B 1 71 ? 63.316 -52.790 55.852 1.00 51.61 71 GLN B N 1
ATOM 2901 C CA . GLN B 1 71 ? 64.145 -51.621 56.147 1.00 59.70 71 GLN B CA 1
ATOM 2902 C C . GLN B 1 71 ? 64.956 -51.741 57.435 1.00 58.75 71 GLN B C 1
ATOM 2903 O O . GLN B 1 71 ? 65.685 -50.818 57.797 1.00 63.06 71 GLN B O 1
ATOM 2909 N N . ARG B 1 72 ? 64.828 -52.872 58.121 1.00 57.45 72 ARG B N 1
ATOM 2910 C CA . ARG B 1 72 ? 65.627 -53.138 59.315 1.00 59.35 72 ARG B CA 1
ATOM 2911 C C . ARG B 1 72 ? 67.110 -53.136 58.952 1.00 53.54 72 ARG B C 1
ATOM 2912 O O . ARG B 1 72 ? 67.496 -53.685 57.923 1.00 51.74 72 ARG B O 1
ATOM 2920 N N . PRO B 1 73 ? 67.944 -52.500 59.787 1.00 53.98 73 PRO B N 1
ATOM 2921 C CA . PRO B 1 73 ? 69.379 -52.381 59.500 1.00 54.04 73 PRO B CA 1
ATOM 2922 C C . PRO B 1 73 ? 70.108 -53.728 59.467 1.00 53.99 73 PRO B C 1
ATOM 2923 O O . PRO B 1 73 ? 71.026 -53.903 58.666 1.00 55.65 73 PRO B O 1
ATOM 2927 N N . ARG B 1 74 ? 69.705 -54.657 60.330 1.00 52.15 74 ARG B N 1
ATOM 2928 C CA . ARG B 1 74 ? 70.317 -55.985 60.387 1.00 49.95 74 ARG B CA 1
ATOM 2929 C C . ARG B 1 74 ? 69.307 -57.089 60.071 1.00 46.22 74 ARG B C 1
ATOM 2930 O O . ARG B 1 74 ? 68.161 -57.036 60.514 1.00 49.31 74 ARG B O 1
ATOM 2933 N N . CYS B 1 75 ? 69.732 -58.084 59.299 1.00 40.57 75 CYS B N 1
ATOM 2934 C CA . CYS B 1 75 ? 68.856 -59.195 58.950 1.00 42.66 75 CYS B CA 1
ATOM 2935 C C . CYS B 1 75 ? 69.459 -60.512 59.433 1.00 38.92 75 CYS B C 1
ATOM 2936 O O . CYS B 1 75 ? 70.447 -60.996 58.883 1.00 37.30 75 CYS B O 1
ATOM 2939 N N . LEU B 1 76 ? 68.847 -61.101 60.453 1.00 37.84 76 LEU B N 1
ATOM 2940 C CA . LEU B 1 76 ? 69.455 -62.237 61.131 1.00 37.60 76 LEU B CA 1
ATOM 2941 C C . LEU B 1 76 ? 68.538 -63.451 61.191 1.00 38.68 76 LEU B C 1
ATOM 2942 O O . LEU B 1 76 ? 67.376 -63.353 61.587 1.00 40.75 76 LEU B O 1
ATOM 2947 N N . LEU B 1 77 ? 69.077 -64.600 60.804 1.00 34.80 77 LEU B N 1
ATOM 2948 C CA . LEU B 1 77 ? 68.373 -65.863 60.966 1.00 38.12 77 LEU B CA 1
ATOM 2949 C C . LEU B 1 77 ? 68.911 -66.580 62.189 1.00 37.69 77 LEU B C 1
ATOM 2950 O O . LEU B 1 77 ? 70.122 -66.693 62.364 1.00 37.78 77 LEU B O 1
ATOM 2955 N N . SER B 1 78 ? 68.011 -67.067 63.033 1.00 40.07 78 SER B N 1
ATOM 2956 C CA . SER B 1 78 ? 68.420 -67.814 64.212 1.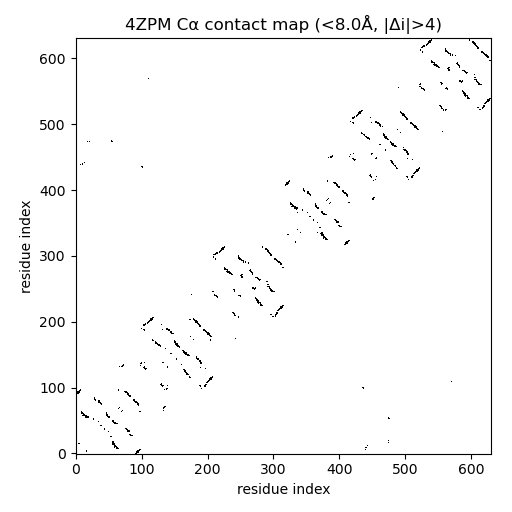00 39.19 78 SER B CA 1
ATOM 2957 C C . SER B 1 78 ? 68.277 -69.307 63.963 1.00 37.02 78 SER B C 1
ATOM 2958 O O . SER B 1 78 ? 67.176 -69.800 63.720 1.00 38.13 78 SER B O 1
ATOM 2961 N N . LEU B 1 79 ? 69.389 -70.028 64.033 1.00 35.40 79 LEU B N 1
ATOM 2962 C CA . LEU B 1 79 ? 69.356 -71.462 63.793 1.00 30.30 79 LEU B CA 1
ATOM 2963 C C . LEU B 1 79 ? 69.612 -72.216 65.083 1.00 34.29 79 LEU B C 1
ATOM 2964 O O . LEU B 1 79 ? 70.437 -71.813 65.901 1.00 35.11 79 LEU B O 1
ATOM 2969 N N . GLU B 1 80 ? 68.890 -73.313 65.260 1.00 34.66 80 GLU B N 1
ATOM 2970 C CA . GLU B 1 80 ? 69.175 -74.235 66.341 1.00 32.31 80 GLU B CA 1
ATOM 2971 C C . GLU B 1 80 ? 69.466 -75.606 65.762 1.00 34.98 80 GLU B C 1
ATOM 2972 O O . GLU B 1 80 ? 68.664 -76.152 65.003 1.00 38.12 80 GLU B O 1
ATOM 2978 N N . VAL B 1 81 ? 70.630 -76.149 66.090 1.00 34.85 81 VAL B N 1
ATOM 2979 C CA . VAL B 1 81 ? 70.953 -77.508 65.693 1.00 34.45 81 VAL B CA 1
ATOM 2980 C C . VAL B 1 81 ? 70.776 -78.421 66.891 1.00 33.52 81 VAL B C 1
ATOM 2981 O O . VAL B 1 81 ? 7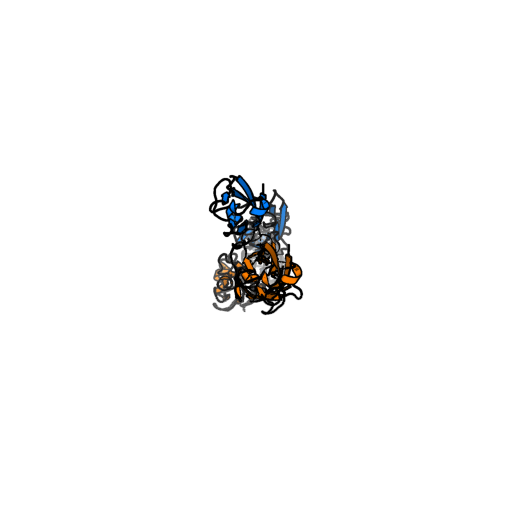1.405 -78.221 67.929 1.00 33.10 81 VAL B O 1
ATOM 2985 N N . LEU B 1 82 ? 69.908 -79.416 66.748 1.00 32.39 82 LEU B N 1
ATOM 2986 C CA . LEU B 1 82 ? 69.584 -80.300 67.857 1.00 35.59 82 LEU B CA 1
ATOM 2987 C C . LEU B 1 82 ? 70.169 -81.685 67.643 1.00 40.22 82 LEU B C 1
ATOM 2988 O O . LEU B 1 82 ? 69.830 -82.383 66.688 1.00 43.55 82 LEU B O 1
ATOM 2993 N N . ALA B 1 83 ? 71.046 -82.081 68.553 1.00 39.12 83 ALA B N 1
ATOM 2994 C CA . ALA B 1 83 ? 71.667 -83.389 68.481 1.00 39.38 83 ALA B CA 1
ATOM 2995 C C . ALA B 1 83 ? 71.114 -84.257 69.593 1.00 42.35 83 ALA B C 1
ATOM 2996 O O . ALA B 1 83 ? 70.590 -83.751 70.584 1.00 44.56 83 ALA B O 1
ATOM 2998 N N . HIS B 1 84 ? 71.218 -85.566 69.414 1.00 40.69 84 HIS B N 1
ATOM 2999 C CA . HIS B 1 84 ? 70.783 -86.507 70.431 1.00 37.79 84 HIS B CA 1
ATOM 3000 C C . HIS B 1 84 ? 71.912 -87.480 70.736 1.00 37.26 84 HIS B C 1
ATOM 3001 O O . HIS B 1 84 ? 72.935 -87.488 70.047 1.00 35.34 84 HIS B O 1
ATOM 3008 N N . ASN B 1 85 ? 71.725 -88.274 71.785 1.00 38.97 85 ASN B N 1
ATOM 3009 C CA . ASN B 1 85 ? 72.739 -89.215 72.258 1.00 42.48 85 ASN B CA 1
ATOM 3010 C C . ASN B 1 85 ? 74.103 -88.577 72.518 1.00 39.20 85 ASN B C 1
ATOM 3011 O O . ASN B 1 85 ? 75.078 -88.903 71.842 1.00 39.39 85 ASN B O 1
ATOM 3016 N N . PRO B 1 86 ? 74.180 -87.657 73.494 1.00 37.85 86 PRO B N 1
ATOM 3017 C CA . PRO B 1 86 ? 73.087 -87.131 74.317 1.00 40.46 86 PRO B CA 1
ATOM 3018 C C . PRO B 1 86 ? 72.466 -85.885 73.687 1.00 46.28 86 PRO B C 1
ATOM 3019 O O . PRO B 1 86 ? 73.001 -85.363 72.707 1.00 49.08 86 PRO B O 1
ATOM 3023 N N . VAL B 1 87 ? 71.347 -85.422 74.236 1.00 48.13 87 VAL B N 1
ATOM 3024 C CA . VAL B 1 87 ? 70.689 -84.227 73.722 1.00 46.50 87 VAL B CA 1
ATOM 3025 C C . VAL B 1 87 ? 71.572 -82.993 73.923 1.00 47.98 87 VAL B C 1
ATOM 3026 O O . VAL B 1 87 ? 72.053 -82.730 75.024 1.00 53.34 87 VAL B O 1
ATOM 3030 N N . ALA B 1 88 ? 71.788 -82.245 72.846 1.00 44.20 88 ALA B N 1
ATOM 3031 C CA . ALA B 1 88 ? 72.574 -81.020 72.900 1.00 44.70 88 ALA B CA 1
ATOM 3032 C C . ALA B 1 88 ? 72.034 -80.004 71.900 1.00 47.86 88 ALA B C 1
ATOM 3033 O O . ALA B 1 88 ? 71.533 -80.373 70.837 1.00 51.14 88 ALA B O 1
ATOM 3035 N N . VAL B 1 89 ? 72.127 -78.724 72.248 1.00 44.23 89 VAL B N 1
ATOM 3036 C CA . VAL B 1 89 ? 71.637 -77.658 71.381 1.00 40.26 89 VAL B CA 1
ATOM 3037 C C . VAL B 1 89 ? 72.713 -76.643 71.032 1.00 44.88 89 VAL B C 1
ATOM 3038 O O . VAL B 1 89 ? 73.298 -76.019 71.917 1.00 49.24 89 VAL B O 1
ATOM 3042 N N . SER B 1 90 ? 72.977 -76.486 69.739 1.00 40.50 90 SER B N 1
ATOM 3043 C CA . SER B 1 90 ? 73.938 -75.496 69.281 1.00 34.21 90 SER B CA 1
ATOM 3044 C C . SER B 1 90 ? 73.213 -74.388 68.529 1.00 38.70 90 SER B C 1
ATOM 3045 O O . SER B 1 90 ? 72.477 -74.647 67.576 1.00 39.61 90 SER B O 1
ATOM 3048 N N . ALA B 1 91 ? 73.423 -73.152 68.968 1.00 37.96 91 ALA B N 1
ATOM 3049 C CA . ALA B 1 91 ? 72.793 -72.002 68.339 1.00 34.03 91 ALA B CA 1
ATOM 3050 C C . ALA B 1 91 ? 73.694 -71.422 67.259 1.00 34.52 91 ALA B C 1
ATOM 3051 O O . ALA B 1 91 ? 74.889 -71.228 67.471 1.00 33.24 91 ALA B O 1
ATOM 3053 N N . ILE B 1 92 ? 73.114 -71.164 66.093 1.00 33.29 92 ILE B N 1
ATOM 3054 C CA . ILE B 1 92 ? 73.839 -70.544 64.994 1.00 32.80 92 ILE B CA 1
ATOM 3055 C C . ILE B 1 92 ? 73.215 -69.196 64.655 1.00 34.77 92 ILE B C 1
ATOM 3056 O O . ILE B 1 92 ? 71.996 -69.050 64.673 1.00 31.95 92 ILE B O 1
ATOM 3061 N N . GLU B 1 93 ? 74.047 -68.218 64.317 1.00 37.28 93 GLU B N 1
ATOM 3062 C CA . GLU B 1 93 ? 73.538 -66.938 63.851 1.00 38.71 93 GLU B CA 1
ATOM 3063 C C . GLU B 1 93 ? 73.943 -66.715 62.402 1.00 32.82 93 GLU B C 1
ATOM 3064 O O . GLU B 1 93 ? 75.122 -66.764 62.061 1.00 36.43 93 GLU B O 1
ATOM 3070 N N . VAL B 1 94 ? 72.955 -66.464 61.553 1.00 30.20 94 VAL B N 1
ATOM 3071 C CA . VAL B 1 94 ? 73.207 -66.239 60.136 1.00 33.00 94 VAL B CA 1
ATOM 3072 C C . VAL B 1 94 ? 72.720 -64.855 59.733 1.00 34.96 94 VAL B C 1
ATOM 3073 O O . VAL B 1 94 ? 71.522 -64.577 59.759 1.00 38.60 94 VAL B O 1
ATOM 3077 N N . GLU B 1 95 ? 73.654 -63.983 59.378 1.00 32.23 95 GLU B N 1
ATOM 3078 C CA . GLU B 1 95 ? 73.297 -62.648 58.939 1.00 40.63 95 GLU B CA 1
ATOM 3079 C C . GLU B 1 95 ? 73.116 -62.637 57.429 1.00 40.25 95 GLU B C 1
ATOM 3080 O O . GLU B 1 95 ? 73.950 -63.165 56.695 1.00 33.25 95 GLU B O 1
ATOM 3086 N N . ILE B 1 96 ? 72.009 -62.060 56.974 1.00 42.03 96 ILE B N 1
ATOM 3087 C CA . ILE B 1 96 ? 71.755 -61.913 55.549 1.00 37.79 96 ILE B CA 1
ATOM 3088 C C . ILE B 1 96 ? 72.214 -60.535 55.081 1.00 36.24 96 ILE B C 1
ATOM 3089 O O . ILE B 1 96 ? 71.599 -59.519 55.410 1.00 32.37 96 ILE B O 1
ATOM 3094 N N . LEU B 1 97 ? 73.306 -60.511 54.326 1.00 36.94 97 LEU B N 1
ATOM 3095 C CA . LEU B 1 97 ? 73.880 -59.266 53.828 1.00 42.91 97 LEU B CA 1
ATOM 3096 C C . LEU B 1 97 ? 73.055 -58.668 52.690 1.00 45.48 97 LEU B C 1
ATOM 3097 O O . LEU B 1 97 ? 72.512 -59.392 51.856 1.00 48.39 97 LEU B O 1
ATOM 3102 N N . ASP B 1 98 ? 72.974 -57.342 52.655 1.00 47.03 98 ASP B N 1
ATOM 3103 C CA . ASP B 1 98 ? 72.234 -56.645 51.607 1.00 41.63 98 ASP B CA 1
ATOM 3104 C C . ASP B 1 98 ? 73.104 -56.390 50.388 1.00 41.27 98 ASP B C 1
ATOM 3105 O O . ASP B 1 98 ? 74.251 -55.963 50.513 1.00 46.54 98 ASP B O 1
ATOM 3110 N N . ILE B 1 99 ? 72.554 -56.658 49.208 1.00 37.59 99 ILE B N 1
ATOM 3111 C CA . ILE B 1 99 ? 73.198 -56.256 47.966 1.00 33.14 99 ILE B CA 1
ATOM 3112 C C . ILE B 1 99 ? 72.345 -55.182 47.300 1.00 33.40 99 ILE B C 1
ATOM 3113 O O . ILE B 1 99 ? 71.160 -55.028 47.614 1.00 33.39 99 ILE B O 1
ATOM 3118 N N . ASN B 1 100 ? 72.954 -54.439 46.385 1.00 36.39 100 ASN B N 1
ATOM 3119 C CA . ASN B 1 100 ? 72.263 -53.361 45.691 1.00 38.70 100 ASN B CA 1
ATOM 3120 C C . ASN B 1 100 ? 71.514 -53.876 44.470 1.00 41.16 100 ASN B C 1
ATOM 3121 O O . ASN B 1 100 ? 71.852 -53.531 43.338 1.00 43.73 100 ASN B O 1
ATOM 3126 N N . ASP B 1 101 ? 70.495 -54.699 44.701 1.00 40.82 101 ASP B N 1
ATOM 3127 C CA . ASP B 1 101 ? 69.756 -55.315 43.602 1.00 42.40 101 ASP B CA 1
ATOM 3128 C C . ASP B 1 101 ? 68.429 -54.612 43.349 1.00 43.29 101 ASP B C 1
ATOM 3129 O O . ASP B 1 101 ? 67.542 -55.161 42.699 1.00 43.91 101 ASP B O 1
ATOM 3134 N N . ASN B 1 102 ? 68.297 -53.399 43.872 1.00 43.03 102 ASN B N 1
ATOM 3135 C CA . ASN B 1 102 ? 67.113 -52.589 43.617 1.00 41.92 102 ASN B CA 1
ATOM 3136 C C . ASN B 1 102 ? 67.483 -51.170 43.223 1.00 44.04 102 ASN B C 1
ATOM 3137 O O . ASN B 1 102 ? 68.443 -50.601 43.739 1.00 45.87 102 ASN B O 1
ATOM 3142 N N . SER B 1 103 ? 66.717 -50.605 42.298 1.00 45.10 103 SER B N 1
ATOM 3143 C CA . SER B 1 103 ? 66.926 -49.232 41.861 1.00 42.45 103 SER B CA 1
ATOM 3144 C C . SER B 1 103 ? 65.905 -48.312 42.515 1.00 38.46 103 SER B C 1
ATOM 3145 O O . SER B 1 103 ? 64.807 -48.749 42.860 1.00 36.71 103 SER B O 1
ATOM 3148 N N . PRO B 1 104 ? 66.270 -47.037 42.708 1.00 41.08 104 PRO B N 1
ATOM 3149 C CA . PRO B 1 104 ? 65.289 -46.053 43.172 1.00 43.04 104 PRO B CA 1
ATOM 3150 C C . PRO B 1 104 ? 64.101 -46.003 42.217 1.00 38.76 104 PRO B C 1
ATOM 3151 O O . PRO B 1 104 ? 64.288 -45.988 41.001 1.00 38.64 104 PRO B O 1
ATOM 3155 N N . ARG B 1 105 ? 62.893 -45.994 42.766 1.00 38.60 105 ARG B N 1
ATOM 3156 C CA . ARG B 1 105 ? 61.687 -46.061 41.952 1.00 41.63 105 ARG B CA 1
ATOM 3157 C C . ARG B 1 105 ? 60.641 -45.065 42.441 1.00 40.82 105 ARG B C 1
ATOM 3158 O O . ARG B 1 105 ? 60.264 -45.085 43.612 1.00 42.42 105 ARG B O 1
ATOM 3166 N N . PHE B 1 106 ? 60.177 -44.191 41.550 1.00 39.52 106 PHE B N 1
ATOM 3167 C CA . PHE B 1 106 ? 59.093 -43.277 41.898 1.00 40.17 106 PHE B CA 1
ATOM 3168 C C . PHE B 1 106 ? 57.742 -43.968 41.745 1.00 51.57 106 PHE B C 1
ATOM 3169 O O . PHE B 1 106 ? 57.560 -44.783 40.841 1.00 52.08 106 PHE B O 1
ATOM 3177 N N . PRO B 1 107 ? 56.787 -43.634 42.623 1.00 42.49 107 PRO B N 1
ATOM 3178 C CA . PRO B 1 107 ? 55.423 -44.172 42.561 1.00 44.48 107 PRO B CA 1
ATOM 3179 C C . PRO B 1 107 ? 54.710 -43.838 41.247 1.00 60.40 107 PRO B C 1
ATOM 3180 O O . PRO B 1 107 ? 53.943 -44.661 40.746 1.00 63.89 107 PRO B O 1
ATOM 3184 N N . ARG B 1 108 ? 54.953 -42.648 40.701 1.00 51.95 108 ARG B N 1
ATOM 3185 C CA . ARG B 1 108 ? 54.391 -42.286 39.401 1.00 51.69 108 ARG B CA 1
ATOM 3186 C C . ARG B 1 108 ? 55.506 -41.947 38.423 1.00 44.88 108 ARG B C 1
ATOM 3187 O O . ARG B 1 108 ? 56.537 -41.404 38.814 1.00 48.53 108 ARG B O 1
ATOM 3195 N N . PRO B 1 109 ? 55.298 -42.255 37.139 1.00 46.20 109 PRO B N 1
ATOM 3196 C CA . PRO B 1 109 ? 56.241 -41.809 36.112 1.00 51.06 109 PRO B CA 1
ATOM 3197 C C . PRO B 1 109 ? 56.080 -40.326 35.759 1.00 51.85 109 PRO B C 1
ATOM 3198 O O . PRO B 1 109 ? 57.084 -39.676 35.472 1.00 45.21 109 PRO B O 1
ATOM 3202 N N . ASP B 1 110 ? 54.850 -39.811 35.783 1.00 52.93 110 ASP B N 1
ATOM 3203 C CA . ASP B 1 110 ? 54.574 -38.422 35.396 1.00 57.91 110 ASP B CA 1
ATOM 3204 C C . ASP B 1 110 ? 53.953 -37.597 36.525 1.00 58.40 110 ASP B C 1
ATOM 3205 O O . ASP B 1 110 ? 52.921 -37.970 37.082 1.00 60.85 110 ASP B O 1
ATOM 3210 N N . TYR B 1 111 ? 54.565 -36.458 36.833 1.00 48.60 111 TYR B N 1
ATOM 3211 C CA . TYR B 1 111 ? 54.026 -35.550 37.840 1.00 52.44 111 TYR B CA 1
ATOM 3212 C C . TYR B 1 111 ? 53.668 -34.212 37.202 1.00 59.63 111 TYR B C 1
ATOM 3213 O O . TYR B 1 111 ? 54.383 -33.724 36.329 1.00 58.94 111 TYR B O 1
ATOM 3222 N N . GLN B 1 112 ? 52.559 -33.627 37.642 1.00 63.67 112 GLN B N 1
ATOM 3223 C CA . GLN B 1 112 ? 52.082 -32.367 37.082 1.00 69.31 112 GLN B CA 1
ATOM 3224 C C . GLN B 1 112 ? 51.998 -31.277 38.146 1.00 66.12 112 GLN B C 1
ATOM 3225 O O . GLN B 1 112 ? 51.387 -31.466 39.200 1.00 68.23 112 GLN B O 1
ATOM 3231 N N . LEU B 1 113 ? 52.608 -30.133 37.857 1.00 61.07 113 LEU B N 1
ATOM 3232 C CA . LEU B 1 113 ? 52.642 -29.022 38.798 1.00 55.75 113 LEU B CA 1
ATOM 3233 C C . LEU B 1 113 ? 52.165 -27.709 38.168 1.00 54.32 113 LEU B C 1
ATOM 3234 O O . LEU B 1 113 ? 52.654 -27.309 37.111 1.00 52.30 113 LEU B O 1
ATOM 3239 N N . GLN B 1 114 ? 51.207 -27.047 38.811 1.00 58.52 114 GLN B 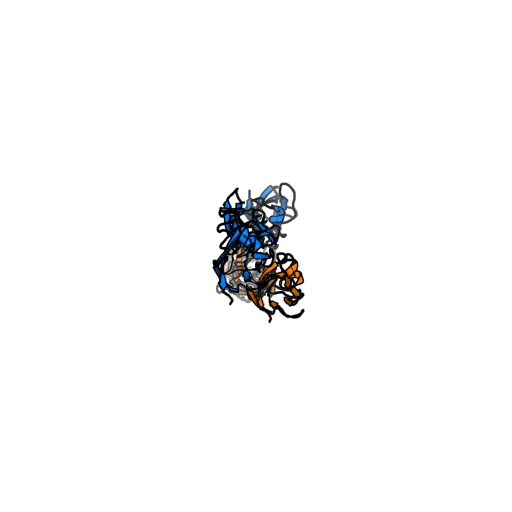N 1
ATOM 3240 C CA . GLN B 1 114 ? 50.778 -25.719 38.375 1.00 61.67 114 GLN B CA 1
ATOM 3241 C C . GLN B 1 114 ? 51.299 -24.648 39.329 1.00 59.34 114 GLN B C 1
ATOM 3242 O O . GLN B 1 114 ? 50.957 -24.641 40.511 1.00 60.50 114 GLN B O 1
ATOM 3248 N N . VAL B 1 115 ? 52.120 -23.740 38.810 1.00 56.15 115 VAL B N 1
ATOM 3249 C CA . VAL B 1 115 ? 52.689 -22.671 39.625 1.00 56.36 115 VAL B CA 1
ATOM 3250 C C . VAL B 1 115 ? 52.411 -21.298 39.014 1.00 54.25 115 VAL B C 1
ATOM 3251 O O . VAL B 1 115 ? 52.699 -21.057 37.842 1.00 54.02 115 VAL B O 1
ATOM 3255 N N . SER B 1 116 ? 51.852 -20.399 39.818 1.00 62.18 116 SER B N 1
ATOM 3256 C CA . SER B 1 116 ? 51.516 -19.060 39.345 1.00 66.06 116 SER B CA 1
ATOM 3257 C C . SER B 1 116 ? 52.752 -18.227 39.030 1.00 58.12 116 SER B C 1
ATOM 3258 O O . SER B 1 116 ? 53.801 -18.366 39.658 1.00 58.54 116 SER B O 1
ATOM 3261 N N . GLU B 1 117 ? 52.600 -17.351 38.048 1.00 58.76 117 GLU B N 1
ATOM 3262 C CA . GLU B 1 117 ? 53.662 -16.469 37.592 1.00 60.18 117 GLU B CA 1
ATOM 3263 C C . GLU B 1 117 ? 54.066 -15.480 38.688 1.00 63.65 117 GLU B C 1
ATOM 3264 O O . GLU B 1 117 ? 55.187 -14.970 38.703 1.00 64.19 117 GLU B O 1
ATOM 3270 N N . SER B 1 118 ? 53.139 -15.222 39.604 1.00 63.30 118 SER B N 1
ATOM 3271 C CA . SER B 1 118 ? 53.356 -14.286 40.701 1.00 73.42 118 SER B CA 1
ATOM 3272 C C . SER B 1 118 ? 54.227 -14.865 41.814 1.00 76.18 118 SER B C 1
ATOM 3273 O O . SER B 1 118 ? 54.761 -14.119 42.635 1.00 76.93 118 SER B O 1
ATOM 3276 N N . VAL B 1 119 ? 54.355 -16.190 41.846 1.00 77.75 119 VAL B N 1
ATOM 3277 C CA . VAL B 1 119 ? 55.111 -16.868 42.897 1.00 64.66 119 VAL B CA 1
ATOM 3278 C C . VAL B 1 119 ? 56.550 -16.358 42.981 1.00 66.55 119 VAL B C 1
ATOM 3279 O O . VAL B 1 119 ? 57.275 -16.334 41.987 1.00 65.99 119 VAL B O 1
ATOM 3283 N N . ALA B 1 120 ? 56.948 -15.952 44.182 1.00 69.29 120 ALA B N 1
ATOM 3284 C CA . ALA B 1 120 ? 58.244 -15.324 44.406 1.00 77.35 120 ALA B CA 1
ATOM 3285 C C . ALA B 1 120 ? 59.322 -16.367 44.670 1.00 80.78 120 ALA B C 1
ATOM 3286 O O . ALA B 1 120 ? 59.021 -17.459 45.150 1.00 69.13 120 ALA B O 1
ATOM 3288 N N . PRO B 1 121 ? 60.585 -16.031 44.356 1.00 81.74 121 PRO B N 1
ATOM 3289 C CA . PRO B 1 121 ? 61.700 -16.954 44.590 1.00 82.86 121 PRO B CA 1
ATOM 3290 C C . PRO B 1 121 ? 61.809 -17.376 46.051 1.00 87.09 121 PRO B C 1
ATOM 3291 O O . PRO B 1 121 ? 61.450 -16.608 46.944 1.00 90.35 121 PRO B O 1
ATOM 3295 N N . GLY B 1 122 ? 62.293 -18.591 46.282 1.00 71.71 122 GLY B N 1
ATOM 3296 C CA . GLY B 1 122 ? 62.410 -19.122 47.626 1.00 81.02 122 GLY B CA 1
ATOM 3297 C C . GLY B 1 122 ? 61.177 -19.896 48.051 1.00 77.13 122 GLY B C 1
ATOM 3298 O O . GLY B 1 122 ? 61.132 -20.453 49.148 1.00 83.33 122 GLY B O 1
ATOM 3299 N N . ALA B 1 123 ? 60.175 -19.940 47.180 1.00 68.42 123 ALA B N 1
ATOM 3300 C CA . ALA B 1 123 ? 58.981 -20.731 47.444 1.00 67.12 123 ALA B CA 1
ATOM 3301 C C . ALA B 1 123 ? 59.306 -22.210 47.302 1.00 70.42 123 ALA B C 1
ATOM 3302 O O . ALA B 1 123 ? 60.212 -22.587 46.559 1.00 71.79 123 ALA B O 1
ATOM 3304 N N . ARG B 1 124 ? 58.572 -23.050 48.021 1.00 71.39 124 ARG B N 1
ATOM 3305 C CA . ARG B 1 124 ? 58.888 -24.468 48.053 1.00 69.17 124 ARG B CA 1
ATOM 3306 C C . ARG B 1 124 ? 57.668 -25.329 47.755 1.00 66.96 124 ARG B C 1
ATOM 3307 O O . ARG B 1 124 ? 56.561 -25.033 48.206 1.00 58.99 124 ARG B O 1
ATOM 3315 N N . PHE B 1 125 ? 57.876 -26.389 46.981 1.00 55.04 125 PHE B N 1
ATOM 3316 C CA . PHE B 1 125 ? 56.791 -27.291 46.618 1.00 53.39 125 PHE B CA 1
ATOM 3317 C C . PHE B 1 125 ? 57.162 -28.725 46.971 1.00 58.20 125 PHE B C 1
ATOM 3318 O O . PHE B 1 125 ? 58.241 -29.201 46.622 1.00 50.80 125 PHE B O 1
ATOM 3326 N N . HIS B 1 126 ? 56.259 -29.411 47.661 1.00 55.86 126 HIS B N 1
ATOM 3327 C CA . HIS B 1 126 ? 56.471 -30.808 48.006 1.00 53.71 126 HIS B CA 1
ATOM 3328 C C . HIS B 1 126 ? 56.417 -31.674 46.749 1.00 56.20 126 HIS B C 1
ATOM 3329 O O . HIS B 1 126 ? 55.476 -31.580 45.960 1.00 57.02 126 HIS B O 1
ATOM 3336 N N . ILE B 1 127 ? 57.429 -32.514 46.566 1.00 54.40 127 ILE B N 1
ATOM 3337 C CA . ILE B 1 127 ? 57.445 -33.477 45.472 1.00 51.09 127 ILE B CA 1
ATOM 3338 C C . ILE B 1 127 ? 57.729 -34.865 46.027 1.00 51.30 127 ILE B C 1
ATOM 3339 O O . ILE B 1 127 ? 58.531 -35.022 46.949 1.00 45.26 127 ILE B O 1
ATOM 3344 N N . GLU B 1 128 ? 57.061 -35.871 45.472 1.00 51.01 128 GLU B N 1
ATOM 3345 C CA . GLU B 1 128 ? 57.134 -37.213 46.029 1.00 54.62 128 GLU B CA 1
ATOM 3346 C C . GLU B 1 128 ? 58.530 -37.805 45.872 1.00 51.55 128 GLU B C 1
ATOM 3347 O O . GLU B 1 128 ? 59.131 -37.743 44.800 1.00 51.34 128 GLU B O 1
ATOM 3353 N N . SER B 1 129 ? 59.046 -38.360 46.963 1.00 47.32 129 SER B N 1
ATOM 3354 C CA . SER B 1 129 ? 60.365 -38.975 46.956 1.00 45.63 129 SER B CA 1
ATOM 3355 C C . SER B 1 129 ? 60.301 -40.373 46.353 1.00 46.38 129 SER B C 1
ATOM 3356 O O . SER B 1 129 ? 59.253 -41.020 46.377 1.00 51.97 129 SER B O 1
ATOM 3359 N N . ALA B 1 130 ? 61.420 -40.833 45.805 1.00 40.94 130 ALA B N 1
ATOM 3360 C CA . ALA B 1 130 ? 61.510 -42.191 45.282 1.00 44.15 130 ALA B CA 1
ATOM 3361 C C . ALA B 1 130 ? 61.776 -43.178 46.414 1.00 42.72 130 ALA B C 1
ATOM 3362 O O . ALA B 1 130 ? 62.177 -42.790 47.510 1.00 46.11 130 ALA B O 1
ATOM 3364 N N . GLN B 1 131 ? 61.550 -44.458 46.148 1.00 43.67 131 GLN B N 1
ATOM 3365 C CA . GLN B 1 131 ? 61.796 -45.482 47.154 1.00 43.94 131 GLN B CA 1
ATOM 3366 C C . GLN B 1 131 ? 62.816 -46.495 46.663 1.00 45.99 131 GLN B C 1
ATOM 3367 O O . GLN B 1 131 ? 62.854 -46.829 45.481 1.00 54.31 131 GLN B O 1
ATOM 3373 N N . ASP B 1 132 ? 63.646 -46.974 47.582 1.00 48.71 132 ASP B N 1
ATOM 3374 C CA . ASP B 1 132 ? 64.623 -48.014 47.283 1.00 45.95 132 ASP B CA 1
ATOM 3375 C C . ASP B 1 132 ? 64.604 -48.987 48.455 1.00 43.37 132 ASP B C 1
ATOM 3376 O O . ASP B 1 132 ? 65.057 -48.651 49.548 1.00 40.76 132 ASP B O 1
ATOM 3381 N N . PRO B 1 133 ? 64.068 -50.197 48.230 1.00 48.93 133 PRO B N 1
ATOM 3382 C CA . PRO B 1 133 ? 63.852 -51.194 49.288 1.00 44.56 133 PRO B CA 1
ATOM 3383 C C . PRO B 1 133 ? 65.134 -51.720 49.932 1.00 43.83 133 PRO B C 1
ATOM 3384 O O . PRO B 1 133 ? 65.046 -52.436 50.927 1.00 46.95 133 PRO B O 1
ATOM 3388 N N . ASP B 1 134 ? 66.297 -51.373 49.388 1.00 43.19 134 ASP B N 1
ATOM 3389 C CA . ASP B 1 134 ? 67.564 -51.773 49.999 1.00 45.52 134 ASP B CA 1
ATOM 3390 C C . ASP B 1 134 ? 67.818 -50.971 51.274 1.00 43.37 134 ASP B C 1
ATOM 3391 O O . ASP B 1 134 ? 67.022 -50.106 51.639 1.00 40.81 134 ASP B O 1
ATOM 3396 N N . VAL B 1 135 ? 68.938 -51.245 51.936 1.00 40.79 135 VAL B N 1
ATOM 3397 C CA . VAL B 1 135 ? 69.223 -50.653 53.239 1.00 39.41 135 VAL B CA 1
ATOM 3398 C C . VAL B 1 135 ? 70.616 -50.016 53.236 1.00 42.29 135 VAL B C 1
ATOM 3399 O O . VAL B 1 135 ? 71.459 -50.359 52.408 1.00 44.06 135 VAL B O 1
ATOM 3403 N N . GLY B 1 136 ? 70.839 -49.063 54.139 1.00 45.58 136 GLY B N 1
ATOM 3404 C CA . GLY B 1 136 ? 72.124 -48.407 54.275 1.00 44.24 136 GLY B CA 1
ATOM 3405 C C . GLY B 1 136 ? 72.457 -47.580 53.055 1.00 39.59 136 GLY B C 1
ATOM 3406 O O . GLY B 1 136 ? 71.588 -46.918 52.495 1.00 39.37 136 GLY B O 1
ATOM 3407 N N . ALA B 1 137 ? 73.713 -47.637 52.632 1.00 39.78 137 ALA B N 1
ATOM 3408 C CA . ALA B 1 137 ? 74.172 -46.877 51.479 1.00 46.32 137 ALA B CA 1
ATOM 3409 C C . ALA B 1 137 ? 73.426 -47.287 50.212 1.00 48.89 137 ALA B C 1
ATOM 3410 O O . ALA B 1 137 ? 73.266 -46.489 49.294 1.00 56.59 137 ALA B O 1
ATOM 3412 N N . ASN B 1 138 ? 72.956 -48.529 50.175 1.00 42.87 138 ASN B N 1
ATOM 3413 C CA . ASN B 1 138 ? 72.273 -49.052 48.997 1.00 41.23 138 ASN B CA 1
ATOM 3414 C C . ASN B 1 138 ? 70.898 -48.431 48.742 1.00 41.52 138 ASN B C 1
ATOM 3415 O O . ASN B 1 138 ? 70.287 -48.686 47.703 1.00 38.80 138 ASN B O 1
ATOM 3420 N N . SER B 1 139 ? 70.408 -47.635 49.690 1.00 40.15 139 SER B N 1
ATOM 3421 C CA . SER B 1 139 ? 69.128 -46.944 49.526 1.00 41.13 139 SER B CA 1
ATOM 3422 C C . SER B 1 139 ? 69.338 -45.572 48.887 1.00 38.89 139 SER B C 1
ATOM 3423 O O . SER B 1 139 ? 70.471 -45.189 48.603 1.00 39.27 139 SER B O 1
ATOM 3426 N N . VAL B 1 140 ? 68.248 -44.840 48.663 1.00 38.99 140 VAL B N 1
ATOM 3427 C CA . VAL B 1 140 ? 68.312 -43.520 48.034 1.00 38.88 140 VAL B CA 1
ATOM 3428 C C . VAL B 1 140 ? 69.158 -42.551 48.857 1.00 39.85 140 VAL B C 1
ATOM 3429 O O . VAL B 1 140 ? 68.948 -42.404 50.062 1.00 40.91 140 VAL B O 1
ATOM 3433 N N . GLN B 1 141 ? 70.110 -41.888 48.207 1.00 40.66 141 GLN B N 1
ATOM 3434 C CA . GLN B 1 141 ? 71.010 -40.989 48.919 1.00 44.26 141 GLN B CA 1
ATOM 3435 C C . GLN B 1 141 ? 70.901 -39.545 48.434 1.00 44.86 141 GLN B C 1
ATOM 3436 O O . GLN B 1 141 ? 70.867 -38.617 49.241 1.00 48.19 141 GLN B O 1
ATOM 3442 N N . THR B 1 142 ? 70.858 -39.356 47.119 1.00 46.93 142 THR B N 1
ATOM 3443 C CA . THR B 1 142 ? 70.809 -38.015 46.538 1.00 45.89 142 THR B CA 1
ATOM 3444 C C . THR B 1 142 ? 69.754 -37.888 45.441 1.00 44.00 142 THR B C 1
ATOM 3445 O O . THR B 1 142 ? 69.335 -38.881 44.845 1.00 42.32 142 THR B O 1
ATOM 3449 N N . TYR B 1 143 ? 69.336 -36.654 45.176 1.00 47.80 143 TYR B N 1
ATOM 3450 C CA . TYR B 1 143 ? 68.441 -36.364 44.061 1.00 48.33 143 TYR B CA 1
ATOM 3451 C C . TYR B 1 143 ? 69.095 -35.358 43.123 1.00 53.46 143 TYR B C 1
ATOM 3452 O O . TYR B 1 143 ? 69.814 -34.463 43.561 1.00 48.40 143 TYR B O 1
ATOM 3461 N N . GLU B 1 144 ? 68.830 -35.505 41.828 1.00 53.01 144 GLU B N 1
ATOM 3462 C CA . GLU B 1 144 ? 69.342 -34.572 40.834 1.00 54.67 144 GLU B CA 1
ATOM 3463 C C . GLU B 1 144 ? 68.228 -34.085 39.927 1.00 55.05 144 GLU B C 1
ATOM 3464 O O . GLU B 1 144 ? 67.280 -34.814 39.635 1.00 57.06 144 GLU B O 1
ATOM 3470 N N . LEU B 1 145 ? 68.355 -32.843 39.482 1.00 55.86 145 LEU B N 1
ATOM 3471 C CA . LEU B 1 145 ? 67.367 -32.236 38.608 1.00 56.88 145 LEU B CA 1
ATOM 3472 C C . LEU B 1 145 ? 68.004 -31.918 37.263 1.00 56.83 145 LEU B C 1
ATOM 3473 O O . LEU B 1 145 ? 69.198 -31.626 37.190 1.00 53.68 145 LEU B O 1
ATOM 3478 N N . SER B 1 146 ? 67.215 -32.004 36.199 1.00 58.02 146 SER B N 1
ATOM 3479 C CA . SER B 1 146 ? 67.673 -31.598 34.875 1.00 62.78 146 SER B CA 1
ATOM 3480 C C . SER B 1 146 ? 68.046 -30.116 34.922 1.00 67.76 146 SER B C 1
ATOM 3481 O O . SER B 1 146 ? 67.498 -29.375 35.740 1.00 65.44 146 SER B O 1
ATOM 3484 N N . PRO B 1 147 ? 68.992 -29.684 34.068 1.00 74.93 147 PRO B N 1
ATOM 3485 C CA . PRO B 1 147 ? 69.475 -28.297 34.110 1.00 81.87 147 PRO B CA 1
ATOM 3486 C C . PRO B 1 147 ? 68.342 -27.276 34.037 1.00 84.50 147 PRO B C 1
ATOM 3487 O O . PRO B 1 147 ? 67.562 -27.288 33.087 1.00 86.15 147 PRO B O 1
ATOM 3491 N N . SER B 1 148 ? 68.260 -26.405 35.038 1.00 87.75 148 SER B N 1
ATOM 3492 C CA . SER B 1 148 ? 67.197 -25.410 35.093 1.00 90.71 148 SER B CA 1
ATOM 3493 C C . SER B 1 148 ? 67.655 -24.107 35.735 1.00 89.17 148 SER B C 1
ATOM 3494 O O . SER B 1 148 ? 68.297 -24.105 36.785 1.00 91.34 148 SER B O 1
ATOM 3497 N N . GLU B 1 149 ? 67.312 -22.997 35.091 1.00 87.63 149 GLU B N 1
ATOM 3498 C CA . GLU B 1 149 ? 67.604 -21.677 35.626 1.00 87.13 149 GLU B CA 1
ATOM 3499 C C . GLU B 1 149 ? 66.580 -21.290 36.687 1.00 83.84 149 GLU B C 1
ATOM 3500 O O . GLU B 1 149 ? 66.820 -20.394 37.496 1.00 87.92 149 GLU B O 1
ATOM 3502 N N . HIS B 1 150 ? 65.433 -21.963 36.667 1.00 74.88 150 HIS B N 1
ATOM 3503 C CA . HIS B 1 150 ? 64.311 -21.587 37.522 1.00 68.76 150 HIS B CA 1
ATOM 3504 C C . HIS B 1 150 ? 64.151 -22.461 38.763 1.00 70.29 150 HIS B C 1
ATOM 3505 O O . HIS B 1 150 ? 63.641 -22.001 39.787 1.00 73.36 150 HIS B O 1
ATOM 3512 N N . PHE B 1 151 ? 64.582 -23.715 38.679 1.00 66.83 151 PHE B N 1
ATOM 3513 C CA . PHE B 1 151 ? 64.318 -24.658 39.759 1.00 66.45 151 PHE B CA 1
ATOM 3514 C C . PHE B 1 151 ? 65.569 -25.337 40.308 1.00 67.53 151 PHE B C 1
ATOM 3515 O O . PHE B 1 151 ? 66.521 -25.613 39.580 1.00 69.04 151 PHE B O 1
ATOM 3523 N N . GLU B 1 152 ? 65.544 -25.594 41.612 1.00 66.52 152 GLU B N 1
ATOM 3524 C CA . GLU B 1 152 ? 66.595 -26.331 42.303 1.00 67.31 152 GLU B CA 1
ATOM 3525 C C . GLU B 1 152 ? 65.971 -27.237 43.363 1.00 69.62 152 GLU B C 1
ATOM 3526 O O . GLU B 1 152 ? 64.819 -27.034 43.752 1.00 72.43 152 GLU B O 1
ATOM 3532 N N . LEU B 1 153 ? 66.725 -28.227 43.834 1.00 65.66 153 LEU B N 1
ATOM 3533 C CA . LEU B 1 153 ? 66.201 -29.179 44.813 1.00 63.43 153 LEU B CA 1
ATOM 3534 C C . LEU B 1 153 ? 66.693 -28.927 46.234 1.00 66.08 153 LEU B C 1
ATOM 3535 O O . LEU B 1 153 ? 67.817 -28.470 46.440 1.00 70.70 153 LEU B O 1
ATOM 3540 N N . ASP B 1 154 ? 65.841 -29.228 47.211 1.00 66.07 154 ASP B N 1
ATOM 3541 C CA . ASP B 1 154 ? 66.250 -29.274 48.614 1.00 68.25 154 ASP B CA 1
ATOM 3542 C C . ASP B 1 154 ? 65.787 -30.567 49.302 1.00 62.44 154 ASP B C 1
ATOM 3543 O O . ASP B 1 154 ? 64.593 -30.867 49.340 1.00 58.33 154 ASP B O 1
ATOM 3548 N N . LEU B 1 155 ? 66.731 -31.328 49.845 1.00 63.29 155 LEU B N 1
ATOM 3549 C CA . LEU B 1 155 ? 66.407 -32.570 50.545 1.00 60.93 155 LEU B CA 1
ATOM 3550 C C . LEU B 1 155 ? 66.808 -32.475 52.012 1.00 64.04 155 LEU B C 1
ATOM 3551 O O . LEU B 1 155 ? 67.975 -32.252 52.326 1.00 68.80 155 LEU B O 1
ATOM 3556 N N . LYS B 1 156 ? 65.844 -32.647 52.912 1.00 67.45 156 LYS B N 1
ATOM 3557 C CA . LYS B 1 156 ? 66.127 -32.511 54.335 1.00 77.12 156 LYS B CA 1
ATOM 3558 C C . LYS B 1 156 ? 65.714 -33.762 55.104 1.00 80.44 156 LYS B C 1
ATOM 3559 O O . LYS B 1 156 ? 64.588 -34.242 54.965 1.00 80.00 156 LYS B O 1
ATOM 3561 N N . PRO B 1 157 ? 66.636 -34.289 55.925 1.00 82.72 157 PRO B N 1
ATOM 3562 C CA . PRO B 1 157 ? 66.432 -35.460 56.785 1.00 82.27 157 PRO B CA 1
ATOM 3563 C C . PRO B 1 157 ? 65.465 -35.208 57.937 1.00 89.32 157 PRO B C 1
ATOM 3564 O O . PRO B 1 157 ? 65.504 -34.142 58.552 1.00 94.05 157 PRO B O 1
ATOM 3568 N N . LEU B 1 158 ? 64.602 -36.180 58.215 1.00 90.63 158 LEU B N 1
ATOM 3569 C CA . LEU B 1 158 ? 63.629 -36.049 59.293 1.00 93.81 158 LEU B CA 1
ATOM 3570 C C . LEU B 1 158 ? 63.858 -37.108 60.371 1.00 95.46 158 LEU B C 1
ATOM 3571 O O . LEU B 1 158 ? 64.939 -37.692 60.465 1.00 94.42 158 LEU B O 1
ATOM 3576 N N . SER B 1 162 ? 64.153 -41.018 57.827 1.00 91.65 162 SER B N 1
ATOM 3577 C CA . SER B 1 162 ? 63.138 -40.511 56.910 1.00 93.75 162 SER B CA 1
ATOM 3578 C C . SER B 1 162 ? 63.563 -39.200 56.254 1.00 93.83 162 SER B C 1
ATOM 3579 O O . SER B 1 162 ? 64.343 -38.442 56.824 1.00 96.12 162 SER B O 1
ATOM 3582 N N . LYS B 1 163 ? 63.064 -38.942 55.047 1.00 91.37 163 LYS B N 1
ATOM 3583 C CA . LYS B 1 163 ? 63.491 -37.762 54.298 1.00 89.73 163 LYS B CA 1
ATOM 3584 C C . LYS B 1 163 ? 62.316 -37.077 53.595 1.00 85.81 163 LYS B C 1
ATOM 3585 O O . LYS B 1 163 ? 61.372 -37.736 53.158 1.00 88.14 163 LYS B O 1
ATOM 3591 N N . VAL B 1 164 ? 62.379 -35.753 53.494 1.00 78.85 164 VAL B N 1
ATOM 3592 C CA . VAL B 1 164 ? 61.378 -34.979 52.762 1.00 72.55 164 VAL B CA 1
ATOM 3593 C C . VAL B 1 164 ? 61.990 -34.290 51.534 1.00 67.69 164 VAL B C 1
ATOM 3594 O O . VAL B 1 164 ? 63.063 -33.691 51.622 1.00 70.29 164 VAL B O 1
ATOM 3598 N N . LEU B 1 165 ? 61.328 -34.389 50.385 1.00 59.03 165 LEU B N 1
ATOM 3599 C CA . LEU B 1 165 ? 61.861 -33.795 49.160 1.00 55.88 165 LEU B CA 1
ATOM 3600 C C . LEU B 1 165 ? 61.025 -32.607 48.686 1.00 57.77 165 LEU B C 1
ATOM 3601 O O . LEU B 1 165 ? 59.800 -32.690 48.590 1.00 61.28 165 LEU B O 1
ATOM 3606 N N . GLU B 1 166 ? 61.695 -31.496 48.397 1.00 54.70 166 GLU B N 1
ATOM 3607 C CA . GLU B 1 166 ? 61.009 -30.291 47.943 1.00 55.49 166 GLU B CA 1
ATOM 3608 C C . GLU B 1 166 ? 61.665 -29.623 46.741 1.00 56.20 166 GLU B C 1
ATOM 3609 O O . GLU B 1 166 ? 62.888 -29.525 46.647 1.00 60.14 166 GLU B O 1
ATOM 3615 N N . LEU B 1 167 ? 60.823 -29.154 45.829 1.00 52.80 167 LEU B N 1
ATOM 3616 C CA . LEU B 1 167 ? 61.276 -28.419 44.662 1.00 52.90 167 LEU B CA 1
ATOM 3617 C C . LEU B 1 167 ? 61.302 -26.936 45.006 1.00 55.09 167 LEU B C 1
ATOM 3618 O O . LEU B 1 167 ? 60.319 -26.392 45.509 1.00 55.28 167 LEU B O 1
ATOM 3623 N N . VAL B 1 168 ? 62.431 -26.286 44.743 1.00 54.42 168 VAL B N 1
ATOM 3624 C CA . VAL B 1 168 ? 62.622 -24.905 45.170 1.00 60.82 168 VAL B CA 1
ATOM 3625 C C . VAL B 1 168 ? 62.739 -23.950 43.989 1.00 58.14 168 VAL B C 1
ATOM 3626 O O . VAL B 1 168 ? 63.517 -24.180 43.065 1.00 66.40 168 VAL B O 1
ATOM 3630 N N . LEU B 1 169 ? 61.961 -22.873 44.034 1.00 71.69 169 LEU B N 1
ATOM 3631 C CA . LEU B 1 169 ? 62.024 -21.836 43.012 1.00 60.58 169 LEU B CA 1
ATOM 3632 C C . LEU B 1 169 ? 63.182 -20.891 43.302 1.00 64.11 169 LEU B C 1
ATOM 3633 O O . LEU B 1 169 ? 63.204 -20.208 44.326 1.00 82.96 169 LEU B O 1
ATOM 3638 N N . ARG B 1 170 ? 64.138 -20.852 42.383 1.00 64.77 170 ARG B N 1
ATOM 3639 C CA . ARG B 1 170 ? 65.354 -20.075 42.568 1.00 73.95 170 ARG B CA 1
ATOM 3640 C C . ARG B 1 170 ? 65.264 -18.749 41.825 1.00 70.94 170 ARG B C 1
ATOM 3641 O O . ARG B 1 170 ? 65.840 -17.745 42.251 1.00 74.77 170 ARG B O 1
ATOM 3649 N N . LYS B 1 171 ? 64.505 -18.743 40.734 1.00 68.97 171 LYS B N 1
ATOM 3650 C CA . LYS B 1 171 ? 64.356 -17.552 39.911 1.00 76.24 171 LYS B CA 1
ATOM 3651 C C . LYS B 1 171 ? 62.913 -17.419 39.433 1.00 73.30 171 LYS B C 1
ATOM 3652 O O . LYS B 1 171 ? 62.251 -18.420 39.166 1.00 69.28 171 LYS B O 1
ATOM 3658 N N . GLY B 1 172 ? 62.440 -16.182 39.312 1.00 70.60 172 GLY B N 1
ATOM 3659 C CA . GLY B 1 172 ? 61.050 -15.910 38.987 1.00 72.94 172 GLY B CA 1
ATOM 3660 C C . GLY B 1 172 ? 60.587 -16.480 37.659 1.00 71.59 172 GLY B C 1
ATOM 3661 O O . GLY B 1 172 ? 61.360 -16.574 36.708 1.00 67.33 172 GLY B O 1
ATOM 3662 N N . LEU B 1 173 ? 59.316 -16.866 37.604 1.00 68.09 173 LEU B N 1
ATOM 3663 C CA . LEU B 1 173 ? 58.725 -17.417 36.391 1.00 65.37 173 LEU B CA 1
ATOM 3664 C C . LEU B 1 173 ? 58.077 -16.324 35.551 1.00 70.57 173 LEU B C 1
ATOM 3665 O O . LEU B 1 173 ? 57.574 -15.336 36.083 1.00 75.08 173 LEU B O 1
ATOM 3670 N N . ASP B 1 174 ? 58.088 -16.513 34.237 1.00 75.63 174 ASP B N 1
ATOM 3671 C CA . ASP B 1 174 ? 57.473 -15.565 33.317 1.00 64.39 174 ASP B CA 1
ATOM 3672 C C . ASP B 1 174 ? 56.755 -16.301 32.190 1.00 64.94 174 ASP B C 1
ATOM 3673 O O . ASP B 1 174 ? 57.389 -16.809 31.264 1.00 63.37 174 ASP B O 1
ATOM 3678 N N . ARG B 1 175 ? 55.429 -16.348 32.280 1.00 63.18 175 ARG B N 1
ATOM 3679 C CA . ARG B 1 175 ? 54.605 -17.081 31.324 1.00 62.11 175 ARG B CA 1
ATOM 3680 C C . ARG B 1 175 ? 54.763 -16.544 29.901 1.00 62.24 175 ARG B C 1
ATOM 3681 O O . ARG B 1 175 ? 54.671 -17.297 28.932 1.00 62.16 175 ARG B O 1
ATOM 3689 N N . GLU B 1 176 ? 54.998 -15.242 29.780 1.00 64.27 176 GLU B N 1
ATOM 3690 C CA . GLU B 1 176 ? 55.186 -14.625 28.470 1.00 74.20 176 GLU B CA 1
ATOM 3691 C C . GLU B 1 176 ? 56.461 -15.109 27.778 1.00 76.51 176 GLU B C 1
ATOM 3692 O O . GLU B 1 176 ? 56.528 -15.143 26.549 1.00 78.55 176 GLU B O 1
ATOM 3698 N N . GLN B 1 177 ? 57.473 -15.469 28.563 1.00 74.88 177 GLN B N 1
ATOM 3699 C CA . GLN B 1 177 ? 58.672 -16.097 28.010 1.00 69.27 177 GLN B CA 1
ATOM 3700 C C . GLN B 1 177 ? 58.438 -17.581 27.739 1.00 70.77 177 GLN B C 1
ATOM 3701 O O . GLN B 1 177 ? 58.585 -18.046 26.610 1.00 74.72 177 GLN B O 1
ATOM 3704 N N . THR B 1 178 ? 58.068 -18.313 28.786 1.00 65.66 178 THR B N 1
ATOM 3705 C CA . THR B 1 178 ? 57.759 -19.736 28.684 1.00 67.46 178 THR B CA 1
ATOM 3706 C C . THR B 1 178 ? 56.642 -20.106 29.653 1.00 68.40 178 THR B C 1
ATOM 3707 O O . THR B 1 178 ? 56.694 -19.762 30.835 1.00 59.09 178 THR B O 1
ATOM 3711 N N . ALA B 1 179 ? 55.642 -20.825 29.155 1.00 58.93 179 ALA B N 1
ATOM 3712 C CA . ALA B 1 179 ? 54.465 -21.143 29.953 1.00 57.11 179 ALA B CA 1
ATOM 3713 C C . ALA B 1 179 ? 54.528 -22.549 30.546 1.00 57.54 179 ALA B C 1
ATOM 3714 O O . ALA B 1 179 ? 53.841 -22.848 31.524 1.00 56.37 179 ALA B O 1
ATOM 3716 N N . LEU B 1 180 ? 55.351 -23.413 29.965 1.00 55.65 180 LEU B N 1
ATOM 3717 C CA . LEU B 1 180 ? 55.444 -24.780 30.462 1.00 61.28 180 LEU B CA 1
ATOM 3718 C C . LEU B 1 180 ? 56.893 -25.262 30.548 1.00 62.79 180 LEU B C 1
ATOM 3719 O O . LEU B 1 180 ? 57.630 -25.236 29.562 1.00 66.65 180 LEU B O 1
ATOM 3724 N N . HIS B 1 181 ? 57.289 -25.696 31.742 1.00 57.84 181 HIS B N 1
ATOM 3725 C CA . HIS B 1 181 ? 58.640 -26.191 31.990 1.00 58.90 181 HIS B CA 1
ATOM 3726 C C . HIS B 1 181 ? 58.679 -27.707 32.192 1.00 51.53 181 HIS B C 1
ATOM 3727 O O . HIS B 1 181 ? 57.976 -28.245 33.049 1.00 49.98 181 HIS B O 1
ATOM 3734 N N . TYR B 1 182 ? 59.499 -28.388 31.398 1.00 52.45 182 TYR B N 1
ATOM 3735 C CA . TYR B 1 182 ? 59.667 -29.834 31.522 1.00 54.50 182 TYR B CA 1
ATOM 3736 C C . TYR B 1 182 ? 60.928 -30.190 32.307 1.00 51.59 182 TYR B C 1
ATOM 3737 O O . TYR B 1 182 ? 62.038 -29.840 31.910 1.00 52.55 182 TYR B O 1
ATOM 3746 N N . LEU B 1 183 ? 60.750 -30.899 33.417 1.00 49.93 183 LEU B N 1
ATOM 3747 C CA . LEU B 1 183 ? 61.870 -31.272 34.274 1.00 52.17 183 LEU B CA 1
ATOM 3748 C C . LEU B 1 183 ? 61.952 -32.779 34.490 1.00 47.34 183 LEU B C 1
ATOM 3749 O O . LEU B 1 183 ? 60.932 -33.452 34.634 1.00 46.35 183 LEU B O 1
ATOM 3754 N N . VAL B 1 184 ? 63.173 -33.303 34.503 1.00 47.93 184 VAL B N 1
ATOM 3755 C CA . VAL B 1 184 ? 63.397 -34.706 34.838 1.00 48.34 184 VAL B CA 1
ATOM 3756 C C . VAL B 1 184 ? 64.114 -34.816 36.180 1.00 45.59 184 VAL B C 1
ATOM 3757 O O . VAL B 1 184 ? 65.175 -34.226 36.384 1.00 49.75 184 VAL B O 1
ATOM 3761 N N . LEU B 1 185 ? 63.522 -35.582 37.088 1.00 43.96 185 LEU B N 1
ATOM 3762 C CA . LEU B 1 185 ? 64.057 -35.759 38.430 1.00 43.16 185 LEU B CA 1
ATOM 3763 C C . LEU B 1 185 ? 64.725 -37.124 38.567 1.00 43.35 185 LEU B C 1
ATOM 3764 O O . LEU B 1 185 ? 64.120 -38.148 38.263 1.00 41.82 185 LEU B O 1
ATOM 3769 N N . THR B 1 186 ? 65.976 -37.132 39.019 1.00 45.75 186 THR B N 1
ATOM 3770 C CA . THR B 1 186 ? 66.739 -38.372 39.121 1.00 45.20 186 THR B CA 1
ATOM 3771 C C . THR B 1 186 ? 67.097 -38.733 40.560 1.00 47.68 186 THR B C 1
ATOM 3772 O O . THR B 1 186 ? 67.731 -37.952 41.269 1.00 51.07 186 THR B O 1
ATOM 3776 N N . ALA B 1 187 ? 66.691 -39.927 40.982 1.00 48.37 187 ALA B N 1
ATOM 3777 C CA . ALA B 1 187 ? 67.042 -40.434 42.304 1.00 48.24 187 ALA B CA 1
ATOM 3778 C C . ALA B 1 187 ? 68.186 -41.439 42.194 1.00 48.54 187 ALA B C 1
ATOM 3779 O O . ALA B 1 187 ? 68.162 -42.329 41.348 1.00 46.06 187 ALA B O 1
ATOM 3781 N N . VAL B 1 188 ? 69.191 -41.282 43.048 1.00 49.18 188 VAL B N 1
ATOM 3782 C CA . VAL B 1 188 ? 70.397 -42.101 42.985 1.00 48.11 188 VAL B CA 1
ATOM 3783 C C . VAL B 1 188 ? 70.727 -42.728 44.342 1.00 48.34 188 VAL B C 1
ATOM 3784 O O . VAL B 1 188 ? 70.613 -42.068 45.375 1.00 48.11 188 VAL B O 1
ATOM 3788 N N . ASP B 1 189 ? 71.119 -44.000 44.350 1.00 49.84 189 ASP B N 1
ATOM 3789 C CA . ASP B 1 189 ? 71.547 -44.624 45.599 1.00 50.88 189 ASP B CA 1
ATOM 3790 C C . ASP B 1 189 ? 73.054 -44.465 45.810 1.00 54.63 189 ASP B C 1
ATOM 3791 O O . ASP B 1 189 ? 73.758 -43.929 44.952 1.00 54.11 189 ASP B O 1
ATOM 3796 N N . GLY B 1 190 ? 73.540 -44.934 46.956 1.00 52.99 190 GLY B N 1
ATOM 3797 C CA . GLY B 1 190 ? 74.939 -44.782 47.311 1.00 50.11 190 GLY B CA 1
ATOM 3798 C C . GLY B 1 190 ? 75.747 -46.046 47.095 1.00 47.14 190 GLY B C 1
ATOM 3799 O O . GLY B 1 190 ? 76.899 -46.133 47.518 1.00 43.41 190 GLY B O 1
ATOM 3800 N N . GLY B 1 191 ? 75.137 -47.031 46.442 1.00 43.53 191 GLY B N 1
ATOM 3801 C CA . GLY B 1 191 ? 75.839 -48.245 46.077 1.00 46.08 191 GLY B CA 1
ATOM 3802 C C . GLY B 1 191 ? 76.861 -47.953 44.996 1.00 50.46 191 GLY B C 1
ATOM 3803 O O . GLY B 1 191 ? 76.773 -46.936 44.312 1.00 50.03 191 GLY B O 1
ATOM 3804 N N . ILE B 1 192 ? 77.851 -48.826 44.852 1.00 53.74 192 ILE B N 1
ATOM 3805 C CA . ILE B 1 192 ? 78.829 -48.669 43.784 1.00 55.77 192 ILE B CA 1
ATOM 3806 C C . ILE B 1 192 ? 78.852 -49.906 42.877 1.00 56.01 192 ILE B C 1
ATOM 3807 O O . ILE B 1 192 ? 79.194 -51.002 43.319 1.00 53.66 192 ILE B O 1
ATOM 3812 N N . PRO B 1 193 ? 78.480 -49.733 41.596 1.00 59.09 193 PRO B N 1
ATOM 3813 C CA . PRO B 1 193 ? 78.037 -48.481 40.965 1.00 60.19 193 PRO B CA 1
ATOM 3814 C C . PRO B 1 193 ? 76.625 -48.059 41.366 1.00 60.45 193 PRO B C 1
ATOM 3815 O O . PRO B 1 193 ? 75.803 -48.897 41.737 1.00 61.50 193 PRO B O 1
ATOM 3819 N N . ALA B 1 194 ? 76.363 -46.758 41.291 1.00 59.09 194 ALA B N 1
ATOM 3820 C CA . ALA B 1 194 ? 75.082 -46.192 41.698 1.00 50.10 194 ALA B CA 1
ATOM 3821 C C . ALA B 1 194 ? 73.958 -46.539 40.724 1.00 48.33 194 ALA B C 1
ATOM 3822 O O . ALA B 1 194 ? 74.157 -46.544 39.509 1.00 43.43 194 ALA B O 1
ATOM 3824 N N . ARG B 1 195 ? 72.776 -46.815 41.269 1.00 44.13 195 ARG B N 1
ATOM 3825 C CA . ARG B 1 195 ? 71.599 -47.136 40.465 1.00 42.10 195 ARG B CA 1
ATOM 3826 C C . ARG B 1 195 ? 70.582 -45.997 40.509 1.00 45.79 195 ARG B C 1
ATOM 3827 O O . ARG B 1 195 ? 70.450 -45.318 41.530 1.00 40.83 195 ARG B O 1
ATOM 3835 N N . SER B 1 196 ? 69.865 -45.795 39.405 1.00 51.95 196 SER B N 1
ATOM 3836 C CA . SER B 1 196 ? 69.012 -44.617 39.249 1.00 54.99 196 SER B CA 1
ATOM 3837 C C . SER B 1 196 ? 67.547 -44.910 38.932 1.00 49.89 196 SER B C 1
ATOM 3838 O O . SER B 1 196 ? 67.192 -45.995 38.473 1.00 51.94 196 SER B O 1
ATOM 3841 N N . GLY B 1 197 ? 66.709 -43.907 39.182 1.00 44.97 197 GLY B N 1
ATOM 3842 C CA . GLY B 1 197 ? 65.315 -43.909 38.776 1.00 39.72 197 GLY B CA 1
ATOM 3843 C C . GLY B 1 197 ? 64.904 -42.486 38.435 1.00 46.15 197 GLY B C 1
ATOM 3844 O O . GLY B 1 197 ? 65.379 -41.538 39.062 1.00 45.60 197 GLY B O 1
ATOM 3845 N N . THR B 1 198 ? 64.030 -42.321 37.446 1.00 42.80 198 THR B N 1
ATOM 3846 C CA . THR B 1 198 ? 63.656 -40.980 37.012 1.00 48.22 198 THR B CA 1
ATOM 3847 C C . THR B 1 198 ? 62.147 -40.768 36.979 1.00 49.44 198 THR B C 1
ATOM 3848 O O . THR B 1 198 ? 61.371 -41.722 36.913 1.00 42.01 198 THR B O 1
ATOM 3852 N N . ALA B 1 199 ? 61.748 -39.501 37.035 1.00 42.00 199 ALA B N 1
ATOM 3853 C CA . ALA B 1 199 ? 60.354 -39.109 36.870 1.00 42.38 199 ALA B CA 1
ATOM 3854 C C . ALA B 1 199 ? 60.255 -37.787 36.115 1.00 50.51 199 ALA B C 1
ATOM 3855 O O . ALA B 1 199 ? 61.129 -36.928 36.234 1.00 50.43 199 ALA B O 1
ATOM 3857 N N . GLN B 1 200 ? 59.194 -37.630 35.332 1.00 51.74 200 GLN B N 1
ATOM 3858 C CA . GLN B 1 200 ? 58.975 -36.394 34.589 1.00 49.57 200 GLN B CA 1
ATOM 3859 C C . GLN B 1 200 ? 58.120 -35.429 35.394 1.00 46.02 200 GLN B C 1
ATOM 3860 O O . GLN B 1 200 ? 57.091 -35.813 35.949 1.00 46.99 200 GLN B O 1
ATOM 3866 N N . ILE B 1 201 ? 58.558 -34.176 35.467 1.00 48.08 201 ILE B N 1
ATOM 3867 C CA . ILE B 1 201 ? 57.760 -33.130 36.096 1.00 50.04 201 ILE B CA 1
ATOM 3868 C C . ILE B 1 201 ? 57.409 -32.044 35.086 1.00 54.21 201 ILE B C 1
ATOM 3869 O O . ILE B 1 201 ? 58.291 -31.421 34.495 1.00 46.89 201 ILE B O 1
ATOM 3874 N N . ALA B 1 202 ? 56.114 -31.819 34.896 1.00 55.37 202 ALA B N 1
ATOM 3875 C CA . ALA B 1 202 ? 55.648 -30.771 34.005 1.00 58.04 202 ALA B CA 1
ATOM 3876 C C . ALA B 1 202 ? 55.157 -29.586 34.823 1.00 59.44 202 ALA B C 1
ATOM 3877 O O . ALA B 1 202 ? 54.165 -29.692 35.544 1.00 66.24 202 ALA B O 1
ATOM 3879 N N . VAL B 1 203 ? 55.859 -28.462 34.714 1.00 53.83 203 VAL B N 1
ATOM 3880 C CA . VAL B 1 203 ? 55.503 -27.269 35.471 1.00 48.54 203 VAL B CA 1
ATOM 3881 C C . VAL B 1 203 ? 54.756 -26.270 34.592 1.00 63.49 203 VAL B C 1
ATOM 3882 O O . VAL B 1 203 ? 55.327 -25.677 33.675 1.00 50.63 203 VAL B O 1
ATOM 3886 N N . ARG B 1 204 ? 53.475 -26.082 34.887 1.00 57.17 204 ARG B N 1
ATOM 3887 C CA . ARG B 1 204 ? 52.633 -25.198 34.100 1.00 53.95 204 ARG B CA 1
ATOM 3888 C C . ARG B 1 204 ? 52.510 -23.838 34.781 1.00 56.95 204 ARG B C 1
ATOM 3889 O O . ARG B 1 204 ? 52.095 -23.751 35.936 1.00 59.02 204 ARG B O 1
ATOM 3897 N N . VAL B 1 205 ? 52.882 -22.783 34.062 1.00 52.50 205 VAL B N 1
ATOM 3898 C CA . VAL B 1 205 ? 52.863 -21.430 34.612 1.00 61.75 205 VAL B CA 1
ATOM 3899 C C . VAL B 1 205 ? 51.562 -20.696 34.293 1.00 54.26 205 VAL B C 1
ATOM 3900 O O . VAL B 1 205 ? 51.274 -20.398 33.136 1.00 64.72 205 VAL B O 1
ATOM 3904 N N . LEU B 1 206 ? 50.779 -20.415 35.329 1.00 54.50 206 LEU B N 1
ATOM 3905 C CA . LEU B 1 206 ? 49.504 -19.725 35.173 1.00 58.31 206 LEU B CA 1
ATOM 3906 C C . LEU B 1 206 ? 49.708 -18.217 35.016 1.00 61.92 206 LEU B C 1
ATOM 3907 O O . LEU B 1 206 ? 50.653 -17.649 35.563 1.00 63.58 206 LEU B O 1
ATOM 3912 N N . ASP B 1 207 ? 48.820 -17.575 34.264 1.00 71.84 207 ASP B N 1
ATOM 3913 C CA . ASP B 1 207 ? 48.951 -16.150 33.968 1.00 72.20 207 ASP B CA 1
ATOM 3914 C C . ASP B 1 207 ? 48.552 -15.250 35.133 1.00 65.60 207 ASP B C 1
ATOM 3915 O O . ASP B 1 207 ? 47.531 -15.470 35.782 1.00 65.62 207 ASP B O 1
ATOM 3920 N N . THR B 1 208 ? 49.379 -14.243 35.395 1.00 63.68 208 THR B N 1
ATOM 3921 C CA . THR B 1 208 ? 48.997 -13.133 36.260 1.00 64.16 208 THR B CA 1
ATOM 3922 C C . THR B 1 208 ? 48.979 -11.861 35.421 1.00 63.50 208 THR B C 1
ATOM 3923 O O . THR B 1 208 ? 49.622 -11.799 34.373 1.00 63.33 208 THR B O 1
ATOM 3927 N N . ASN B 1 209 ? 48.244 -10.851 35.876 1.00 62.71 209 ASN B N 1
ATOM 3928 C CA . ASN B 1 209 ? 48.181 -9.581 35.162 1.00 60.59 209 ASN B CA 1
ATOM 3929 C C . ASN B 1 209 ? 49.372 -8.692 35.507 1.00 62.48 209 ASN B C 1
ATOM 3930 O O . ASN B 1 209 ? 49.219 -7.669 36.176 1.00 62.45 209 ASN B O 1
ATOM 3935 N N . ASP B 1 210 ? 50.555 -9.082 35.039 1.00 55.24 210 ASP B N 1
ATOM 3936 C CA . ASP B 1 210 ? 51.790 -8.388 35.401 1.00 55.46 210 ASP B CA 1
ATOM 3937 C C . ASP B 1 210 ? 52.356 -7.542 34.259 1.00 56.19 210 ASP B C 1
ATOM 3938 O O . ASP B 1 210 ? 53.489 -7.070 34.332 1.00 57.04 210 ASP B O 1
ATOM 3943 N N . ASN B 1 211 ? 51.571 -7.365 33.202 1.00 53.84 211 ASN B N 1
ATOM 3944 C CA . ASN B 1 211 ? 51.960 -6.504 32.092 1.00 55.63 211 ASN B CA 1
ATOM 3945 C C . ASN B 1 211 ? 50.924 -5.420 31.811 1.00 57.99 211 ASN B C 1
ATOM 3946 O O . ASN B 1 211 ? 49.728 -5.696 31.749 1.00 60.71 211 ASN B O 1
ATOM 3951 N N . SER B 1 212 ? 51.389 -4.186 31.651 1.00 50.10 212 SER B N 1
ATOM 3952 C CA . SER B 1 212 ? 50.507 -3.078 31.300 1.00 52.93 212 SER B CA 1
ATOM 3953 C C . SER B 1 212 ? 50.544 -2.830 29.797 1.00 50.57 212 SER B C 1
ATOM 3954 O O . SER B 1 212 ? 51.572 -3.052 29.158 1.00 50.90 212 SER B O 1
ATOM 3957 N N . PRO B 1 213 ? 49.411 -2.384 29.228 1.00 51.74 213 PRO B N 1
ATOM 3958 C CA . PRO B 1 213 ? 49.301 -2.045 27.805 1.00 50.03 213 PRO B CA 1
ATOM 3959 C C . PRO B 1 213 ? 50.387 -1.069 27.367 1.00 47.11 213 PRO B C 1
ATOM 3960 O O . PRO B 1 213 ? 50.781 -0.206 28.150 1.00 53.44 213 PRO B O 1
ATOM 3964 N N . ALA B 1 214 ? 50.882 -1.218 26.144 1.00 48.18 214 ALA B N 1
ATOM 3965 C CA . ALA B 1 214 ? 51.921 -0.332 25.638 1.00 48.78 214 ALA B CA 1
ATOM 3966 C C . ALA B 1 214 ? 51.722 -0.035 24.157 1.00 55.16 214 ALA B C 1
ATOM 3967 O O . ALA B 1 214 ? 51.504 -0.947 23.357 1.00 56.35 214 ALA B O 1
ATOM 3969 N N . PHE B 1 215 ? 51.807 1.243 23.798 1.00 53.69 215 PHE B N 1
ATOM 3970 C CA . PHE B 1 215 ? 51.726 1.658 22.401 1.00 55.94 215 PHE B CA 1
ATOM 3971 C C . PHE B 1 215 ? 53.087 1.512 21.729 1.00 61.08 215 PHE B C 1
ATOM 3972 O O . PHE B 1 215 ? 54.123 1.616 22.386 1.00 63.51 215 PHE B O 1
ATOM 3980 N N . ASP B 1 216 ? 53.083 1.281 20.419 1.00 66.72 216 ASP B N 1
ATOM 3981 C CA . ASP B 1 216 ? 54.327 1.138 19.664 1.00 77.88 216 ASP B CA 1
ATOM 3982 C C . ASP B 1 216 ? 55.155 2.421 19.704 1.00 82.18 216 ASP B C 1
ATOM 3983 O O . ASP B 1 216 ? 56.385 2.378 19.658 1.00 85.22 216 ASP B O 1
ATOM 3988 N N . GLN B 1 217 ? 54.476 3.561 19.795 1.00 78.94 217 GLN B N 1
ATOM 3989 C CA . GLN B 1 217 ? 55.158 4.846 19.869 1.00 78.11 217 GLN B CA 1
ATOM 3990 C C . GLN B 1 217 ? 54.694 5.633 21.088 1.00 72.47 217 GLN B C 1
ATOM 3991 O O . GLN B 1 217 ? 53.550 5.505 21.523 1.00 70.78 217 GLN B O 1
ATOM 3997 N N . SER B 1 218 ? 55.594 6.440 21.640 1.00 70.05 218 SER B N 1
ATOM 3998 C CA . SER B 1 218 ? 55.264 7.291 22.775 1.00 70.26 218 SER B CA 1
ATOM 3999 C C . SER B 1 218 ? 54.328 8.410 22.354 1.00 75.10 218 SER B C 1
ATOM 4000 O O . SER B 1 218 ? 53.354 8.717 23.041 1.00 78.39 218 SER B O 1
ATOM 4003 N N . THR B 1 219 ? 54.632 9.013 21.211 1.00 75.93 219 THR B N 1
ATOM 4004 C CA . THR B 1 219 ? 53.852 10.127 20.697 1.00 74.18 219 THR B CA 1
ATOM 4005 C C . THR B 1 219 ? 53.551 9.923 19.217 1.00 71.58 219 THR B C 1
ATOM 4006 O O . THR B 1 219 ? 54.392 9.431 18.467 1.00 70.76 219 THR B O 1
ATOM 4010 N N . TYR B 1 220 ? 52.348 10.303 18.804 1.00 69.58 220 TYR B N 1
ATOM 4011 C CA . TYR B 1 220 ? 51.957 10.204 17.407 1.00 69.91 220 TYR B CA 1
ATOM 4012 C C . TYR B 1 220 ? 51.706 11.601 16.864 1.00 73.93 220 TYR B C 1
ATOM 4013 O O . TYR B 1 220 ? 51.033 12.409 17.505 1.00 73.69 220 TYR B O 1
ATOM 4022 N N . ARG B 1 221 ? 52.243 11.888 15.685 1.00 75.26 221 ARG B N 1
ATOM 4023 C CA . ARG B 1 221 ? 52.022 13.190 15.072 1.00 74.82 221 ARG B CA 1
ATOM 4024 C C . ARG B 1 221 ? 51.284 13.066 13.753 1.00 72.65 221 ARG B C 1
ATOM 4025 O O . ARG B 1 221 ? 51.657 12.275 12.884 1.00 71.92 221 ARG B O 1
ATOM 4033 N N . VAL B 1 222 ? 50.227 13.858 13.617 1.00 69.39 222 VAL B N 1
ATOM 4034 C CA . VAL B 1 222 ? 49.387 13.830 12.433 1.00 69.05 222 VAL B CA 1
ATOM 4035 C C . VAL B 1 222 ? 49.137 15.249 11.951 1.00 63.14 222 VAL B C 1
ATOM 4036 O O . VAL B 1 222 ? 48.868 16.152 12.744 1.00 59.27 222 VAL B O 1
ATOM 4040 N N . GLN B 1 223 ? 49.238 15.438 10.642 1.00 63.53 223 GLN B N 1
ATOM 4041 C CA . GLN B 1 223 ? 48.923 16.713 10.026 1.00 63.69 223 GLN B CA 1
ATOM 4042 C C . GLN B 1 223 ? 47.495 16.630 9.506 1.00 59.07 223 GLN B C 1
ATOM 4043 O O . GLN B 1 223 ? 47.188 15.808 8.646 1.00 55.90 223 GLN B O 1
ATOM 4049 N N . LEU B 1 224 ? 46.620 17.473 10.038 1.00 58.45 224 LEU B N 1
ATOM 4050 C CA . LEU B 1 224 ? 45.208 17.421 9.681 1.00 62.35 224 LEU B CA 1
ATOM 4051 C C . LEU B 1 224 ? 44.724 18.739 9.084 1.00 62.21 224 LEU B C 1
ATOM 4052 O O . LEU B 1 224 ? 44.967 19.807 9.642 1.00 65.98 224 LEU B O 1
ATOM 4057 N N . ARG B 1 225 ? 44.040 18.659 7.947 1.00 63.27 225 ARG B N 1
ATOM 4058 C CA . ARG B 1 225 ? 43.494 19.849 7.298 1.00 64.49 225 ARG B CA 1
ATOM 4059 C C . ARG B 1 225 ? 42.308 20.417 8.069 1.00 61.39 225 ARG B C 1
ATOM 4060 O O . ARG B 1 225 ? 41.504 19.678 8.632 1.00 59.29 225 ARG B O 1
ATOM 4068 N N . GLU B 1 226 ? 42.208 21.740 8.081 1.00 65.74 226 GLU B N 1
ATOM 4069 C CA . GLU B 1 226 ? 41.161 22.433 8.819 1.00 64.31 226 GLU B CA 1
ATOM 4070 C C . GLU B 1 226 ? 39.782 22.139 8.228 1.00 64.29 226 GLU B C 1
ATOM 4071 O O . GLU B 1 226 ? 38.776 22.144 8.939 1.00 59.95 226 GLU B O 1
ATOM 4077 N N . ASP B 1 227 ? 39.749 21.851 6.930 1.00 64.67 227 ASP B N 1
ATOM 4078 C CA . ASP B 1 227 ? 38.499 21.574 6.227 1.00 67.20 227 ASP B CA 1
ATOM 4079 C C . ASP B 1 227 ? 38.182 20.081 6.174 1.00 62.06 227 ASP B C 1
ATOM 4080 O O . ASP B 1 227 ? 37.353 19.648 5.374 1.00 63.73 227 ASP B O 1
ATOM 4082 N N . ALA B 1 228 ? 38.838 19.299 7.027 1.00 61.24 228 ALA B N 1
ATOM 4083 C CA . ALA B 1 228 ? 38.611 17.856 7.076 1.00 59.68 228 ALA B CA 1
ATOM 4084 C C . ALA B 1 228 ? 37.184 17.494 7.480 1.00 63.43 228 ALA B C 1
ATOM 4085 O O . ALA B 1 228 ? 36.695 17.935 8.520 1.00 65.70 228 ALA B O 1
ATOM 4087 N N . PRO B 1 229 ? 36.513 16.682 6.647 1.00 66.65 229 PRO B N 1
ATOM 4088 C CA . PRO B 1 229 ? 35.137 16.232 6.883 1.00 63.17 229 PRO B CA 1
ATOM 4089 C C . PRO B 1 229 ? 35.032 15.338 8.115 1.00 71.77 229 PRO B C 1
ATOM 4090 O O . PRO B 1 229 ? 36.014 14.688 8.477 1.00 59.61 229 PRO B O 1
ATOM 4094 N N . PRO B 1 230 ? 33.854 15.306 8.754 1.00 69.21 230 PRO B N 1
ATOM 4095 C CA . PRO B 1 230 ? 33.627 14.401 9.887 1.00 65.84 230 PRO B CA 1
ATOM 4096 C C . PRO B 1 230 ? 33.799 12.936 9.491 1.00 67.12 230 PRO B C 1
ATOM 4097 O O . PRO B 1 230 ? 33.381 12.539 8.403 1.00 70.47 230 PRO B O 1
ATOM 4101 N N . GLY B 1 231 ? 34.419 12.150 10.365 1.00 64.48 231 GLY B N 1
ATOM 4102 C CA . GLY B 1 231 ? 34.689 10.754 10.079 1.00 63.27 231 GLY B CA 1
ATOM 4103 C C . GLY B 1 231 ? 36.069 10.528 9.495 1.00 63.97 231 GLY B C 1
ATOM 4104 O O . GLY B 1 231 ? 36.452 9.395 9.203 1.00 69.24 231 GLY B O 1
ATOM 4105 N N . THR B 1 232 ? 36.823 11.608 9.330 1.00 62.81 232 THR B N 1
ATOM 4106 C CA . THR B 1 232 ? 38.179 11.514 8.803 1.00 61.55 232 THR B CA 1
ATOM 4107 C C . THR B 1 232 ? 39.100 10.856 9.822 1.00 59.43 232 THR B C 1
ATOM 4108 O O . THR B 1 232 ? 39.096 11.216 10.998 1.00 59.80 232 THR B O 1
ATOM 4112 N N . LEU B 1 233 ? 39.893 9.894 9.366 1.00 59.66 233 LEU B N 1
ATOM 4113 C CA . LEU B 1 233 ? 40.790 9.162 10.250 1.00 60.11 233 LEU B CA 1
ATOM 4114 C C . LEU B 1 233 ? 42.000 10.001 10.637 1.00 62.03 233 LEU B C 1
ATOM 4115 O O . LEU B 1 233 ? 42.838 10.320 9.796 1.00 67.75 233 LEU B O 1
ATOM 4120 N N . VAL B 1 234 ? 42.086 10.365 11.911 1.00 59.28 234 VAL B N 1
ATOM 4121 C CA . VAL B 1 234 ? 43.241 11.103 12.400 1.00 58.80 234 VAL B CA 1
ATOM 4122 C C . VAL B 1 234 ? 44.436 10.166 12.504 1.00 62.96 234 VAL B C 1
ATOM 4123 O O . VAL B 1 234 ? 45.482 10.408 11.904 1.00 68.41 234 VAL B O 1
ATOM 4127 N N . VAL B 1 235 ? 44.261 9.084 13.255 1.00 59.17 235 VAL B N 1
ATOM 4128 C CA . VAL B 1 235 ? 45.316 8.097 13.441 1.00 59.69 235 VAL B CA 1
ATOM 4129 C C . VAL B 1 235 ? 44.745 6.803 14.019 1.00 58.80 235 VAL B C 1
ATOM 4130 O O . VAL B 1 235 ? 43.845 6.828 14.862 1.00 54.36 235 VAL B O 1
ATOM 4134 N N . LYS B 1 236 ? 45.265 5.672 13.555 1.00 60.77 236 LYS B N 1
ATOM 4135 C CA . LYS B 1 236 ? 44.895 4.384 14.121 1.00 61.77 236 LYS B CA 1
ATOM 4136 C C . LYS B 1 236 ? 45.959 3.985 15.129 1.00 60.92 236 LYS B C 1
ATOM 4137 O O . LYS B 1 236 ? 47.115 3.765 14.768 1.00 59.84 236 LYS B O 1
ATOM 4143 N N . LEU B 1 237 ? 45.566 3.906 16.395 1.00 60.85 237 LEU B N 1
ATOM 4144 C CA . LEU B 1 237 ? 46.502 3.602 17.468 1.00 61.15 237 LEU B CA 1
ATOM 4145 C C . LEU B 1 237 ? 46.536 2.112 17.776 1.00 65.44 237 LEU B C 1
ATOM 4146 O O . LEU B 1 237 ? 45.493 1.469 17.898 1.00 66.27 237 LEU B O 1
ATOM 4151 N N . ASN B 1 238 ? 47.743 1.565 17.889 1.00 69.86 238 ASN B N 1
ATOM 4152 C CA . ASN B 1 238 ? 47.912 0.156 18.220 1.00 69.11 238 ASN B CA 1
ATOM 4153 C C . ASN B 1 238 ? 48.636 -0.040 19.548 1.00 62.56 238 ASN B C 1
ATOM 4154 O O . ASN B 1 238 ? 49.819 0.275 19.678 1.00 63.93 238 ASN B O 1
ATOM 4159 N N . ALA B 1 239 ? 47.917 -0.567 20.530 1.00 58.61 239 ALA B N 1
ATOM 4160 C CA . ALA B 1 239 ? 48.510 -0.917 21.811 1.00 58.27 239 ALA B CA 1
ATOM 4161 C C . ALA B 1 239 ? 48.502 -2.431 21.961 1.00 58.68 239 ALA B C 1
ATOM 4162 O O . ALA B 1 239 ? 47.637 -3.109 21.405 1.00 60.36 239 ALA B O 1
ATOM 4164 N N . SER B 1 240 ? 49.471 -2.963 22.697 1.00 57.24 240 SER B N 1
ATOM 4165 C CA . SER B 1 240 ? 49.559 -4.406 22.880 1.00 60.37 240 SER B CA 1
ATOM 4166 C C . SER B 1 240 ? 49.771 -4.783 24.342 1.00 58.09 240 SER B C 1
ATOM 4167 O O . SER B 1 240 ? 50.431 -4.066 25.094 1.00 53.97 240 SER B O 1
ATOM 4170 N N . ASP B 1 241 ? 49.193 -5.914 24.730 1.00 60.25 241 ASP B N 1
ATOM 4171 C CA . ASP B 1 241 ? 49.346 -6.451 26.075 1.00 63.36 241 ASP B CA 1
ATOM 4172 C C . ASP B 1 241 ? 49.593 -7.952 25.997 1.00 61.20 241 ASP B C 1
ATOM 4173 O O . ASP B 1 241 ? 48.713 -8.708 25.587 1.00 61.60 241 ASP B O 1
ATOM 4178 N N . PRO B 1 242 ? 50.796 -8.388 26.395 1.00 67.21 242 PRO B N 1
ATOM 4179 C CA . PRO B 1 242 ? 51.237 -9.781 26.243 1.00 68.62 242 PRO B CA 1
ATOM 4180 C C . PRO B 1 242 ? 50.568 -10.769 27.200 1.00 69.71 242 PRO B C 1
ATOM 4181 O O . PRO B 1 242 ? 50.785 -11.970 27.058 1.00 82.10 242 PRO B O 1
ATOM 4185 N N . ASP B 1 243 ? 49.777 -10.284 28.152 1.00 64.71 243 ASP B N 1
ATOM 4186 C CA . ASP B 1 243 ? 49.113 -11.170 29.106 1.00 60.02 243 ASP B CA 1
ATOM 4187 C C . ASP B 1 243 ? 48.048 -12.034 28.437 1.00 61.96 243 ASP B C 1
ATOM 4188 O O . ASP B 1 243 ? 47.754 -11.872 27.253 1.00 62.57 243 ASP B O 1
ATOM 4193 N N . GLU B 1 244 ? 47.469 -12.945 29.213 1.00 65.56 244 GLU B N 1
ATOM 4194 C CA . GLU B 1 244 ? 46.557 -13.956 28.686 1.00 68.61 244 GLU B CA 1
ATOM 4195 C C . GLU B 1 244 ? 45.093 -13.616 28.960 1.00 65.05 244 GLU B C 1
ATOM 4196 O O . GLU B 1 244 ? 44.742 -13.172 30.053 1.00 64.75 244 GLU B O 1
ATOM 4202 N N . GLY B 1 245 ? 44.246 -13.827 27.958 1.00 66.75 245 GLY B N 1
ATOM 4203 C CA . GLY B 1 245 ? 42.815 -13.628 28.096 1.00 68.73 245 GLY B CA 1
ATOM 4204 C C . GLY B 1 245 ? 42.418 -12.208 28.456 1.00 63.10 245 GLY B C 1
ATOM 4205 O O . GLY B 1 245 ? 42.876 -11.249 27.834 1.00 61.15 245 GLY B O 1
ATOM 4206 N N . SER B 1 246 ? 41.570 -12.079 29.473 1.00 62.54 246 SER B N 1
ATOM 4207 C CA . SER B 1 246 ? 41.064 -10.780 29.905 1.00 62.82 246 SER B CA 1
ATOM 4208 C C . SER B 1 246 ? 42.188 -9.846 30.326 1.00 60.13 246 SER B C 1
ATOM 4209 O O . SER B 1 246 ? 42.074 -8.629 30.192 1.00 60.81 246 SER B O 1
ATOM 4212 N N . ASN B 1 247 ? 43.276 -10.424 30.823 1.00 57.12 247 ASN B N 1
ATOM 4213 C CA . ASN B 1 247 ? 44.424 -9.648 31.270 1.00 57.69 247 ASN B CA 1
ATOM 4214 C C . ASN B 1 247 ? 45.165 -8.983 30.114 1.00 54.26 247 ASN B C 1
ATOM 4215 O O . ASN B 1 247 ? 45.877 -8.000 30.310 1.00 52.45 247 ASN B O 1
ATOM 4220 N N . GLY B 1 248 ? 44.980 -9.509 28.908 1.00 56.08 248 GLY B N 1
ATOM 4221 C CA . GLY B 1 248 ? 45.636 -8.958 27.736 1.00 58.46 248 GLY B CA 1
ATOM 4222 C C . GLY B 1 248 ? 44.666 -8.278 26.790 1.00 58.97 248 GLY B C 1
ATOM 4223 O O . GLY B 1 248 ? 44.996 -7.997 25.638 1.00 55.60 248 GLY B O 1
ATOM 4224 N N . GLU B 1 249 ? 43.463 -8.005 27.282 1.00 58.74 249 GLU B N 1
ATOM 4225 C CA . GLU B 1 249 ? 42.418 -7.421 26.453 1.00 64.66 249 GLU B CA 1
ATOM 4226 C C . GLU B 1 249 ? 42.331 -5.915 26.674 1.00 65.01 249 GLU B C 1
ATOM 4227 O O . GLU B 1 249 ? 42.218 -5.451 27.808 1.00 65.50 249 GLU B O 1
ATOM 4233 N N . LEU B 1 250 ? 42.380 -5.154 25.584 1.00 64.91 250 LEU B N 1
ATOM 4234 C CA . LEU B 1 250 ? 42.500 -3.707 25.678 1.00 62.33 250 LEU B CA 1
ATOM 4235 C C . LEU B 1 250 ? 41.232 -2.986 25.267 1.00 66.48 250 LEU B C 1
ATOM 4236 O O . LEU B 1 250 ? 40.534 -3.401 24.339 1.00 70.39 250 LEU B O 1
ATOM 4241 N N . ARG B 1 251 ? 40.939 -1.900 25.971 1.00 65.12 251 ARG B N 1
ATOM 4242 C CA . ARG B 1 251 ? 39.888 -0.983 25.557 1.00 63.50 251 ARG B CA 1
ATOM 4243 C C . ARG B 1 251 ? 40.438 0.438 25.534 1.00 54.06 251 ARG B C 1
ATOM 4244 O O . ARG B 1 251 ? 41.054 0.890 26.501 1.00 49.21 251 ARG B O 1
ATOM 4252 N N . TYR B 1 252 ? 40.213 1.135 24.423 1.00 54.50 252 TYR B N 1
ATOM 4253 C CA . TYR B 1 252 ? 40.743 2.481 24.225 1.00 48.36 252 TYR B CA 1
ATOM 4254 C C . TYR B 1 252 ? 39.806 3.579 24.711 1.00 46.93 252 TYR B C 1
ATOM 4255 O O . TYR B 1 252 ? 38.583 3.446 24.647 1.00 48.43 252 TYR B O 1
ATOM 4264 N N . SER B 1 253 ? 40.399 4.663 25.206 1.00 49.03 253 SER B N 1
ATOM 4265 C CA . SER B 1 253 ? 39.640 5.821 25.661 1.00 49.81 253 SER B CA 1
ATOM 4266 C C . SER B 1 253 ? 40.490 7.091 25.650 1.00 48.67 253 SER B C 1
ATOM 4267 O O . SER B 1 253 ? 41.719 7.032 25.722 1.00 45.86 253 SER B O 1
ATOM 4270 N N . LEU B 1 254 ? 39.827 8.239 25.563 1.00 47.58 254 LEU B N 1
ATOM 4271 C CA . LEU B 1 254 ? 40.508 9.524 25.655 1.00 48.42 254 LEU B CA 1
ATOM 4272 C C . LEU B 1 254 ? 40.773 9.856 27.115 1.00 49.23 254 LEU B C 1
ATOM 4273 O O . LEU B 1 254 ? 39.913 9.643 27.971 1.00 43.65 254 LEU B O 1
ATOM 4278 N N . SER B 1 255 ? 41.958 10.392 27.391 1.00 48.25 255 SER B N 1
ATOM 4279 C CA . SER B 1 255 ? 42.348 10.715 28.758 1.00 50.74 255 SER B CA 1
ATOM 4280 C C . SER B 1 255 ? 41.393 11.719 29.378 1.00 51.68 255 SER B C 1
ATOM 4281 O O . SER B 1 255 ? 40.830 12.569 28.687 1.00 47.99 255 SER B O 1
ATOM 4284 N N . SER B 1 256 ? 41.221 11.611 30.691 1.00 54.29 256 SER B N 1
ATOM 4285 C CA . SER B 1 256 ? 40.315 12.480 31.425 1.00 58.15 256 SER B CA 1
ATOM 4286 C C . SER B 1 256 ? 40.751 13.941 31.353 1.00 58.57 256 SER B C 1
ATOM 4287 O O . SER B 1 256 ? 39.948 14.849 31.573 1.00 62.16 256 SER B O 1
ATOM 4290 N N . TYR B 1 257 ? 42.026 14.159 31.048 1.00 57.64 257 TYR B N 1
ATOM 4291 C CA . TYR B 1 257 ? 42.580 15.506 30.952 1.00 60.84 257 TYR B CA 1
ATOM 4292 C C . TYR B 1 257 ? 42.140 16.255 29.693 1.00 61.24 257 TYR B C 1
ATOM 4293 O O . TYR B 1 257 ? 42.294 17.473 29.611 1.00 63.57 257 TYR B O 1
ATOM 4302 N N . THR B 1 258 ? 41.603 15.532 28.715 1.00 58.26 258 THR B N 1
ATOM 4303 C CA . THR B 1 258 ? 41.172 16.159 27.468 1.00 64.10 258 THR B CA 1
ATOM 4304 C C . THR B 1 258 ? 39.999 17.115 27.695 1.00 67.30 258 THR B C 1
ATOM 4305 O O . THR B 1 258 ? 39.070 16.811 28.446 1.00 70.22 258 THR B O 1
ATOM 4309 N N . SER B 1 259 ? 40.048 18.267 27.031 1.00 64.84 259 SER B N 1
ATOM 4310 C CA . SER B 1 259 ? 39.043 19.315 27.208 1.00 66.24 259 SER B CA 1
ATOM 4311 C C . SER B 1 259 ? 37.703 18.967 26.565 1.00 65.79 259 SER B C 1
ATOM 4312 O O . SER B 1 259 ? 37.631 18.102 25.691 1.00 62.43 259 SER B O 1
ATOM 4315 N N . ASP B 1 260 ? 36.649 19.655 27.001 1.00 69.45 260 ASP B N 1
ATOM 4316 C CA . ASP B 1 260 ? 35.303 19.434 26.475 1.00 74.15 260 ASP B CA 1
ATOM 4317 C C . ASP B 1 260 ? 35.246 19.708 24.976 1.00 76.17 260 ASP B C 1
ATOM 4318 O O . ASP B 1 260 ? 34.555 19.008 24.234 1.00 76.62 260 ASP B O 1
ATOM 4323 N N . ARG B 1 261 ? 35.970 20.735 24.540 1.00 75.06 261 ARG B N 1
ATOM 4324 C CA . ARG B 1 261 ? 36.014 21.098 23.129 1.00 72.30 261 ARG B CA 1
ATOM 4325 C C . ARG B 1 261 ? 36.662 19.991 22.304 1.00 68.30 261 ARG B C 1
ATOM 4326 O O . ARG B 1 261 ? 36.180 19.647 21.226 1.00 69.05 261 ARG B O 1
ATOM 4334 N N . GLU B 1 262 ? 37.755 19.436 22.821 1.00 63.71 262 GLU B N 1
ATOM 4335 C CA . GLU B 1 262 ? 38.480 18.373 22.130 1.00 60.62 262 GLU B CA 1
ATOM 4336 C C . GLU B 1 262 ? 37.650 17.095 22.045 1.00 52.47 262 GLU B C 1
ATOM 4337 O O . GLU B 1 262 ? 37.713 16.374 21.051 1.00 49.00 262 GLU B O 1
ATOM 4343 N N . ARG B 1 263 ? 36.874 16.820 23.090 1.00 52.24 263 ARG B N 1
ATOM 4344 C CA . ARG B 1 263 ? 35.971 15.672 23.091 1.00 55.25 263 ARG B CA 1
ATOM 4345 C C . ARG B 1 263 ? 34.902 15.832 22.018 1.00 60.09 263 ARG B C 1
ATOM 4346 O O . ARG B 1 263 ? 34.451 14.856 21.422 1.00 60.88 263 ARG B O 1
ATOM 4354 N N . GLN B 1 264 ? 34.492 17.075 21.790 1.00 60.66 264 GLN B N 1
ATOM 4355 C CA . GLN B 1 264 ? 33.550 17.393 20.727 1.00 61.05 264 GLN B CA 1
ATOM 4356 C C . GLN B 1 264 ? 34.196 17.216 19.356 1.00 60.95 264 GLN B C 1
ATOM 4357 O O . GLN B 1 264 ? 33.568 16.716 18.424 1.00 63.12 264 GLN B O 1
ATOM 4359 N N . LEU B 1 265 ? 35.453 17.632 19.240 1.00 59.23 265 LEU B N 1
ATOM 4360 C CA . LEU B 1 265 ? 36.175 17.569 17.973 1.00 59.11 265 LEU B CA 1
ATOM 4361 C C . LEU B 1 265 ? 36.631 16.159 17.606 1.00 56.19 265 LEU B C 1
ATOM 4362 O O . LEU B 1 265 ? 36.584 15.769 16.439 1.00 51.11 265 LEU B O 1
ATOM 4367 N N . PHE B 1 266 ? 37.076 15.396 18.599 1.00 51.54 266 PHE B N 1
ATOM 4368 C CA . PHE B 1 266 ? 37.670 14.093 18.327 1.00 53.47 266 PHE B CA 1
ATOM 4369 C C . PHE B 1 266 ? 36.968 12.962 19.068 1.00 55.33 266 PHE B C 1
ATOM 4370 O O . PHE B 1 266 ? 36.505 13.128 20.197 1.00 55.55 266 PHE B O 1
ATOM 4378 N N . SER B 1 267 ? 36.903 11.804 18.420 1.00 54.75 267 SER B N 1
ATOM 4379 C CA . SER B 1 267 ? 36.314 10.620 19.027 1.00 54.90 267 SER B CA 1
ATOM 4380 C C . SER B 1 267 ? 37.210 9.414 18.806 1.00 58.04 267 SER B C 1
ATOM 4381 O O . SER B 1 267 ? 37.946 9.339 17.821 1.00 59.07 267 SER B O 1
ATOM 4384 N N . ILE B 1 268 ? 37.144 8.467 19.732 1.00 57.50 268 ILE B N 1
ATOM 4385 C CA . ILE B 1 268 ? 37.933 7.256 19.623 1.00 53.96 268 ILE B CA 1
ATOM 4386 C C . ILE B 1 268 ? 37.034 6.028 19.702 1.00 54.58 268 ILE B C 1
ATOM 4387 O O . ILE B 1 268 ? 36.060 6.003 20.455 1.00 57.80 268 ILE B O 1
ATOM 4392 N N . ASP B 1 269 ? 37.3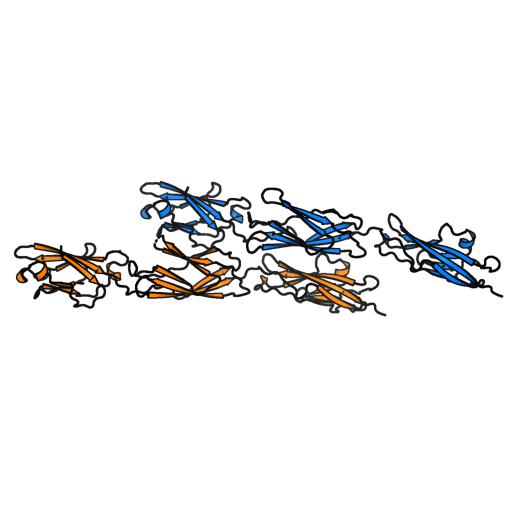38 5.021 18.892 1.00 55.63 269 ASP B N 1
ATOM 4393 C CA . ASP B 1 269 ? 36.584 3.778 18.938 1.00 60.27 269 ASP B CA 1
ATOM 4394 C C . ASP B 1 269 ? 37.192 2.920 20.042 1.00 55.79 269 ASP B C 1
ATOM 4395 O O . ASP B 1 269 ? 38.400 2.699 20.068 1.00 49.05 269 ASP B O 1
ATOM 4400 N N . VAL B 1 270 ? 36.346 2.434 20.944 1.00 57.13 270 VAL B N 1
ATOM 4401 C CA . VAL B 1 270 ? 36.803 1.746 22.150 1.00 58.42 270 VAL B CA 1
ATOM 4402 C C . VAL B 1 270 ? 37.584 0.468 21.855 1.00 60.21 270 VAL B C 1
ATOM 4403 O O . VAL B 1 270 ? 38.589 0.180 22.508 1.00 62.41 270 VAL B O 1
ATOM 4407 N N . THR B 1 271 ? 37.129 -0.289 20.863 1.00 59.80 271 THR B N 1
ATOM 4408 C CA . THR B 1 271 ? 37.749 -1.568 20.541 1.00 62.84 271 THR B CA 1
ATOM 4409 C C . THR B 1 271 ? 38.905 -1.445 19.547 1.00 64.42 271 THR B C 1
ATOM 4410 O O . THR B 1 271 ? 39.969 -2.028 19.757 1.00 61.05 271 THR B O 1
ATOM 4414 N N . THR B 1 272 ? 38.700 -0.695 18.466 1.00 66.59 272 THR B N 1
ATOM 4415 C CA . THR B 1 272 ? 39.709 -0.605 17.413 1.00 66.46 272 THR B CA 1
ATOM 4416 C C . THR B 1 272 ? 40.804 0.410 17.734 1.00 60.32 272 THR B C 1
ATOM 4417 O O . THR B 1 272 ? 41.951 0.244 17.324 1.00 63.08 272 THR B O 1
ATOM 4421 N N . GLY B 1 273 ? 40.444 1.470 18.450 1.00 58.19 273 GLY B N 1
ATOM 4422 C CA . GLY B 1 273 ? 41.406 2.489 18.832 1.00 56.14 273 GLY B CA 1
ATOM 4423 C C . GLY B 1 273 ? 41.687 3.489 17.728 1.00 56.02 273 GLY B C 1
ATOM 4424 O O . GLY B 1 273 ? 42.740 4.128 17.706 1.00 55.67 273 GLY B O 1
ATOM 4425 N N . GLU B 1 274 ? 40.740 3.620 16.807 1.00 55.15 274 GLU B N 1
ATOM 4426 C CA . GLU B 1 274 ? 40.856 4.576 15.717 1.00 55.36 274 GLU B CA 1
ATOM 4427 C C . GLU B 1 274 ? 40.354 5.953 16.139 1.00 53.30 274 GLU B C 1
ATOM 4428 O O . GLU B 1 274 ? 39.186 6.114 16.491 1.00 52.61 274 GLU B O 1
ATOM 4434 N N . VAL B 1 275 ? 41.247 6.938 16.119 1.00 52.62 275 VAL B N 1
ATOM 4435 C CA . VAL B 1 275 ? 40.869 8.320 16.398 1.00 52.82 275 VAL B CA 1
ATOM 4436 C C . VAL B 1 275 ? 40.375 9.005 15.128 1.00 48.24 275 VAL B C 1
ATOM 4437 O O . VAL B 1 275 ? 41.087 9.055 14.125 1.00 50.46 275 VAL B O 1
ATOM 4441 N N . ARG B 1 276 ? 39.152 9.525 15.173 1.00 48.89 276 ARG B N 1
ATOM 4442 C CA . ARG B 1 276 ? 38.562 10.184 14.010 1.00 55.40 276 ARG B CA 1
ATOM 4443 C C . ARG B 1 276 ? 38.044 11.583 14.331 1.00 56.06 276 ARG B C 1
ATOM 4444 O O . ARG B 1 276 ? 37.868 11.945 15.495 1.00 54.16 276 ARG B O 1
ATOM 4452 N N . VAL B 1 277 ? 37.809 12.365 13.284 1.00 56.65 277 VAL B N 1
ATOM 4453 C CA . VAL B 1 277 ? 37.265 13.706 13.432 1.00 57.10 277 VAL B CA 1
ATOM 4454 C C . VAL B 1 277 ? 35.762 13.655 13.669 1.00 61.58 277 VAL B C 1
ATOM 4455 O O . VAL B 1 277 ? 35.031 13.006 12.922 1.00 66.30 277 VAL B O 1
ATOM 4459 N N . SER B 1 278 ? 35.302 14.334 14.715 1.00 58.98 278 SER B N 1
ATOM 4460 C CA . SER B 1 278 ? 33.876 14.386 15.005 1.00 62.20 278 SER B CA 1
ATOM 4461 C C . SER B 1 278 ? 33.262 15.709 14.555 1.00 69.65 278 SER B C 1
ATOM 4462 O O . SER B 1 278 ? 32.293 15.722 13.802 1.00 75.57 278 SER B O 1
ATOM 4465 N N . GLY B 1 279 ? 33.856 16.818 14.981 1.00 69.73 279 GLY B N 1
ATOM 4466 C CA . GLY B 1 279 ? 33.308 18.130 14.686 1.00 75.16 279 GLY B CA 1
ATOM 4467 C C . GLY B 1 279 ? 34.215 18.956 13.796 1.00 77.03 279 GLY B C 1
ATOM 4468 O O . GLY B 1 279 ? 35.371 18.599 13.569 1.00 80.27 279 GLY B O 1
ATOM 4469 N N . THR B 1 280 ? 33.687 20.062 13.284 1.00 74.06 280 THR B N 1
ATOM 4470 C CA . THR B 1 280 ? 34.441 20.915 12.372 1.00 69.82 280 THR B CA 1
ATOM 4471 C C . THR B 1 280 ? 35.618 21.594 13.072 1.00 66.31 280 THR B C 1
ATOM 4472 O O . THR B 1 280 ? 35.526 21.971 14.240 1.00 66.67 280 THR B O 1
ATOM 4476 N N . LEU B 1 281 ? 36.717 21.753 12.342 1.00 63.23 281 LEU B N 1
ATOM 4477 C CA . LEU B 1 281 ? 37.951 22.299 12.899 1.00 62.17 281 LEU B CA 1
ATOM 4478 C C . LEU B 1 281 ? 38.221 23.704 12.372 1.00 66.04 281 LEU B C 1
ATOM 4479 O O . LEU B 1 281 ? 37.923 24.009 11.219 1.00 71.42 281 LEU B O 1
ATOM 4484 N N . ASP B 1 282 ? 38.795 24.553 13.218 1.00 66.85 282 ASP B N 1
ATOM 4485 C CA . ASP B 1 282 ? 39.089 25.932 12.842 1.00 67.25 282 ASP B CA 1
ATOM 4486 C C . ASP B 1 282 ? 40.522 26.297 13.218 1.00 64.77 282 ASP B C 1
ATOM 4487 O O . ASP B 1 282 ? 40.873 26.333 14.396 1.00 66.01 282 ASP B O 1
ATOM 4492 N N . TYR B 1 283 ? 41.336 26.595 12.208 1.00 67.63 283 TYR B N 1
ATOM 4493 C CA . TYR B 1 283 ? 42.741 26.943 12.411 1.00 73.40 283 TYR B CA 1
ATOM 4494 C C . TYR B 1 283 ? 42.878 28.214 13.241 1.00 75.41 283 TYR B C 1
ATOM 4495 O O . TYR B 1 283 ? 43.850 28.383 13.978 1.00 77.16 283 TYR B O 1
ATOM 4504 N N . GLU B 1 284 ? 41.902 29.106 13.109 1.00 74.78 284 GLU B N 1
ATOM 4505 C CA . GLU B 1 284 ? 41.865 30.326 13.905 1.00 75.96 284 GLU B CA 1
ATOM 4506 C C . GLU B 1 284 ? 41.654 29.996 15.380 1.00 73.78 284 GLU B C 1
ATOM 4507 O O . GLU B 1 284 ? 42.229 30.639 16.259 1.00 76.49 284 GLU B O 1
ATOM 4509 N N . GLU B 1 285 ? 40.824 28.991 15.647 1.00 72.51 285 GLU B N 1
ATOM 4510 C CA . GLU B 1 285 ? 40.575 28.561 17.017 1.00 74.04 285 GLU B CA 1
ATOM 4511 C C . GLU B 1 285 ? 41.818 27.911 17.617 1.00 76.27 285 GLU B C 1
ATOM 4512 O O . GLU B 1 285 ? 42.224 28.241 18.733 1.00 77.15 285 GLU B O 1
ATOM 4514 N N . SER B 1 286 ? 42.421 26.990 16.870 1.00 75.63 286 SER B N 1
ATOM 4515 C CA . SER B 1 286 ? 43.629 26.307 17.325 1.00 71.85 286 SER B CA 1
ATOM 4516 C C . SER B 1 286 ? 44.500 25.842 16.162 1.00 68.66 286 SER B C 1
ATOM 4517 O O . SER B 1 286 ? 44.014 25.219 15.217 1.00 65.49 286 SER B O 1
ATOM 4520 N N . SER B 1 287 ? 45.788 26.159 16.240 1.00 70.37 287 SER B N 1
ATOM 4521 C CA . SER B 1 287 ? 46.765 25.696 15.263 1.00 73.03 287 SER B CA 1
ATOM 4522 C C . SER B 1 287 ? 47.122 24.228 15.503 1.00 73.35 287 SER B C 1
ATOM 4523 O O . SER B 1 287 ? 47.545 23.527 14.584 1.00 72.59 287 SER B O 1
ATOM 4526 N N . SER B 1 288 ? 46.984 23.776 16.748 1.00 72.82 288 SER B N 1
ATOM 4527 C CA . SER B 1 288 ? 47.414 22.430 17.122 1.00 66.02 288 SER B CA 1
ATOM 4528 C C . SER B 1 288 ? 46.625 21.855 18.300 1.00 59.76 288 SER B C 1
ATOM 4529 O O . SER B 1 288 ? 46.014 22.594 19.073 1.00 59.57 288 SER B O 1
ATOM 4532 N N . TYR B 1 289 ? 46.643 20.529 18.425 1.00 56.40 289 TYR B N 1
ATOM 4533 C CA . TYR B 1 289 ? 46.013 19.840 19.554 1.00 55.79 289 TYR B CA 1
ATOM 4534 C C . TYR B 1 289 ? 46.908 18.773 20.179 1.00 54.58 289 TYR B C 1
ATOM 4535 O O . TYR B 1 289 ? 47.704 18.131 19.493 1.00 53.21 289 TYR B O 1
ATOM 4544 N N . GLN B 1 290 ? 46.761 18.585 21.486 1.00 55.26 290 GLN B N 1
ATOM 4545 C CA . GLN B 1 290 ? 47.460 17.523 22.194 1.00 56.83 290 GLN B CA 1
ATOM 4546 C C . GLN B 1 290 ? 46.437 16.555 22.776 1.00 57.78 290 GLN B C 1
ATOM 4547 O O . GLN B 1 290 ? 45.778 16.858 23.771 1.00 60.46 290 GLN B O 1
ATOM 4550 N N . ILE B 1 291 ? 46.311 15.387 22.157 1.00 55.58 291 ILE B N 1
ATOM 4551 C CA . ILE B 1 291 ? 45.320 14.410 22.585 1.00 57.63 291 ILE B CA 1
ATOM 4552 C C . ILE B 1 291 ? 45.977 13.242 23.307 1.00 60.96 291 ILE B C 1
ATOM 4553 O O . ILE B 1 291 ? 46.843 12.557 22.758 1.00 56.88 291 ILE B O 1
ATOM 4558 N N . TYR B 1 292 ? 45.549 13.011 24.542 1.00 62.85 292 TYR B N 1
ATOM 4559 C CA . TYR B 1 292 ? 46.112 11.942 25.346 1.00 59.63 292 TYR B CA 1
ATOM 4560 C C . TYR B 1 292 ? 45.187 10.732 25.333 1.00 55.34 292 TYR B C 1
ATOM 4561 O O . TYR B 1 292 ? 44.005 10.831 25.662 1.00 51.14 292 TYR B O 1
ATOM 4570 N N . VAL B 1 293 ? 45.734 9.594 24.924 1.00 54.64 293 VAL B N 1
ATOM 4571 C CA . VAL B 1 293 ? 44.960 8.370 24.778 1.00 53.60 293 VAL B CA 1
ATOM 4572 C C . VAL B 1 293 ? 45.485 7.279 25.704 1.00 54.98 293 VAL B C 1
ATOM 4573 O O . VAL B 1 293 ? 46.696 7.109 25.849 1.00 56.86 293 VAL B O 1
ATOM 4577 N N . GLN B 1 294 ? 44.576 6.541 26.332 1.00 53.97 294 GLN B N 1
ATOM 4578 C CA . GLN B 1 294 ? 44.980 5.426 27.177 1.00 54.85 294 GLN B CA 1
ATOM 4579 C C . GLN B 1 294 ? 44.319 4.115 26.760 1.00 57.01 294 GLN B C 1
ATOM 4580 O O . GLN B 1 294 ? 43.216 4.101 26.212 1.00 41.83 294 GLN B O 1
ATOM 4586 N N . ALA B 1 295 ? 45.024 3.017 27.010 1.00 57.43 295 ALA B N 1
ATOM 4587 C CA . ALA B 1 295 ? 44.507 1.679 26.763 1.00 42.70 295 ALA B CA 1
ATOM 4588 C C . ALA B 1 295 ? 44.482 0.913 28.080 1.00 52.28 295 ALA B C 1
ATOM 4589 O O . ALA B 1 295 ? 45.451 0.950 28.833 1.00 49.26 295 ALA B O 1
ATOM 4591 N N . THR B 1 296 ? 43.378 0.228 28.365 1.00 52.93 296 THR B N 1
ATOM 4592 C CA . THR B 1 296 ? 43.183 -0.372 29.682 1.00 54.21 296 THR B CA 1
ATOM 4593 C C . THR B 1 296 ? 42.937 -1.886 29.616 1.00 59.93 296 THR B C 1
ATOM 4594 O O . THR B 1 296 ? 42.309 -2.383 28.679 1.00 59.76 296 THR B O 1
ATOM 4598 N N . ASP B 1 297 ? 43.439 -2.606 30.622 1.00 58.94 297 ASP B N 1
ATOM 4599 C CA . ASP B 1 297 ? 43.205 -4.042 30.766 1.00 56.42 297 ASP B CA 1
ATOM 4600 C C . ASP B 1 297 ? 41.762 -4.353 31.119 1.00 56.05 297 ASP B C 1
ATOM 4601 O O . ASP B 1 297 ? 41.011 -3.477 31.550 1.00 53.52 297 ASP B O 1
ATOM 4606 N N . ARG B 1 298 ? 41.382 -5.612 30.930 1.00 55.18 298 ARG B N 1
ATOM 4607 C CA . ARG B 1 298 ? 40.130 -6.118 31.472 1.00 55.44 298 ARG B CA 1
ATOM 4608 C C . ARG B 1 298 ? 40.425 -7.097 32.609 1.00 55.01 298 ARG B C 1
ATOM 4609 O O . ARG B 1 298 ? 39.597 -7.941 32.952 1.00 57.24 298 ARG B O 1
ATOM 4613 N N . GLY B 1 299 ? 41.622 -6.978 33.177 1.00 52.38 299 GLY B N 1
ATOM 4614 C CA . GLY B 1 299 ? 42.030 -7.794 34.307 1.00 57.21 299 GLY B CA 1
ATOM 4615 C C . GLY B 1 299 ? 41.327 -7.387 35.591 1.00 62.81 299 GLY B C 1
ATOM 4616 O O . GLY B 1 299 ? 40.592 -6.399 35.609 1.00 57.39 299 GLY B O 1
ATOM 4617 N N . PRO B 1 300 ? 41.548 -8.149 36.676 1.00 68.80 300 PRO B N 1
ATOM 4618 C CA . PRO B 1 300 ? 40.909 -7.909 37.977 1.00 53.84 300 PRO B CA 1
ATOM 4619 C C . PRO B 1 300 ? 41.182 -6.507 38.510 1.00 67.23 300 PRO B C 1
ATOM 4620 O O . PRO B 1 300 ? 40.253 -5.799 38.896 1.00 66.19 300 PRO B O 1
ATOM 4624 N N . VAL B 1 301 ? 42.453 -6.122 38.530 1.00 61.68 301 VAL B N 1
ATOM 4625 C CA . VAL B 1 301 ? 42.833 -4.734 38.744 1.00 57.64 301 VAL B CA 1
ATOM 4626 C C . VAL B 1 301 ? 43.374 -4.210 37.423 1.00 59.51 301 VAL B C 1
ATOM 4627 O O . VAL B 1 301 ? 44.537 -4.444 37.092 1.00 60.16 301 VAL B O 1
ATOM 4631 N N . PRO B 1 302 ? 42.531 -3.498 36.662 1.00 59.59 302 PRO B N 1
ATOM 4632 C CA . PRO B 1 302 ? 42.898 -3.076 35.309 1.00 56.44 302 PRO B CA 1
ATOM 4633 C C . PRO B 1 302 ? 44.146 -2.210 35.273 1.00 50.64 302 PRO B C 1
ATOM 4634 O O . PRO B 1 302 ? 44.324 -1.342 36.121 1.00 56.15 302 PRO B O 1
ATOM 4638 N N . MET B 1 303 ? 45.010 -2.473 34.301 1.00 46.43 303 MET B N 1
ATOM 4639 C CA . MET B 1 303 ? 46.244 -1.719 34.153 1.00 50.15 303 MET B CA 1
ATOM 4640 C C . MET B 1 303 ? 46.219 -0.992 32.824 1.00 51.23 303 MET B C 1
ATOM 4641 O O . MET B 1 303 ? 45.655 -1.490 31.848 1.00 49.50 303 MET B O 1
ATOM 4646 N N . ALA B 1 304 ? 46.845 0.178 32.783 1.00 53.39 304 ALA B N 1
ATOM 4647 C CA . ALA B 1 304 ? 46.712 1.059 31.633 1.00 50.90 304 ALA B CA 1
ATOM 4648 C C . ALA B 1 304 ? 48.045 1.504 31.050 1.00 52.51 304 ALA B C 1
ATOM 4649 O O . ALA B 1 304 ? 49.063 1.523 31.733 1.00 55.59 304 ALA B O 1
ATOM 4651 N N . GLY B 1 305 ? 48.020 1.857 29.771 1.00 52.59 305 GLY B N 1
ATOM 4652 C CA . GLY B 1 305 ? 49.170 2.428 29.101 1.00 54.16 305 GLY B CA 1
ATOM 4653 C C . GLY B 1 305 ? 48.735 3.737 28.478 1.00 59.96 305 GLY B C 1
ATOM 4654 O O . GLY B 1 305 ? 47.548 3.942 28.232 1.00 42.47 305 GLY B O 1
ATOM 4655 N N . HIS B 1 306 ? 49.684 4.628 28.219 1.00 59.25 306 HIS B N 1
ATOM 4656 C CA . HIS B 1 306 ? 49.339 5.963 27.750 1.00 60.87 306 HIS B CA 1
ATOM 4657 C C . HIS B 1 306 ? 50.211 6.394 26.581 1.00 57.61 306 HIS B C 1
ATOM 4658 O O . HIS B 1 306 ? 51.345 5.938 26.433 1.00 55.02 306 HIS B O 1
ATOM 4665 N N . CYS B 1 307 ? 49.665 7.276 25.751 1.00 53.89 307 CYS B N 1
ATOM 4666 C CA . CYS B 1 307 ? 50.411 7.860 24.646 1.00 55.37 307 CYS B CA 1
ATOM 4667 C C . CYS B 1 307 ? 49.848 9.232 24.300 1.00 54.56 307 CYS B C 1
ATOM 4668 O O . CYS B 1 307 ? 48.768 9.613 24.758 1.00 49.60 307 CYS B O 1
ATOM 4671 N N . LYS B 1 308 ? 50.593 9.973 23.491 1.00 57.55 308 LYS B N 1
ATOM 4672 C CA . LYS B 1 308 ? 50.223 11.336 23.150 1.00 59.44 308 LYS B CA 1
ATOM 4673 C C . LYS B 1 308 ? 50.022 11.490 21.648 1.00 59.81 308 LYS B C 1
ATOM 4674 O O . LYS B 1 308 ? 50.862 11.065 20.857 1.00 60.98 308 LYS B O 1
ATOM 4680 N N . VAL B 1 309 ? 48.899 12.084 21.257 1.00 56.51 309 VAL B N 1
ATOM 4681 C CA . VAL B 1 309 ? 48.662 12.398 19.853 1.00 55.92 309 VAL B CA 1
ATOM 4682 C C . VAL B 1 309 ? 48.746 13.904 19.626 1.00 60.65 309 VAL B C 1
ATOM 4683 O O . VAL B 1 309 ? 47.986 14.676 20.214 1.00 56.85 309 VAL B O 1
ATOM 4687 N N . LEU B 1 310 ? 49.672 14.315 18.768 1.00 65.76 310 LEU B N 1
ATOM 4688 C CA . LEU B 1 310 ? 49.850 15.726 18.456 1.00 66.37 310 LEU B CA 1
ATOM 4689 C C . LEU B 1 310 ? 49.308 16.046 17.071 1.00 64.40 310 LEU B C 1
ATOM 4690 O O . LEU B 1 310 ? 49.847 15.590 16.063 1.00 66.56 310 LEU B O 1
ATOM 4695 N N . VAL B 1 311 ? 48.237 16.833 17.027 1.00 62.68 311 VAL B N 1
ATOM 4696 C CA . VAL B 1 311 ? 47.583 17.156 15.766 1.00 61.01 311 VAL B CA 1
ATOM 4697 C C . VAL B 1 311 ? 47.971 18.545 15.280 1.00 62.46 311 VAL B C 1
ATOM 4698 O O . VAL B 1 311 ? 47.678 19.543 15.932 1.00 62.97 311 VAL B O 1
ATOM 4702 N N . ASP B 1 312 ? 48.637 18.599 14.133 1.00 63.75 312 ASP B N 1
ATOM 4703 C CA . ASP B 1 312 ? 49.018 19.867 13.521 1.00 66.76 312 ASP B CA 1
ATOM 4704 C C . ASP B 1 312 ? 47.990 20.278 12.475 1.00 63.80 312 ASP B C 1
ATOM 4705 O O . ASP B 1 312 ? 47.936 19.703 11.389 1.00 64.42 312 ASP B O 1
ATOM 4710 N N . ILE B 1 313 ? 47.174 21.273 12.804 1.00 62.45 313 ILE B N 1
ATOM 4711 C CA . ILE B 1 313 ? 46.160 21.759 11.877 1.00 61.33 313 ILE B CA 1
ATOM 4712 C C . ILE B 1 313 ? 46.775 22.564 10.737 1.00 62.48 313 ILE B C 1
ATOM 4713 O O . ILE B 1 313 ? 47.584 23.462 10.963 1.00 64.63 313 ILE B O 1
ATOM 4718 N N . ILE B 1 314 ? 46.395 22.221 9.510 1.00 62.79 314 ILE B N 1
ATOM 4719 C CA . ILE B 1 314 ? 46.874 22.920 8.324 1.00 67.35 314 ILE B CA 1
ATOM 4720 C C . ILE B 1 314 ? 45.820 23.897 7.807 1.00 69.27 314 ILE B C 1
ATOM 4721 O O . ILE B 1 314 ? 44.659 23.532 7.621 1.00 67.15 314 ILE B O 1
ATOM 4726 N N . ASP B 1 315 ? 46.229 25.142 7.588 1.00 75.50 315 ASP B N 1
ATOM 4727 C CA . ASP B 1 315 ? 45.321 26.179 7.113 1.00 80.65 315 ASP B CA 1
ATOM 4728 C C . ASP B 1 315 ? 44.831 25.866 5.699 1.00 83.25 315 ASP B C 1
ATOM 4729 O O . ASP B 1 315 ? 45.575 25.331 4.878 1.00 84.02 315 ASP B O 1
ATOM 4734 N N . VAL B 1 316 ? 43.576 26.204 5.423 1.00 86.86 316 VAL B N 1
ATOM 4735 C CA . VAL B 1 316 ? 42.978 25.946 4.118 1.00 90.33 316 VAL B CA 1
ATOM 473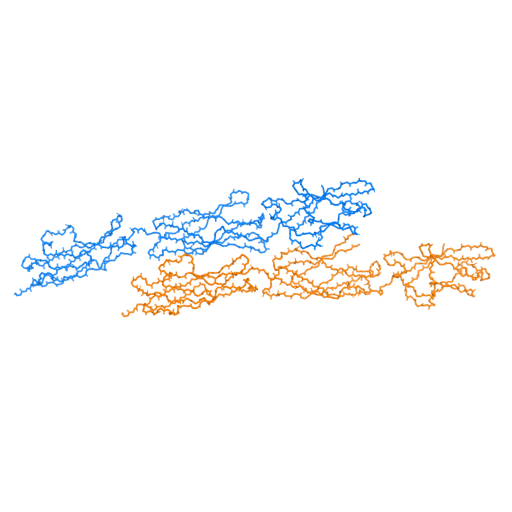6 C C . VAL B 1 316 ? 42.585 27.252 3.430 1.00 98.23 316 VAL B C 1
ATOM 4737 O O . VAL B 1 316 ? 41.976 28.129 4.045 1.00 102.56 316 VAL B O 1
ATOM 4741 N N . ASN B 1 317 ? 42.952 27.368 2.154 1.00 100.58 317 ASN B N 1
ATOM 4742 C CA . ASN B 1 317 ? 42.689 28.561 1.351 1.00 104.96 317 ASN B CA 1
ATOM 4743 C C . ASN B 1 317 ? 43.287 29.816 1.977 1.00 107.24 317 ASN B C 1
ATOM 4744 O O . ASN B 1 317 ? 44.494 29.889 2.210 1.00 107.20 317 ASN B O 1
#

Solvent-accessible surface area: 32523 Å² total; per-residue (Å²): 142,39,158,40,66,4,38,3,51,13,56,80,27,0,43,21,7,25,0,7,108,54,45,60,14,99,75,145,30,11,14,133,62,10,12,34,11,41,36,99,81,49,119,24,80,84,32,0,54,10,41,65,113,46,0,5,1,47,2,51,68,155,1,25,4,22,79,25,2,100,109,122,129,57,2,81,0,54,2,73,1,64,6,77,103,97,124,35,88,24,40,1,45,0,65,4,71,32,35,26,42,38,36,4,59,21,84,154,94,52,43,97,37,126,2,31,13,82,46,67,78,51,32,130,33,154,17,76,42,5,127,4,52,0,20,53,68,24,19,17,54,70,16,116,27,28,139,27,124,29,4,67,36,30,51,107,112,118,117,113,72,48,56,58,10,54,0,10,0,131,103,36,12,53,38,52,149,55,50,38,23,49,3,41,3,34,0,33,5,42,10,100,113,58,81,62,12,73,0,9,5,0,0,66,7,81,29,31,21,83,44,62,4,56,24,96,111,87,61,34,157,27,127,11,125,26,78,12,88,82,42,41,85,10,22,91,0,88,18,77,18,75,12,96,52,62,23,18,102,33,142,13,44,41,26,116,85,23,59,93,86,24,57,71,11,2,50,25,55,54,101,54,0,43,0,80,3,48,22,124,15,65,86,95,75,32,69,57,20,100,1,95,1,46,0,38,7,70,7,123,97,79,68,36,7,125,9,24,0,45,0,32,8,62,85,42,151,148,26,171,42,73,4,49,4,54,62,85,87,55,26,128,28,7,30,0,14,185,52,50,64,18,129,73,87,44,11,13,132,64,10,6,138,9,39,33,93,78,46,122,19,74,85,27,0,49,9,41,70,107,79,0,14,0,52,0,57,61,147,2,22,6,17,75,24,1,107,111,147,122,74,2,75,0,65,2,74,1,56,5,76,120,100,124,39,89,27,42,4,66,0,56,4,70,38,66,34,48,36,39,4,192,18,73,142,98,91,32,164,36,116,1,33,12,70,35,28,68,41,16,73,17,101,16,69,37,9,124,10,54,0,26,49,62,26,23,15,74,69,26,97,37,32,141,38,52,34,6,76,46,51,52,30,104,36,102,91,22,2,6,0,8,1,131,105,33,11,54,44,54,104,64,44,50,28,162,8,52,3,30,0,28,5,38,10,173,117,57,89,62,12,79,1,90,4,24,0,119,5,79,36,30,24,79,41,55,6,56,23,100,95,91,67,13,156,26,133,11,137,36,60,12,88,101,42,43,81,8,20,117,2,91,10,69,17,70,12,96,58,62,21,19,85,27,134,13,42,22,8,63,5,10,53,125,137,28,104,55,2,2,49,30,64,62,100,58,0,38,0,84,4,49,22,110,11,60,86,95,69,32,63,61,16,57,1,15,1,42,0,39,6,61,7,120,114,76,67,38,6,70,8,61,0,33,0,44,10,72,85,46,146

B-factor: mean 56.83, std 16.03, range [20.83, 122.74]

Nearest PDB structures (foldseek):
  4zpm-assembly1_A  TM=1.003E+00  e=1.046E-64  Mus musculus
  4zi8-assembly1_A  TM=8.471E-01  e=1.165E-42  Mus musculus
  7jgz-assembly1_A-2  TM=8.993E-01  e=1.163E-39  Mus musculus
  5dzw-assembly1_A-2  TM=8.708E-01  e=3.647E-40  Mus musculus
  5dzv-assembly1_A  TM=8.478E-01  e=1.682E-39  Mus musculus